Protein AF-0000000069440108 (afdb_homodimer)

Secondary structure (DSSP, 8-state):
----------PPPEEEEGGGGGGS-SS-EEEEEEE--S--TTTTS--EETTEE-HHHHHHHHHHHHHHHTPPPPEEEEE--GGG--EEEEE-PPPSSSPPTT-SS-HHHHHHTTGGGSHHHHHHHHHHHHT-TTTTS--SEEEEESSHHHHHHHHHHHHHHHHHHHHH-GGGHHHHHHH-SSHHHHHHHTT--GGGEEEEEEEPPPP-SS----THHHHHHHHHHHHHHHHHH--TT---/-----S----PPPEEEEGGGGGGS-SS-EEEEEEE--S--TTTTS--EETTEE-HHHHHHHHHHHHHHHTPPPPEEEEE--GGG--EEEEE-PPPSSSPPTT-SS-HHHHHHTTGGGSHHHHHHHHHHHHT-TTTTS--SEEEEESSHHHHHHHHHHHHHHHHHHHHH-GGGHHHHHHH-SSHHHHHHHTT--GGGEEEEEEEPP---S-----THHHHHHHHHHHHHHHHHH--TT---

pLDDT: mean 87.38, std 14.86, range [26.2, 97.69]

Structure (mmCIF, N/CA/C/O backbone):
data_AF-0000000069440108-model_v1
#
loop_
_entity.id
_entity.type
_entity.pdbx_description
1 polymer 'Uncharacterized protein'
#
loop_
_atom_site.group_PDB
_atom_site.id
_atom_site.type_symbol
_atom_site.label_atom_id
_atom_site.label_alt_id
_atom_site.label_comp_id
_atom_site.label_asym_id
_atom_site.label_entity_id
_atom_site.label_seq_id
_atom_site.pdbx_PDB_ins_code
_atom_site.Cartn_x
_atom_site.Cartn_y
_atom_site.Cartn_z
_atom_site.occupancy
_atom_site.B_iso_or_equiv
_atom_site.auth_seq_id
_atom_site.auth_comp_id
_atom_site.auth_asym_id
_atom_site.auth_atom_id
_atom_site.pdbx_PDB_model_num
ATOM 1 N N . MET A 1 1 ? -5.34 42.844 -20.047 1 26.2 1 MET A N 1
ATOM 2 C CA . MET A 1 1 ? -4.582 41.594 -20.219 1 26.2 1 MET A CA 1
ATOM 3 C C . MET A 1 1 ? -4.961 40.562 -19.156 1 26.2 1 MET A C 1
ATOM 5 O O . MET A 1 1 ? -4.992 40.906 -17.969 1 26.2 1 MET A O 1
ATOM 9 N N . PRO A 1 2 ? -5.707 39.406 -19.438 1 30.28 2 PRO A N 1
ATOM 10 C CA . PRO A 1 2 ? -6.246 38.562 -18.391 1 30.28 2 PRO A CA 1
ATOM 11 C C . PRO A 1 2 ? -5.156 37.875 -17.578 1 30.28 2 PRO A C 1
ATOM 13 O O . PRO A 1 2 ? -4.066 37.625 -18.094 1 30.28 2 PRO A O 1
ATOM 16 N N . PRO A 1 3 ? -5.031 38.156 -16.281 1 30.98 3 PRO A N 1
ATOM 17 C CA . PRO A 1 3 ? -3.949 37.594 -15.453 1 30.98 3 PRO A CA 1
ATOM 18 C C . PRO A 1 3 ? -3.781 36.094 -15.617 1 30.98 3 PRO A C 1
ATOM 20 O O . PRO A 1 3 ? -4.742 35.406 -15.945 1 30.98 3 PRO A O 1
ATOM 23 N N . PRO A 1 4 ? -2.5 35.625 -16.062 1 30.3 4 PRO A N 1
ATOM 24 C CA . PRO A 1 4 ? -2.24 34.219 -16.25 1 30.3 4 PRO A CA 1
ATOM 25 C C . PRO A 1 4 ? -2.643 33.375 -15.039 1 30.3 4 PRO A C 1
ATOM 27 O O . PRO A 1 4 ? -2.039 33.5 -13.969 1 30.3 4 PRO A O 1
ATOM 30 N N . THR A 1 5 ? -3.822 33.219 -14.688 1 32.94 5 THR A N 1
ATOM 31 C CA . THR A 1 5 ? -4.391 32.5 -13.547 1 32.94 5 THR A CA 1
ATOM 32 C C . THR A 1 5 ? -3.902 31.047 -13.523 1 32.94 5 THR A C 1
ATOM 34 O O . THR A 1 5 ? -4.41 30.234 -12.75 1 32.94 5 THR A O 1
ATOM 37 N N . GLY A 1 6 ? -3.053 30.547 -14.586 1 32.34 6 GLY A N 1
ATOM 38 C CA . GLY A 1 6 ? -3.225 29.125 -14.844 1 32.34 6 GLY A CA 1
ATOM 39 C C . GLY A 1 6 ? -2.727 28.266 -13.703 1 32.34 6 GLY A C 1
ATOM 40 O O . GLY A 1 6 ? -1.595 28.422 -13.242 1 32.34 6 GLY A O 1
ATOM 41 N N . ASN A 1 7 ? -3.498 27.812 -12.711 1 36.28 7 ASN A N 1
ATOM 42 C CA . ASN A 1 7 ? -3.24 26.734 -11.75 1 36.28 7 ASN A CA 1
ATOM 43 C C . ASN A 1 7 ? -2.539 25.547 -12.406 1 36.28 7 ASN A C 1
ATOM 45 O O . ASN A 1 7 ? -3.123 24.875 -13.258 1 36.28 7 ASN A O 1
ATOM 49 N N . ASP A 1 8 ? -1.334 25.609 -12.828 1 41.97 8 ASP A N 1
ATOM 50 C CA . ASP A 1 8 ? -0.627 24.469 -13.398 1 41.97 8 ASP A CA 1
ATOM 51 C C . ASP A 1 8 ? -0.893 23.188 -12.594 1 41.97 8 ASP A C 1
ATOM 53 O O . ASP A 1 8 ? -0.468 23.078 -11.438 1 41.97 8 ASP A O 1
ATOM 57 N N . PRO A 1 9 ? -1.988 22.531 -12.695 1 47.47 9 PRO A N 1
ATOM 58 C CA . PRO A 1 9 ? -2.107 21.234 -12.031 1 47.47 9 PRO A CA 1
ATOM 59 C C . PRO A 1 9 ? -0.814 20.422 -12.094 1 47.47 9 PRO A C 1
ATOM 61 O O . PRO A 1 9 ? -0.017 20.578 -13.016 1 47.47 9 PRO A O 1
ATOM 64 N N . GLY A 1 10 ? -0.117 20.188 -10.953 1 57.69 10 GLY A N 1
ATOM 65 C CA . GLY A 1 10 ? 1.029 19.297 -10.938 1 57.69 10 GLY A CA 1
ATOM 66 C C . GLY A 1 10 ? 0.979 18.25 -12.031 1 57.69 10 GLY A C 1
ATOM 67 O O . GLY A 1 10 ? -0.083 17.984 -12.602 1 57.69 10 GLY A O 1
ATOM 68 N N . SER A 1 11 ? 2.111 18.031 -12.664 1 75.12 11 SER A N 1
ATOM 69 C CA . SER A 1 11 ? 2.26 17.031 -13.719 1 75.12 11 SER A CA 1
ATOM 70 C C . SER A 1 11 ? 1.78 15.664 -13.258 1 75.12 11 SER A C 1
ATOM 72 O O . SER A 1 11 ? 1.894 15.328 -12.078 1 75.12 11 SER A O 1
ATOM 74 N N . PRO A 1 12 ? 1.032 15 -14.078 1 87.19 12 PRO A N 1
ATOM 75 C CA . PRO A 1 12 ? 0.634 13.633 -13.734 1 87.19 12 PRO A CA 1
ATOM 76 C C . PRO A 1 12 ? 1.827 12.734 -13.422 1 87.19 12 PRO A C 1
ATOM 78 O O . PRO A 1 12 ? 2.955 13.031 -13.82 1 87.19 12 PRO A O 1
ATOM 81 N N . PRO A 1 13 ? 1.604 11.781 -12.672 1 94.06 13 PRO A N 1
ATOM 82 C CA . PRO A 1 13 ? 2.695 10.852 -12.375 1 94.06 13 PRO A CA 1
ATOM 83 C C . PRO A 1 13 ? 3.303 10.227 -13.625 1 94.06 13 PRO A C 1
ATOM 85 O O . PRO A 1 13 ? 2.582 9.93 -14.586 1 94.06 13 PRO A O 1
ATOM 88 N N . THR A 1 14 ? 4.531 10.109 -13.57 1 95.5 14 THR A N 1
ATOM 89 C CA . THR A 1 14 ? 5.273 9.531 -14.688 1 95.5 14 THR A CA 1
ATOM 90 C C . THR A 1 14 ? 6.074 8.312 -14.234 1 95.5 14 THR A C 1
ATOM 92 O O . THR A 1 14 ? 6.691 8.328 -13.172 1 95.5 14 THR A O 1
ATOM 95 N N . ARG A 1 15 ? 6.082 7.363 -15.109 1 96.44 15 ARG A N 1
ATOM 96 C CA . ARG A 1 15 ? 6.816 6.137 -14.82 1 96.44 15 ARG A CA 1
ATOM 97 C C . ARG A 1 15 ? 8.227 6.203 -15.391 1 96.44 15 ARG A C 1
ATOM 99 O O . ARG A 1 15 ? 8.422 6.594 -16.547 1 96.44 15 ARG A O 1
ATOM 106 N N . LEU A 1 16 ? 9.156 5.812 -14.578 1 97.06 16 LEU A N 1
ATOM 107 C CA . LEU A 1 16 ? 10.539 5.66 -15.008 1 97.06 16 LEU A CA 1
ATOM 108 C C . LEU A 1 16 ? 11.031 4.234 -14.766 1 97.06 16 LEU A C 1
ATOM 110 O O . LEU A 1 16 ? 10.969 3.734 -13.641 1 97.06 16 LEU A O 1
ATOM 114 N N . GLY A 1 17 ? 11.461 3.617 -15.852 1 93.19 17 GLY A N 1
ATOM 115 C CA . GLY A 1 17 ? 12.125 2.334 -15.688 1 93.19 17 GLY A CA 1
ATOM 116 C C . GLY A 1 17 ? 13.531 2.455 -15.133 1 93.19 17 GLY A C 1
ATOM 117 O O . GLY A 1 17 ? 14.062 3.561 -15.016 1 93.19 17 GLY A O 1
ATOM 118 N N . ALA A 1 18 ? 14.164 1.344 -14.852 1 84 18 ALA A N 1
ATOM 119 C CA . ALA A 1 18 ? 15.469 1.292 -14.211 1 84 18 ALA A CA 1
ATOM 120 C C . ALA A 1 18 ? 16.516 2.033 -15.039 1 84 18 ALA A C 1
ATOM 122 O O . ALA A 1 18 ? 17.438 2.641 -14.484 1 84 18 ALA A O 1
ATOM 123 N N . LEU A 1 19 ? 16.344 1.955 -16.281 1 86.81 19 LEU A N 1
ATOM 124 C CA . LEU A 1 19 ? 17.344 2.545 -17.172 1 86.81 19 LEU A CA 1
ATOM 125 C C . LEU A 1 19 ? 16.984 3.984 -17.516 1 86.81 19 LEU A C 1
ATOM 127 O O . LEU A 1 19 ? 17.719 4.652 -18.25 1 86.81 19 LEU A O 1
ATOM 131 N N . GLU A 1 20 ? 15.914 4.441 -16.969 1 93.69 20 GLU A N 1
ATOM 132 C CA . GLU A 1 20 ? 15.414 5.758 -17.344 1 93.69 20 GLU A CA 1
ATOM 133 C C . GLU A 1 20 ? 15.469 6.727 -16.172 1 93.69 20 GLU A C 1
ATOM 135 O O . GLU A 1 20 ? 14.906 7.82 -16.234 1 93.69 20 GLU A O 1
ATOM 140 N N . LEU A 1 21 ? 16.078 6.352 -15.141 1 93.44 21 LEU A N 1
ATOM 141 C CA . LEU A 1 21 ? 16.062 7.152 -13.922 1 93.44 21 LEU A CA 1
ATOM 142 C C . LEU A 1 21 ? 16.734 8.5 -14.141 1 93.44 21 LEU A C 1
ATOM 144 O O . LEU A 1 21 ? 16.406 9.484 -13.477 1 93.44 21 LEU A O 1
ATOM 148 N N . ASP A 1 22 ? 17.672 8.523 -15.055 1 93.19 22 ASP A N 1
ATOM 149 C CA . ASP A 1 22 ? 18.406 9.758 -15.336 1 93.19 22 ASP A CA 1
ATOM 150 C C . ASP A 1 22 ? 17.531 10.766 -16.062 1 93.19 22 ASP A C 1
ATOM 152 O O . ASP A 1 22 ? 17.875 11.938 -16.188 1 93.19 22 ASP A O 1
ATOM 156 N N . LEU A 1 23 ? 16.406 10.32 -16.516 1 95.5 23 LEU A N 1
ATOM 157 C CA . LEU A 1 23 ? 15.469 11.203 -17.203 1 95.5 23 LEU A CA 1
ATOM 158 C C . LEU A 1 23 ? 14.617 11.977 -16.203 1 95.5 23 LEU A C 1
ATOM 160 O O . LEU A 1 23 ? 13.844 12.852 -16.594 1 95.5 23 LEU A O 1
ATOM 164 N N . ALA A 1 24 ? 14.711 11.641 -14.93 1 96.69 24 ALA A N 1
ATOM 165 C CA . ALA A 1 24 ? 13.953 12.383 -13.922 1 96.69 24 ALA A CA 1
ATOM 166 C C . ALA A 1 24 ? 14.297 13.867 -13.953 1 96.69 24 ALA A C 1
ATOM 168 O O . ALA A 1 24 ? 15.445 14.242 -14.195 1 96.69 24 ALA A O 1
ATOM 169 N N . PRO A 1 25 ? 13.359 14.742 -13.727 1 95.44 25 PRO A N 1
ATOM 170 C CA . PRO A 1 25 ? 13.625 16.172 -13.727 1 95.44 25 PRO A CA 1
ATOM 171 C C . PRO A 1 25 ? 14.43 16.641 -12.516 1 95.44 25 PRO A C 1
ATOM 173 O O . PRO A 1 25 ? 14.383 15.992 -11.461 1 95.44 25 PRO A O 1
ATOM 176 N N . ASP A 1 26 ? 15.094 17.781 -12.664 1 95.12 26 ASP A N 1
ATOM 177 C CA . ASP A 1 26 ? 15.789 18.438 -11.562 1 95.12 26 ASP A CA 1
ATOM 178 C C . ASP A 1 26 ? 14.844 19.328 -10.766 1 95.12 26 ASP A C 1
ATOM 180 O O . ASP A 1 26 ? 15.062 20.547 -10.656 1 95.12 26 ASP A O 1
ATOM 184 N N . LEU A 1 27 ? 13.812 18.766 -10.289 1 91.5 27 LEU A N 1
ATOM 185 C CA . LEU A 1 27 ? 12.758 19.453 -9.57 1 91.5 27 LEU A CA 1
ATOM 186 C C . LEU A 1 27 ? 12.336 18.672 -8.328 1 91.5 27 LEU A C 1
ATOM 188 O O . LEU A 1 27 ? 12.539 17.469 -8.258 1 91.5 27 LEU A O 1
ATOM 192 N N . PRO A 1 28 ? 11.828 19.359 -7.352 1 91.06 28 PRO A N 1
ATOM 193 C CA . PRO A 1 28 ? 11.273 18.672 -6.195 1 91.06 28 PRO A CA 1
ATOM 194 C C . PRO A 1 28 ? 10.047 17.828 -6.551 1 91.06 28 PRO A C 1
ATOM 196 O O . PRO A 1 28 ? 9.375 18.109 -7.547 1 91.06 28 PRO A O 1
ATOM 199 N N . GLY A 1 29 ? 9.828 16.828 -5.824 1 93 29 GLY A N 1
ATOM 200 C CA . GLY A 1 29 ? 8.656 16 -6.078 1 93 29 GLY A CA 1
ATOM 201 C C . GLY A 1 29 ? 8.562 14.797 -5.172 1 93 29 GLY A C 1
ATOM 202 O O . GLY A 1 29 ? 9.312 14.68 -4.199 1 93 29 GLY A O 1
ATOM 203 N N . ILE A 1 30 ? 7.602 14.016 -5.402 1 94.94 30 ILE A N 1
ATOM 204 C CA . ILE A 1 30 ? 7.344 12.766 -4.703 1 94.94 30 ILE A CA 1
ATOM 205 C C . ILE A 1 30 ? 7.586 11.586 -5.641 1 94.94 30 ILE A C 1
ATOM 207 O O . ILE A 1 30 ? 7.441 11.719 -6.859 1 94.94 30 ILE A O 1
ATOM 211 N N . TYR A 1 31 ? 8.062 10.484 -5.074 1 96.5 31 TYR A N 1
ATOM 212 C CA . TYR A 1 31 ? 8.32 9.305 -5.887 1 96.5 31 TYR A CA 1
ATOM 213 C C . TYR A 1 31 ? 7.965 8.031 -5.121 1 96.5 31 TYR A C 1
ATOM 215 O O . TYR A 1 31 ? 7.949 8.023 -3.889 1 96.5 31 TYR A O 1
ATOM 223 N N . ALA A 1 32 ? 7.66 6.98 -5.855 1 97.5 32 ALA A N 1
ATOM 224 C CA . ALA A 1 32 ? 7.348 5.664 -5.309 1 97.5 32 ALA A CA 1
ATOM 225 C C . ALA A 1 32 ? 7.988 4.559 -6.145 1 97.5 32 ALA A C 1
ATOM 227 O O . ALA A 1 32 ? 8.008 4.637 -7.375 1 97.5 32 ALA A O 1
ATOM 228 N N . TRP A 1 33 ? 8.516 3.582 -5.461 1 97.25 33 TRP A N 1
ATOM 229 C CA . TRP A 1 33 ? 9.117 2.43 -6.121 1 97.25 33 TRP A CA 1
ATOM 230 C C . TRP A 1 33 ? 8.156 1.245 -6.133 1 97.25 33 TRP A C 1
ATOM 232 O O . TRP A 1 33 ? 7.508 0.956 -5.129 1 97.25 33 TRP A O 1
ATOM 242 N N . TYR A 1 34 ? 8.062 0.584 -7.266 1 97.19 34 TYR A N 1
ATOM 243 C CA . TYR A 1 34 ? 7.301 -0.642 -7.457 1 97.19 34 TYR A CA 1
ATOM 244 C C . TYR A 1 34 ? 8.156 -1.724 -8.109 1 97.19 34 TYR A C 1
ATOM 246 O O . TYR A 1 34 ? 9.156 -1.422 -8.758 1 97.19 34 TYR A O 1
ATOM 254 N N . ALA A 1 35 ? 7.777 -2.92 -7.859 1 95.62 35 ALA A N 1
ATOM 255 C CA . ALA A 1 35 ? 8.359 -4.062 -8.562 1 95.62 35 ALA A CA 1
ATOM 256 C C . ALA A 1 35 ? 7.359 -4.656 -9.555 1 95.62 35 ALA A C 1
ATOM 258 O O . ALA A 1 35 ? 6.164 -4.742 -9.266 1 95.62 35 ALA A O 1
ATOM 259 N N . GLN A 1 36 ? 7.895 -5.082 -10.641 1 93.19 36 GLN A N 1
ATOM 260 C CA . GLN A 1 36 ? 7.078 -5.766 -11.641 1 93.19 36 GLN A CA 1
ATOM 261 C C . GLN A 1 36 ? 7.172 -7.281 -11.484 1 93.19 36 GLN A C 1
ATOM 263 O O . GLN A 1 36 ? 8.227 -7.809 -11.133 1 93.19 36 GLN A O 1
ATOM 268 N N . LEU A 1 37 ? 6.031 -7.855 -11.758 1 93.19 37 LEU A N 1
ATOM 269 C CA . LEU A 1 37 ? 6.027 -9.312 -11.859 1 93.19 37 LEU A CA 1
ATOM 270 C C . LEU A 1 37 ? 6.977 -9.781 -12.953 1 93.19 37 LEU A C 1
ATOM 272 O O . LEU A 1 37 ? 7.027 -9.188 -14.039 1 93.19 37 LEU A O 1
ATOM 276 N N . ALA A 1 38 ? 7.691 -10.859 -12.625 1 92.62 38 ALA A N 1
ATOM 277 C CA . ALA A 1 38 ? 8.68 -11.367 -13.57 1 92.62 38 ALA A CA 1
ATOM 278 C C . ALA A 1 38 ? 8.023 -12.234 -14.641 1 92.62 38 ALA A C 1
ATOM 280 O O . ALA A 1 38 ? 8.43 -13.383 -14.859 1 92.62 38 ALA A O 1
ATOM 281 N N . LEU A 1 39 ? 7.055 -11.727 -15.266 1 91.94 39 LEU A N 1
ATOM 282 C CA . LEU A 1 39 ? 6.367 -12.344 -16.391 1 91.94 39 LEU A CA 1
ATOM 283 C C . LEU A 1 39 ? 6.109 -11.328 -17.5 1 91.94 39 LEU A C 1
ATOM 285 O O . LEU A 1 39 ? 5.883 -10.148 -17.219 1 91.94 39 LEU A O 1
ATOM 289 N N . SER A 1 40 ? 6.184 -11.852 -18.656 1 90.94 40 SER A N 1
ATOM 290 C CA . SER A 1 40 ? 5.734 -11.047 -19.781 1 90.94 40 SER A CA 1
ATOM 291 C C . SER A 1 40 ? 4.27 -11.32 -20.109 1 90.94 40 SER A C 1
ATOM 293 O O . SER A 1 40 ? 3.682 -12.281 -19.594 1 90.94 40 SER A O 1
ATOM 295 N N . GLU A 1 41 ? 3.711 -10.578 -20.984 1 88.19 41 GLU A N 1
ATOM 296 C CA . GLU A 1 41 ? 2.311 -10.711 -21.359 1 88.19 41 GLU A CA 1
ATOM 297 C C . GLU A 1 41 ? 2.066 -12.031 -22.094 1 88.19 41 GLU A C 1
ATOM 299 O O . GLU A 1 41 ? 0.943 -12.539 -22.109 1 88.19 41 GLU A O 1
ATOM 304 N N . ASP A 1 42 ? 3.117 -12.648 -22.578 1 91 42 ASP A N 1
ATOM 305 C CA . ASP A 1 42 ? 2.967 -13.844 -23.406 1 91 42 ASP A CA 1
ATOM 306 C C . ASP A 1 42 ? 3.318 -15.102 -22.609 1 91 42 ASP A C 1
ATOM 308 O O . ASP A 1 42 ? 3.178 -16.219 -23.109 1 91 42 ASP A O 1
ATOM 312 N N . ASP A 1 43 ? 3.643 -14.93 -21.359 1 91.62 43 ASP A N 1
ATOM 313 C CA . ASP A 1 43 ? 4.164 -16.047 -20.578 1 91.62 43 ASP A CA 1
ATOM 314 C C . ASP A 1 43 ? 3.039 -17 -20.172 1 91.62 43 ASP A C 1
ATOM 316 O O . ASP A 1 43 ? 3.295 -18.078 -19.609 1 91.62 43 ASP A O 1
ATOM 320 N N . TRP A 1 44 ? 1.866 -16.609 -20.578 1 90.38 44 TRP A N 1
ATOM 321 C CA . TRP A 1 44 ? 0.76 -17.5 -20.25 1 90.38 44 TRP A CA 1
ATOM 322 C C . TRP A 1 44 ? 0.634 -18.625 -21.266 1 90.38 44 TRP A C 1
ATOM 324 O O . TRP A 1 44 ? -0.033 -19.625 -21.016 1 90.38 44 TRP A O 1
ATOM 334 N N . HIS A 1 45 ? 1.272 -18.578 -22.406 1 93.19 45 HIS A N 1
ATOM 335 C CA . HIS A 1 45 ? 1.222 -19.625 -23.422 1 93.19 45 HIS A CA 1
ATOM 336 C C . HIS A 1 45 ? 1.903 -20.891 -22.938 1 93.19 45 HIS A C 1
ATOM 338 O O . HIS A 1 45 ? 2.893 -20.828 -22.203 1 93.19 45 HIS A O 1
ATOM 344 N N . PRO A 1 46 ? 1.264 -21.969 -23.391 1 93.81 46 PRO A N 1
ATOM 345 C CA . PRO A 1 46 ? 1.918 -23.234 -23.031 1 93.81 46 PRO A CA 1
ATOM 346 C C . PRO A 1 46 ? 3.369 -23.297 -23.516 1 93.81 46 PRO A C 1
ATOM 348 O O . PRO A 1 46 ? 3.689 -22.812 -24.594 1 93.81 46 PRO A O 1
ATOM 351 N N . ARG A 1 47 ? 4.176 -23.781 -22.672 1 93.88 47 ARG A N 1
ATOM 352 C CA . ARG A 1 47 ? 5.582 -24.031 -22.969 1 93.88 47 ARG A CA 1
ATOM 353 C C . ARG A 1 47 ? 5.961 -25.469 -22.609 1 93.88 47 ARG A C 1
ATOM 355 O O . ARG A 1 47 ? 6.055 -25.812 -21.438 1 93.88 47 ARG A O 1
ATOM 362 N N . MET A 1 48 ? 6.16 -26.281 -23.656 1 93.12 48 MET A N 1
ATOM 363 C CA . MET A 1 48 ? 6.414 -27.703 -23.453 1 93.12 48 MET A CA 1
ATOM 364 C C . MET A 1 48 ? 7.891 -27.953 -23.156 1 93.12 48 MET A C 1
ATOM 366 O O . MET A 1 48 ? 8.766 -27.484 -23.891 1 93.12 48 MET A O 1
ATOM 370 N N . ARG A 1 49 ? 8.094 -28.562 -22.016 1 93.19 49 ARG A N 1
ATOM 371 C CA . ARG A 1 49 ? 9.406 -29.078 -21.625 1 93.19 49 ARG A CA 1
ATOM 372 C C . ARG A 1 49 ? 9.32 -30.531 -21.203 1 93.19 49 ARG A C 1
ATOM 374 O O . ARG A 1 49 ? 8.609 -30.875 -20.25 1 93.19 49 ARG A O 1
ATOM 381 N N . ASN A 1 50 ? 9.992 -31.422 -21.922 1 93.56 50 ASN A N 1
ATOM 382 C CA . ASN A 1 50 ? 9.977 -32.844 -21.656 1 93.56 50 ASN A CA 1
ATOM 383 C C . ASN A 1 50 ? 8.555 -33.406 -21.609 1 93.56 50 ASN A C 1
ATOM 385 O O . ASN A 1 50 ? 8.211 -34.188 -20.719 1 93.56 50 ASN A O 1
ATOM 389 N N . GLY A 1 51 ? 7.66 -32.875 -22.438 1 91.19 51 GLY A N 1
ATOM 390 C CA . GLY A 1 51 ? 6.301 -33.344 -22.578 1 91.19 51 GLY A CA 1
ATOM 391 C C . GLY A 1 51 ? 5.328 -32.719 -21.594 1 91.19 51 GLY A C 1
ATOM 392 O O . GLY A 1 51 ? 4.141 -33.062 -21.594 1 91.19 51 GLY A O 1
ATOM 393 N N . PHE A 1 52 ? 5.859 -31.844 -20.703 1 90.69 52 PHE A N 1
ATOM 394 C CA . PHE A 1 52 ? 4.988 -31.219 -19.719 1 90.69 52 PHE A CA 1
ATOM 395 C C . PHE A 1 52 ? 4.898 -29.719 -19.953 1 90.69 52 PHE A C 1
ATOM 397 O O . PHE A 1 52 ? 5.895 -29.078 -20.281 1 90.69 52 PHE A O 1
ATOM 404 N N . ASP A 1 53 ? 3.713 -29.172 -19.891 1 93.31 53 ASP A N 1
ATOM 405 C CA . ASP A 1 53 ? 3.533 -27.734 -19.906 1 93.31 53 ASP A CA 1
ATOM 406 C C . ASP A 1 53 ? 4.031 -27.094 -18.625 1 93.31 53 ASP A C 1
ATOM 408 O O . ASP A 1 53 ? 3.402 -27.234 -17.562 1 93.31 53 ASP A O 1
AT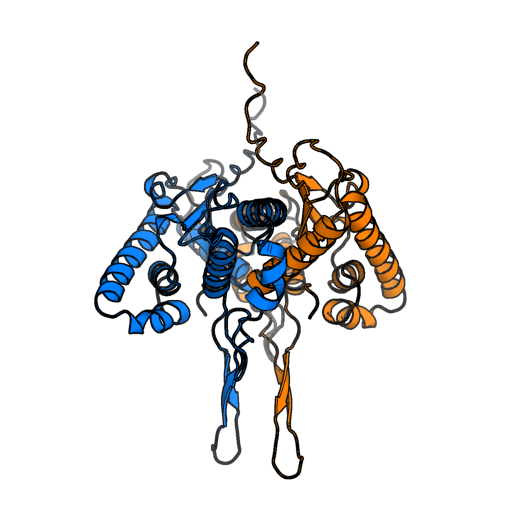OM 412 N N . VAL A 1 54 ? 5.102 -26.328 -18.703 1 94.19 54 VAL A N 1
ATOM 413 C CA . VAL A 1 54 ? 5.738 -25.812 -17.484 1 94.19 54 VAL A CA 1
ATOM 414 C C . VAL A 1 54 ? 5.262 -24.391 -17.219 1 94.19 54 VAL A C 1
ATOM 416 O O . VAL A 1 54 ? 5.68 -23.766 -16.234 1 94.19 54 VAL A O 1
ATOM 419 N N . ALA A 1 55 ? 4.383 -23.844 -18.094 1 95.12 55 ALA A N 1
ATOM 420 C CA . ALA A 1 55 ? 3.963 -22.453 -17.969 1 95.12 55 ALA A CA 1
ATOM 421 C C . ALA A 1 55 ? 3.26 -22.203 -16.641 1 95.12 55 ALA A C 1
ATOM 423 O O . ALA A 1 55 ? 3.414 -21.141 -16.031 1 95.12 55 ALA A O 1
ATOM 424 N N . GLY A 1 56 ? 2.496 -23.188 -16.219 1 94.44 56 GLY A N 1
ATOM 425 C CA . GLY A 1 56 ? 1.826 -23.047 -14.93 1 94.44 56 GLY A CA 1
ATOM 426 C C . GLY A 1 56 ? 2.789 -22.969 -13.758 1 94.44 56 GLY A C 1
ATOM 427 O O . GLY A 1 56 ? 2.611 -22.141 -12.867 1 94.44 56 GLY A O 1
ATOM 428 N N . PHE A 1 57 ? 3.744 -23.797 -13.828 1 93.25 57 PHE A N 1
ATOM 429 C CA . PHE A 1 57 ? 4.777 -23.781 -12.805 1 93.25 57 PHE A CA 1
ATOM 430 C C . PHE A 1 57 ? 5.531 -22.469 -12.797 1 93.25 57 PHE A C 1
ATOM 432 O O . PHE A 1 57 ? 5.797 -21.906 -11.734 1 93.25 57 PHE A O 1
ATOM 439 N N . ASP A 1 58 ? 5.824 -21.969 -13.922 1 94.25 58 ASP A N 1
ATOM 440 C CA . ASP A 1 58 ? 6.543 -20.703 -14.047 1 94.25 58 ASP A CA 1
ATOM 441 C C . ASP A 1 58 ? 5.723 -19.547 -13.477 1 94.25 58 ASP A C 1
ATOM 443 O O . ASP A 1 58 ? 6.266 -18.656 -12.82 1 94.25 58 ASP A O 1
ATOM 447 N N . LEU A 1 59 ? 4.484 -19.594 -13.758 1 95.31 59 LEU A N 1
ATOM 448 C CA . LEU A 1 59 ? 3.594 -18.578 -13.211 1 95.31 59 LEU A CA 1
ATOM 449 C C . LEU A 1 59 ? 3.604 -18.609 -11.688 1 95.31 59 LEU A C 1
ATOM 451 O O . LEU A 1 59 ? 3.773 -17.578 -11.047 1 95.31 59 LEU A O 1
ATOM 455 N N . VAL A 1 60 ? 3.457 -19.75 -11.109 1 94.94 60 VAL A N 1
ATOM 456 C CA . VAL A 1 60 ? 3.426 -19.906 -9.656 1 94.94 60 VAL A CA 1
ATOM 457 C C . VAL A 1 60 ? 4.742 -19.422 -9.062 1 94.94 60 VAL A C 1
ATOM 459 O O . VAL A 1 60 ? 4.75 -18.688 -8.078 1 94.94 60 VAL A O 1
ATOM 462 N N . ASN A 1 61 ? 5.82 -19.781 -9.695 1 94.06 61 ASN A N 1
ATOM 463 C CA . ASN A 1 61 ? 7.133 -19.359 -9.211 1 94.06 61 ASN A CA 1
ATOM 464 C C . ASN A 1 61 ? 7.289 -17.844 -9.258 1 94.06 61 ASN A C 1
ATOM 466 O O . ASN A 1 61 ? 7.836 -17.25 -8.336 1 94.06 61 ASN A O 1
ATOM 470 N N . ALA A 1 62 ? 6.852 -17.297 -10.336 1 95.12 62 ALA A N 1
ATOM 471 C CA . ALA A 1 62 ? 6.93 -15.844 -10.484 1 95.12 62 ALA A CA 1
ATOM 472 C C . ALA A 1 62 ? 6.125 -15.141 -9.398 1 95.12 62 ALA A C 1
ATOM 474 O O . ALA A 1 62 ? 6.57 -14.141 -8.828 1 95.12 62 ALA A O 1
ATOM 475 N N . ILE A 1 63 ? 4.98 -15.672 -9.102 1 95.56 63 ILE A N 1
ATOM 476 C CA . ILE A 1 63 ? 4.121 -15.086 -8.086 1 95.56 63 ILE A CA 1
ATOM 477 C C . ILE A 1 63 ? 4.758 -15.258 -6.707 1 95.56 63 ILE A C 1
ATOM 479 O O . ILE A 1 63 ? 4.707 -14.359 -5.871 1 95.56 63 ILE A O 1
ATOM 483 N N . GLU A 1 64 ? 5.363 -16.375 -6.488 1 94.62 64 GLU A N 1
ATOM 484 C CA . GLU A 1 64 ? 6.055 -16.609 -5.223 1 94.62 64 GLU A CA 1
ATOM 485 C C . GLU A 1 64 ? 7.199 -15.617 -5.031 1 94.62 64 GLU A C 1
ATOM 487 O O . GLU A 1 64 ? 7.355 -15.039 -3.949 1 94.62 64 GLU A O 1
ATOM 492 N N . ASP A 1 65 ? 7.941 -15.43 -6.055 1 93.44 65 ASP A N 1
ATOM 493 C CA . ASP A 1 65 ? 9.039 -14.469 -5.996 1 93.44 65 ASP A CA 1
ATOM 494 C C . ASP A 1 65 ? 8.523 -13.055 -5.73 1 93.44 65 ASP A C 1
ATOM 496 O O . ASP A 1 65 ? 9.094 -12.32 -4.926 1 93.44 65 ASP A O 1
ATOM 500 N N . TYR A 1 66 ? 7.52 -12.766 -6.398 1 95.31 66 TYR A N 1
ATOM 501 C CA . TYR A 1 66 ? 6.906 -11.453 -6.242 1 95.31 66 TYR A CA 1
ATOM 502 C C . TYR A 1 66 ? 6.395 -11.258 -4.816 1 95.31 66 TYR A C 1
ATOM 504 O O . TYR A 1 66 ? 6.578 -10.195 -4.227 1 95.31 66 TYR A O 1
ATOM 512 N N . ALA A 1 67 ? 5.781 -12.281 -4.258 1 95 67 ALA A N 1
ATOM 513 C CA . ALA A 1 67 ? 5.285 -12.242 -2.885 1 95 67 ALA A CA 1
ATOM 514 C C . ALA A 1 67 ? 6.43 -12.086 -1.89 1 95 67 ALA A C 1
ATOM 516 O O . ALA A 1 67 ? 6.305 -11.352 -0.904 1 95 67 ALA A O 1
ATOM 517 N N . ARG A 1 68 ? 7.488 -12.664 -2.141 1 92.44 68 ARG A N 1
ATOM 518 C CA . ARG A 1 68 ? 8.641 -12.586 -1.252 1 92.44 68 ARG A CA 1
ATOM 519 C C . ARG A 1 68 ? 9.172 -11.156 -1.162 1 92.44 68 ARG A C 1
ATOM 521 O O . ARG A 1 68 ? 9.539 -10.695 -0.081 1 92.44 68 ARG A O 1
ATOM 528 N N . ILE A 1 69 ? 9.164 -10.539 -2.24 1 93 69 ILE A N 1
ATOM 529 C CA . ILE A 1 69 ? 9.625 -9.156 -2.311 1 93 69 ILE A CA 1
ATOM 530 C C . ILE A 1 69 ? 8.805 -8.281 -1.365 1 93 69 ILE A C 1
ATOM 532 O O . ILE A 1 69 ? 9.328 -7.344 -0.766 1 93 69 ILE A O 1
ATOM 536 N N . HIS A 1 70 ? 7.566 -8.586 -1.196 1 93.75 70 HIS A N 1
ATOM 537 C CA . HIS A 1 70 ? 6.625 -7.734 -0.472 1 93.75 70 HIS A CA 1
ATOM 538 C C . HIS A 1 70 ? 6.453 -8.211 0.968 1 93.75 70 HIS A C 1
ATOM 540 O O . HIS A 1 70 ? 5.574 -7.723 1.684 1 93.75 70 HIS A O 1
ATOM 546 N N . GLU A 1 71 ? 7.238 -9.094 1.377 1 90.81 71 GLU A N 1
ATOM 547 C CA . GLU A 1 71 ? 7.137 -9.57 2.752 1 90.81 71 GLU A CA 1
ATOM 548 C C . GLU A 1 71 ? 7.691 -8.547 3.736 1 90.81 71 GLU A C 1
ATOM 550 O O . GLU A 1 71 ? 8.789 -8.016 3.535 1 90.81 71 GLU A O 1
ATOM 555 N N . PRO A 1 72 ? 6.98 -8.305 4.781 1 89.31 72 PRO A N 1
ATOM 556 C CA . PRO A 1 72 ? 7.473 -7.367 5.793 1 89.31 72 PRO A CA 1
ATOM 557 C C . PRO A 1 72 ? 8.523 -7.988 6.707 1 89.31 72 PRO A C 1
ATOM 559 O O . PRO A 1 72 ? 8.617 -9.211 6.812 1 89.31 72 PRO A O 1
ATOM 562 N N . ALA A 1 73 ? 9.242 -7.086 7.359 1 89.06 73 ALA A N 1
ATOM 563 C CA . ALA A 1 73 ? 10.227 -7.512 8.344 1 89.06 73 ALA A CA 1
ATOM 564 C C . ALA A 1 73 ? 9.547 -8.07 9.594 1 89.06 73 ALA A C 1
ATOM 566 O O . ALA A 1 73 ? 8.383 -7.762 9.867 1 89.06 73 ALA A O 1
ATOM 567 N N . ALA A 1 74 ? 10.289 -8.906 10.305 1 90.88 74 ALA A N 1
ATOM 568 C CA . ALA A 1 74 ? 9.828 -9.359 11.609 1 90.88 74 ALA A CA 1
ATOM 569 C C . ALA A 1 74 ? 9.742 -8.203 12.602 1 90.88 74 ALA A C 1
ATOM 571 O O . ALA A 1 74 ? 10.422 -7.188 12.43 1 90.88 74 ALA A O 1
ATOM 572 N N . VAL A 1 75 ? 8.875 -8.414 13.516 1 91.06 75 VAL A N 1
ATOM 573 C CA . VAL A 1 75 ? 8.789 -7.465 14.625 1 91.06 75 VAL A CA 1
ATOM 574 C C . VAL A 1 75 ? 9.57 -8 15.82 1 91.06 75 VAL A C 1
ATOM 576 O O . VAL A 1 75 ? 9.273 -9.086 16.328 1 91.06 75 VAL A O 1
ATOM 579 N N . GLU A 1 76 ? 10.5 -7.188 16.219 1 92.31 76 GLU A N 1
ATOM 580 C CA . GLU A 1 76 ? 11.258 -7.559 17.422 1 92.31 76 GLU A CA 1
ATOM 581 C C . GLU A 1 76 ? 10.531 -7.113 18.688 1 92.31 76 GLU A C 1
ATOM 583 O O . GLU A 1 76 ? 10.078 -5.973 18.781 1 92.31 76 GLU A O 1
ATOM 588 N N . LEU A 1 77 ? 10.422 -8.062 19.578 1 93 77 LEU A N 1
ATOM 589 C CA . LEU A 1 77 ? 9.672 -7.816 20.812 1 93 77 LEU A CA 1
ATOM 590 C C . LEU A 1 77 ? 10.594 -7.844 22.031 1 93 77 LEU A C 1
ATOM 592 O O . LEU A 1 77 ? 11.5 -8.672 22.094 1 93 77 LEU A O 1
ATOM 596 N N . LYS A 1 78 ? 10.336 -6.91 22.875 1 92.88 78 LYS A N 1
ATOM 597 C CA . LYS A 1 78 ? 10.961 -6.871 24.203 1 92.88 78 LYS A CA 1
ATOM 598 C C . LYS A 1 78 ? 9.922 -6.684 25.297 1 92.88 78 LYS A C 1
ATOM 600 O O . LYS A 1 78 ? 9.078 -5.785 25.219 1 92.88 78 LYS A O 1
ATOM 605 N N . GLY A 1 79 ? 9.953 -7.598 26.203 1 89.62 79 GLY A N 1
ATOM 606 C CA . GLY A 1 79 ? 9.07 -7.512 27.344 1 89.62 79 GLY A CA 1
ATOM 607 C C . GLY A 1 79 ? 9.812 -7.352 28.656 1 89.62 79 GLY A C 1
ATOM 608 O O . GLY A 1 79 ? 10.75 -8.102 28.953 1 89.62 79 GLY A O 1
ATOM 609 N N . ALA A 1 80 ? 9.352 -6.395 29.328 1 91.06 80 ALA A N 1
ATOM 610 C CA . ALA A 1 80 ? 9.953 -6.18 30.641 1 91.06 80 ALA A CA 1
ATOM 611 C C . ALA A 1 80 ? 9.477 -7.23 31.641 1 91.06 80 ALA A C 1
ATOM 613 O O . ALA A 1 80 ? 8.312 -7.637 31.625 1 91.06 80 ALA A O 1
ATOM 614 N N . ALA A 1 81 ? 10.43 -7.699 32.375 1 89.25 81 ALA A N 1
ATOM 615 C CA . ALA A 1 81 ? 10.125 -8.641 33.438 1 89.25 81 ALA A CA 1
ATOM 616 C C . ALA A 1 81 ? 10.805 -8.234 34.75 1 89.25 81 ALA A C 1
ATOM 618 O O . ALA A 1 81 ? 11.594 -7.285 34.75 1 89.25 81 ALA A O 1
ATOM 619 N N . THR A 1 82 ? 10.359 -8.961 35.781 1 89.56 82 THR A N 1
ATOM 620 C CA . THR A 1 82 ? 10.945 -8.695 37.094 1 89.56 82 THR A CA 1
ATOM 621 C C . THR A 1 82 ? 12.43 -9.062 37.094 1 89.56 82 THR A C 1
ATOM 623 O O . THR A 1 82 ? 12.859 -9.969 36.406 1 89.56 82 THR A O 1
ATOM 626 N N . TYR A 1 83 ? 13.172 -8.25 38 1 93.06 83 TYR A N 1
ATOM 627 C CA . TYR A 1 83 ? 14.586 -8.484 38.25 1 93.06 83 TYR A CA 1
ATOM 628 C C . TYR A 1 83 ? 15.422 -8.273 37 1 93.06 83 TYR A C 1
ATOM 630 O O . TYR A 1 83 ? 16.531 -8.805 36.906 1 93.06 83 TYR A O 1
ATOM 638 N N . GLY A 1 84 ? 14.789 -7.656 36 1 91.38 84 GLY A N 1
ATOM 639 C CA . GLY A 1 84 ? 15.516 -7.402 34.75 1 91.38 84 GLY A CA 1
ATOM 640 C C . GLY A 1 84 ? 15.57 -8.609 33.844 1 91.38 84 GLY A C 1
ATOM 641 O O . GLY A 1 84 ? 16.328 -8.617 32.875 1 91.38 84 GLY A O 1
ATOM 642 N N . LEU A 1 85 ? 14.859 -9.695 34.156 1 92.12 85 LEU A N 1
ATOM 643 C CA . LEU A 1 85 ? 14.797 -10.891 33.312 1 92.12 85 LEU A CA 1
ATOM 644 C C . LEU A 1 85 ? 13.844 -10.68 32.156 1 92.12 85 LEU A C 1
ATOM 646 O O . LEU A 1 85 ? 12.82 -11.359 32.062 1 92.12 85 LEU A O 1
ATOM 650 N N . ASN A 1 86 ? 14.312 -9.852 31.266 1 93.5 86 ASN A N 1
ATOM 651 C CA . ASN A 1 86 ? 13.469 -9.398 30.156 1 93.5 86 ASN A CA 1
ATOM 652 C C . ASN A 1 86 ? 13.211 -10.523 29.156 1 93.5 86 ASN A C 1
ATOM 654 O O . ASN A 1 86 ? 14.031 -11.43 29 1 93.5 86 ASN A O 1
ATOM 658 N N . TRP A 1 87 ? 12.07 -10.383 28.609 1 89.25 87 TRP A N 1
ATOM 659 C CA . TRP A 1 87 ? 11.695 -11.297 27.531 1 89.25 87 TRP A CA 1
ATOM 660 C C . TRP A 1 87 ? 12.102 -10.727 26.172 1 89.25 87 TRP A C 1
ATOM 662 O O . TRP A 1 87 ? 11.977 -9.523 25.938 1 89.25 87 TRP A O 1
ATOM 672 N N . PHE A 1 88 ? 12.648 -11.648 25.359 1 92.44 88 PHE A N 1
ATOM 673 C CA . PHE A 1 88 ? 12.969 -11.297 23.984 1 92.44 88 PHE A CA 1
ATOM 674 C C . PHE A 1 88 ? 12.352 -12.297 23.016 1 92.44 88 PHE A C 1
ATOM 676 O O . PHE A 1 88 ? 12.25 -13.484 23.328 1 92.44 88 PHE A O 1
ATOM 683 N N . GLY A 1 89 ? 11.867 -11.766 21.906 1 91.31 89 GLY A N 1
ATOM 684 C CA . GLY A 1 89 ? 11.344 -12.617 20.844 1 91.31 89 GLY A CA 1
ATOM 685 C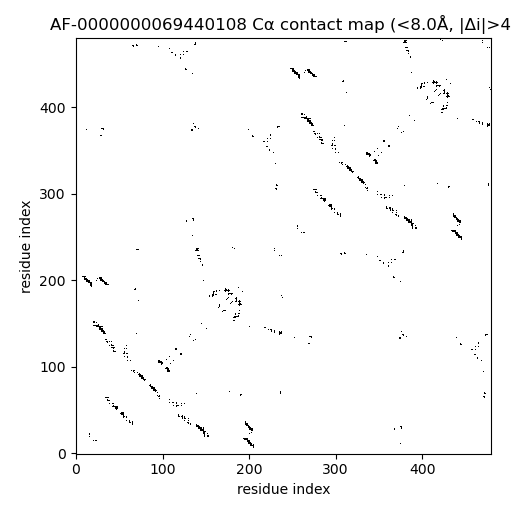 C . GLY A 1 89 ? 11.078 -11.867 19.547 1 91.31 89 GLY A C 1
ATOM 686 O O . GLY A 1 89 ? 11.453 -10.703 19.422 1 91.31 89 GLY A O 1
ATOM 687 N N . SER A 1 90 ? 10.672 -12.57 18.562 1 92.38 90 SER A N 1
ATOM 688 C CA . SER A 1 90 ? 10.258 -12 17.297 1 92.38 90 SER A CA 1
ATOM 689 C C . SER A 1 90 ? 8.977 -12.648 16.781 1 92.38 90 SER A C 1
ATOM 691 O O . SER A 1 90 ? 8.703 -13.812 17.078 1 92.38 90 SER A O 1
ATOM 693 N N . ILE A 1 91 ? 8.219 -11.781 16.188 1 91.31 91 ILE A N 1
ATOM 694 C CA . ILE A 1 91 ? 7.043 -12.312 15.5 1 91.31 91 ILE A CA 1
ATOM 695 C C . ILE A 1 91 ? 7.125 -11.992 14.016 1 91.31 91 ILE A C 1
ATOM 697 O O . ILE A 1 91 ? 7.617 -10.922 13.633 1 91.31 91 ILE A O 1
ATOM 701 N N . ARG A 1 92 ? 6.738 -12.961 13.258 1 89.31 92 ARG A N 1
ATOM 702 C CA . ARG A 1 92 ? 6.742 -12.797 11.812 1 89.31 92 ARG A CA 1
ATOM 703 C C . ARG A 1 92 ? 5.391 -13.172 11.219 1 89.31 92 ARG A C 1
ATOM 705 O O . ARG A 1 92 ? 4.754 -14.125 11.664 1 89.31 92 ARG A O 1
ATOM 712 N N . ARG A 1 93 ? 5.027 -12.414 10.258 1 88.62 93 ARG A N 1
ATOM 713 C CA . ARG A 1 93 ? 3.82 -12.773 9.523 1 88.62 93 ARG A CA 1
ATOM 714 C C . ARG A 1 93 ? 4.031 -14.047 8.711 1 88.62 93 ARG A C 1
ATOM 716 O O . ARG A 1 93 ? 5.098 -14.242 8.117 1 88.62 93 ARG A O 1
ATOM 723 N N . GLN A 1 94 ? 2.957 -14.82 8.68 1 87 94 GLN A N 1
ATOM 724 C CA . GLN A 1 94 ? 3.037 -16.031 7.883 1 87 94 GLN A CA 1
ATOM 725 C C . GLN A 1 94 ? 3.258 -15.719 6.406 1 87 94 GLN A C 1
ATOM 727 O O . GLN A 1 94 ? 2.57 -14.859 5.844 1 87 94 GLN A O 1
ATOM 732 N N . SER A 1 95 ? 4.199 -16.391 5.914 1 85.5 95 SER A N 1
ATOM 733 C CA . SER A 1 95 ? 4.52 -16.188 4.504 1 85.5 95 SER A CA 1
ATOM 734 C C . SER A 1 95 ? 3.688 -17.109 3.615 1 85.5 95 SER A C 1
ATOM 736 O O . SER A 1 95 ? 3.547 -18.297 3.9 1 85.5 95 SER A O 1
ATOM 738 N N . ILE A 1 96 ? 3.131 -16.578 2.551 1 88.81 96 ILE A N 1
ATOM 739 C CA . ILE A 1 96 ? 2.375 -17.391 1.603 1 88.81 96 ILE A CA 1
ATOM 740 C C . ILE A 1 96 ? 3.334 -18.078 0.634 1 88.81 96 ILE A C 1
ATOM 742 O O . ILE A 1 96 ? 2.906 -18.844 -0.245 1 88.81 96 ILE A O 1
ATOM 746 N N . THR A 1 97 ? 4.633 -17.797 0.839 1 89.06 97 THR A N 1
ATOM 747 C CA . THR A 1 97 ? 5.633 -18.391 -0.037 1 89.06 97 THR A CA 1
ATOM 748 C C . THR A 1 97 ? 6.305 -19.578 0.641 1 89.06 97 THR A C 1
ATOM 750 O O . THR A 1 97 ? 6.996 -20.359 -0.012 1 89.06 97 THR A O 1
ATOM 753 N N . ARG A 1 98 ? 6.117 -19.641 1.881 1 83.56 98 ARG A N 1
ATOM 754 C CA . ARG A 1 98 ? 6.824 -20.688 2.625 1 83.56 98 ARG A CA 1
ATOM 755 C C . ARG A 1 98 ? 5.965 -21.938 2.764 1 83.56 98 ARG A C 1
ATOM 757 O O . ARG A 1 98 ? 4.762 -21.844 3.02 1 83.56 98 ARG A O 1
ATOM 764 N N . ARG A 1 99 ? 6.688 -22.953 2.643 1 81.38 99 ARG A N 1
ATOM 765 C CA . ARG A 1 99 ? 6.051 -24.25 2.826 1 81.38 99 ARG A CA 1
ATOM 766 C C . ARG A 1 99 ? 5.949 -24.609 4.305 1 81.38 99 ARG A C 1
ATOM 768 O O . ARG A 1 99 ? 6.875 -24.344 5.078 1 81.38 99 ARG A O 1
ATOM 775 N N . SER A 1 100 ? 4.734 -24.922 4.625 1 73.19 100 SER A N 1
ATOM 776 C CA . SER A 1 100 ? 4.594 -25.438 5.988 1 73.19 100 SER A CA 1
ATOM 777 C C . SER A 1 100 ? 5.312 -26.766 6.156 1 73.19 100 SER A C 1
ATOM 779 O O . SER A 1 100 ? 5.566 -27.469 5.18 1 73.19 100 SER A O 1
ATOM 781 N N . ALA A 1 101 ? 5.637 -27.031 7.426 1 72.75 101 ALA A N 1
ATOM 782 C CA . ALA A 1 101 ? 6.246 -28.312 7.73 1 72.75 101 ALA A CA 1
ATOM 783 C C . ALA A 1 101 ? 5.336 -29.469 7.301 1 72.75 101 ALA A C 1
ATOM 785 O O . ALA A 1 101 ? 4.156 -29.5 7.656 1 72.75 101 ALA A O 1
ATOM 786 N N . GLY A 1 102 ? 5.844 -30.219 6.504 1 73.19 102 GLY A N 1
ATOM 787 C CA . GLY A 1 102 ? 5.094 -31.391 6.082 1 73.19 102 GLY A CA 1
ATOM 788 C C . GLY A 1 102 ? 4.422 -31.203 4.73 1 73.19 102 GLY A C 1
ATOM 789 O O . GLY A 1 102 ? 3.902 -32.156 4.16 1 73.19 102 GLY A O 1
ATOM 790 N N . SER A 1 103 ? 4.359 -29.906 4.371 1 75.56 103 SER A N 1
ATOM 791 C CA . SER A 1 103 ? 3.732 -29.688 3.072 1 75.56 103 SER A CA 1
ATOM 792 C C . SER A 1 103 ? 4.77 -29.672 1.953 1 75.56 103 SER A C 1
ATOM 794 O O . SER A 1 103 ? 5.863 -29.125 2.121 1 75.56 103 SER A O 1
ATOM 796 N N . ALA A 1 104 ? 4.371 -30.297 0.943 1 77.44 104 ALA A N 1
ATOM 797 C CA . ALA A 1 104 ? 5.25 -30.312 -0.223 1 77.44 104 ALA A CA 1
ATOM 798 C C . ALA A 1 104 ? 5.09 -29.031 -1.042 1 77.44 104 ALA A C 1
ATOM 800 O O . ALA A 1 104 ? 5.992 -28.656 -1.792 1 77.44 104 ALA A O 1
ATOM 801 N N . GLU A 1 105 ? 3.955 -28.359 -0.779 1 84.44 105 GLU A N 1
ATOM 802 C CA . GLU A 1 105 ? 3.668 -27.203 -1.627 1 84.44 105 GLU A CA 1
ATOM 803 C C . GLU A 1 105 ? 3.428 -25.953 -0.791 1 84.44 105 GLU A C 1
ATOM 805 O O . GLU A 1 105 ? 3.008 -26.031 0.365 1 84.44 105 GLU A O 1
ATOM 810 N N . SER A 1 106 ? 3.762 -24.812 -1.423 1 88.38 106 SER A N 1
ATOM 811 C CA . SER A 1 106 ? 3.459 -23.531 -0.792 1 88.38 106 SER A CA 1
ATOM 812 C C . SER A 1 106 ? 1.967 -23.234 -0.864 1 88.38 106 SER A C 1
ATOM 814 O O . SER A 1 106 ? 1.252 -23.781 -1.701 1 88.38 106 SER A O 1
ATOM 816 N N . PRO A 1 107 ? 1.519 -22.375 0.032 1 90.44 107 PRO A N 1
ATOM 817 C CA . PRO A 1 107 ? 0.12 -21.953 -0.035 1 90.44 107 PRO A CA 1
ATOM 818 C C . PRO A 1 107 ? -0.262 -21.406 -1.406 1 90.44 107 PRO A C 1
ATOM 820 O O . PRO A 1 107 ? -1.383 -21.609 -1.873 1 90.44 107 PRO A O 1
ATOM 823 N N . ILE A 1 108 ? 0.626 -20.734 -2.049 1 92.44 108 ILE A N 1
ATOM 824 C CA . ILE A 1 108 ? 0.358 -20.188 -3.377 1 92.44 108 ILE A CA 1
ATOM 825 C C . ILE A 1 108 ? 0.144 -21.328 -4.367 1 92.44 108 ILE A C 1
ATOM 827 O O . ILE A 1 108 ? -0.795 -21.297 -5.164 1 92.44 108 ILE A O 1
ATOM 831 N N . ASN A 1 109 ? 0.962 -22.281 -4.277 1 90.56 109 ASN A N 1
ATOM 832 C CA . ASN A 1 109 ? 0.8 -23.438 -5.16 1 90.56 109 ASN A CA 1
ATOM 833 C C . ASN A 1 109 ? -0.508 -24.172 -4.887 1 90.56 109 ASN A C 1
ATOM 835 O O . ASN A 1 109 ? -1.184 -24.609 -5.82 1 90.56 109 ASN A O 1
ATOM 839 N N . ASP A 1 110 ? -0.826 -24.281 -3.691 1 89.5 110 ASP A N 1
ATOM 840 C CA . ASP A 1 110 ? -2.082 -24.922 -3.318 1 89.5 110 ASP A CA 1
ATOM 841 C C . ASP A 1 110 ? -3.277 -24.172 -3.9 1 89.5 110 ASP A C 1
ATOM 843 O O . ASP A 1 110 ? -4.254 -24.781 -4.336 1 89.5 110 ASP A O 1
ATOM 847 N N . ARG A 1 111 ? -3.125 -22.891 -3.883 1 89.38 111 ARG A N 1
ATOM 848 C CA . ARG A 1 111 ? -4.223 -22.047 -4.328 1 89.38 111 ARG A CA 1
ATOM 849 C C . ARG A 1 111 ? -4.297 -22 -5.852 1 89.38 111 ARG A C 1
ATOM 851 O O . ARG A 1 111 ? -5.387 -21.969 -6.422 1 89.38 111 ARG A O 1
ATOM 858 N N . LEU A 1 112 ? -3.141 -22.062 -6.531 1 91.69 112 LEU A N 1
ATOM 859 C CA . LEU A 1 112 ? -3.104 -21.719 -7.949 1 91.69 112 LEU A CA 1
ATOM 860 C C . LEU A 1 112 ? -2.822 -22.953 -8.797 1 91.69 112 LEU A C 1
ATOM 862 O O . LEU A 1 112 ? -3.053 -22.953 -10.008 1 91.69 112 LEU A O 1
ATOM 866 N N . GLY A 1 113 ? -2.293 -23.969 -8.227 1 86.25 113 GLY A N 1
ATOM 867 C CA . GLY A 1 113 ? -1.74 -25.078 -9 1 86.25 113 GLY A CA 1
ATOM 868 C C . GLY A 1 113 ? -2.68 -25.578 -10.078 1 86.25 113 GLY A C 1
ATOM 869 O O . GLY A 1 113 ? -2.326 -25.594 -11.258 1 86.25 113 GLY A O 1
ATOM 870 N N . GLU A 1 114 ? -3.883 -25.875 -9.695 1 87.12 114 GLU A N 1
ATOM 871 C CA . GLU A 1 114 ? -4.855 -26.391 -10.648 1 87.12 114 GLU A CA 1
ATOM 872 C C . GLU A 1 114 ? -5.332 -25.297 -11.602 1 87.12 114 GLU A C 1
ATOM 874 O O . GLU A 1 114 ? -5.508 -25.547 -12.797 1 87.12 114 GLU A O 1
ATOM 879 N N . LEU A 1 115 ? -5.43 -24.172 -11.133 1 89.88 115 LEU A N 1
ATOM 880 C CA . LEU A 1 115 ? -5.906 -23.062 -11.938 1 89.88 115 LEU A CA 1
ATOM 881 C C . LEU A 1 115 ? -4.875 -22.672 -13 1 89.88 115 LEU A C 1
ATOM 883 O O . LEU A 1 115 ? -5.234 -22.328 -14.125 1 89.88 115 LEU A O 1
ATOM 887 N N . ALA A 1 116 ? -3.666 -22.75 -12.641 1 90.88 116 ALA A N 1
ATOM 888 C CA . ALA A 1 116 ? -2.58 -22.344 -13.523 1 90.88 116 ALA A CA 1
ATOM 889 C C . ALA A 1 116 ? -2.312 -23.391 -14.594 1 90.88 116 ALA A C 1
ATOM 891 O O . ALA A 1 116 ? -1.52 -23.172 -15.508 1 90.88 116 ALA A O 1
ATOM 892 N N . ALA A 1 117 ? -2.979 -24.5 -14.492 1 88.19 117 ALA A N 1
ATOM 893 C CA . ALA A 1 117 ? -2.77 -25.578 -15.461 1 88.19 117 ALA A CA 1
ATOM 894 C C . ALA A 1 117 ? -3.404 -25.219 -16.812 1 88.19 117 ALA A C 1
ATOM 896 O O . ALA A 1 117 ? -2.988 -25.734 -17.844 1 88.19 117 ALA A O 1
ATOM 897 N N . THR A 1 118 ? -4.367 -24.375 -16.781 1 89.12 118 THR A N 1
ATOM 898 C CA . THR A 1 118 ? -5.055 -23.984 -18.016 1 89.12 118 THR A CA 1
ATOM 899 C C . THR A 1 118 ? -4.523 -22.656 -18.547 1 89.12 118 THR A C 1
ATOM 901 O O . THR A 1 118 ? -4.426 -21.688 -17.797 1 89.12 118 THR A O 1
ATOM 904 N N . ALA A 1 119 ? -4.301 -22.688 -19.828 1 90.62 119 ALA A N 1
ATOM 905 C CA . ALA A 1 119 ? -3.707 -21.516 -20.453 1 90.62 119 ALA A CA 1
ATOM 906 C C . ALA A 1 119 ? -4.602 -20.297 -20.281 1 90.62 119 ALA A C 1
ATOM 908 O O . ALA A 1 119 ? -4.113 -19.188 -20.047 1 90.62 119 ALA A O 1
ATOM 909 N N . ASP A 1 120 ? -5.82 -20.453 -20.344 1 86.75 120 ASP A N 1
ATOM 910 C CA . ASP A 1 120 ? -6.754 -19.328 -20.234 1 86.75 120 ASP A CA 1
ATOM 911 C C . ASP A 1 120 ? -6.723 -18.719 -18.844 1 86.75 120 ASP A C 1
ATOM 913 O O . ASP A 1 120 ? -6.77 -17.5 -18.688 1 86.75 120 ASP A O 1
ATOM 917 N N . ASN A 1 121 ? -6.688 -19.531 -17.875 1 90 121 ASN A N 1
ATOM 918 C CA . ASN A 1 121 ? -6.582 -19.062 -16.5 1 90 121 ASN A CA 1
ATOM 919 C C . ASN A 1 121 ? -5.27 -18.312 -16.266 1 90 121 ASN A C 1
ATOM 921 O O . ASN A 1 121 ? -5.254 -17.266 -15.633 1 90 121 ASN A O 1
ATOM 925 N N . ARG A 1 122 ? -4.25 -18.875 -16.859 1 92 122 ARG A N 1
ATOM 926 C CA . ARG A 1 122 ? -2.951 -18.219 -16.734 1 92 122 ARG A CA 1
ATOM 927 C C . ARG A 1 122 ? -2.98 -16.828 -17.375 1 92 122 ARG A C 1
ATOM 929 O O . ARG A 1 122 ? -2.424 -15.875 -16.828 1 92 122 ARG A O 1
ATOM 936 N N . ARG A 1 123 ? -3.523 -16.828 -18.469 1 89.88 123 ARG A N 1
ATOM 937 C CA . ARG A 1 123 ? -3.623 -15.562 -19.188 1 89.88 123 ARG A CA 1
ATOM 938 C C . ARG A 1 123 ? -4.309 -14.508 -18.328 1 89.88 123 ARG A C 1
ATOM 940 O O . ARG A 1 123 ? -3.795 -13.398 -18.172 1 89.88 123 ARG A O 1
ATOM 947 N N . LEU A 1 124 ? -5.391 -14.891 -17.797 1 86.12 124 LEU A N 1
ATOM 948 C CA . LEU A 1 124 ? -6.168 -13.961 -16.984 1 86.12 124 LEU A CA 1
ATOM 949 C C . LEU A 1 124 ? -5.383 -13.531 -15.742 1 86.12 124 LEU A C 1
ATOM 951 O O . LEU A 1 124 ? -5.305 -12.344 -15.43 1 86.12 124 LEU A O 1
ATOM 955 N N . LEU A 1 125 ? -4.785 -14.461 -15.07 1 89.31 125 LEU A N 1
ATOM 956 C CA . LEU A 1 125 ? -4.004 -14.18 -13.867 1 89.31 125 LEU A CA 1
ATOM 957 C C . LEU A 1 125 ? -2.811 -13.281 -14.195 1 89.31 125 LEU A C 1
ATOM 959 O O . LEU A 1 125 ? -2.551 -12.305 -13.5 1 89.31 125 LEU A O 1
ATOM 963 N N . THR A 1 126 ? -2.162 -13.625 -15.25 1 90.44 126 THR A N 1
ATOM 964 C CA . THR A 1 126 ? -0.997 -12.859 -15.68 1 90.44 126 THR A CA 1
ATOM 965 C C . THR A 1 126 ? -1.385 -11.414 -16 1 90.44 126 THR A C 1
ATOM 967 O O . THR A 1 126 ? -0.734 -10.477 -15.539 1 90.44 126 THR A O 1
ATOM 970 N N . GLN A 1 127 ? -2.385 -11.273 -16.688 1 87.56 127 GLN A N 1
ATOM 971 C CA . GLN A 1 127 ? -2.84 -9.938 -17.062 1 87.56 127 GLN A CA 1
ATOM 972 C C . GLN A 1 127 ? -3.209 -9.109 -15.844 1 87.56 127 GLN A C 1
ATOM 974 O O . GLN A 1 127 ? -2.832 -7.941 -15.742 1 87.56 127 GLN A O 1
ATOM 979 N N . LEU A 1 128 ? -3.9 -9.727 -14.969 1 86.19 128 LEU A N 1
ATOM 980 C CA . LEU A 1 128 ? -4.32 -9.039 -13.75 1 86.19 128 LEU A CA 1
ATOM 981 C C . LEU A 1 128 ? -3.111 -8.617 -12.922 1 86.19 128 LEU A C 1
ATOM 983 O O . LEU A 1 128 ? -3.023 -7.465 -12.492 1 86.19 128 LEU A O 1
ATOM 987 N N . LEU A 1 129 ? -2.242 -9.469 -12.781 1 89.75 129 LEU A N 1
ATOM 988 C CA . LEU A 1 129 ? -1.106 -9.211 -11.906 1 89.75 129 LEU A CA 1
ATOM 989 C C . LEU A 1 129 ? -0.142 -8.219 -12.547 1 89.75 129 LEU A C 1
ATOM 991 O O . LEU A 1 129 ? 0.441 -7.379 -11.852 1 89.75 129 LEU A O 1
ATOM 995 N N . LEU A 1 130 ? -0.035 -8.297 -13.836 1 90.31 130 LEU A N 1
ATOM 996 C CA . LEU A 1 130 ? 0.838 -7.359 -14.539 1 90.31 130 LEU A CA 1
ATOM 997 C C . LEU A 1 130 ? 0.264 -5.949 -14.508 1 90.31 130 LEU A C 1
ATOM 999 O O . LEU A 1 130 ? 1.012 -4.969 -14.555 1 90.31 130 LEU A O 1
ATOM 1003 N N . SER A 1 131 ? -0.994 -5.855 -14.328 1 87.69 131 SER A N 1
ATOM 1004 C CA . SER A 1 131 ? -1.657 -4.559 -14.375 1 87.69 131 SER A CA 1
ATOM 1005 C C . SER A 1 131 ? -1.768 -3.945 -12.984 1 87.69 131 SER A C 1
ATOM 1007 O O . SER A 1 131 ? -2.221 -2.809 -12.836 1 87.69 131 SER A O 1
ATOM 1009 N N . ALA A 1 132 ? -1.331 -4.609 -11.992 1 89.88 132 ALA A N 1
ATOM 1010 C CA . ALA A 1 132 ? -1.601 -4.184 -10.625 1 89.88 132 ALA A CA 1
ATOM 1011 C C . ALA A 1 132 ? -0.867 -2.887 -10.297 1 89.88 132 ALA A C 1
ATOM 1013 O O . ALA A 1 132 ? -1.479 -1.916 -9.844 1 89.88 132 ALA A O 1
ATOM 1014 N N . PRO A 1 133 ? 0.465 -2.811 -10.547 1 92.5 133 PRO A N 1
ATOM 1015 C CA . PRO A 1 133 ? 1.147 -1.556 -10.227 1 92.5 133 PRO A CA 1
ATOM 1016 C C . PRO A 1 133 ? 0.882 -0.457 -11.25 1 92.5 133 PRO A C 1
ATOM 1018 O O . PRO A 1 133 ? 0.792 -0.736 -12.453 1 92.5 133 PRO A O 1
ATOM 1021 N N . PRO A 1 134 ? 0.723 0.715 -10.898 1 95.94 134 PRO A N 1
ATOM 1022 C CA . PRO A 1 134 ? 0.86 1.145 -9.508 1 95.94 134 PRO A CA 1
ATOM 1023 C C . PRO A 1 134 ? -0.48 1.226 -8.781 1 95.94 134 PRO A C 1
ATOM 1025 O O . PRO A 1 134 ? -0.52 1.203 -7.547 1 95.94 134 PRO A O 1
ATOM 1028 N N . VAL A 1 135 ? -1.571 1.187 -9.469 1 96.44 135 VAL A N 1
ATOM 1029 C CA . VAL A 1 135 ? -2.867 1.591 -8.938 1 96.44 135 VAL A CA 1
ATOM 1030 C C . VAL A 1 135 ? -3.406 0.504 -8.008 1 96.44 135 VAL A C 1
ATOM 1032 O O . VAL A 1 135 ? -4.035 0.804 -6.992 1 96.44 135 VAL A O 1
ATOM 1035 N N . PHE A 1 136 ? -3.078 -0.728 -8.25 1 96.25 136 PHE A N 1
ATOM 1036 C CA . PHE A 1 136 ? -3.656 -1.843 -7.508 1 96.25 136 PHE A CA 1
ATOM 1037 C C . PHE A 1 136 ? -2.582 -2.582 -6.719 1 96.25 136 PHE A C 1
ATOM 1039 O O . PHE A 1 136 ? -2.66 -3.801 -6.547 1 96.25 136 PHE A O 1
ATOM 1046 N N . ALA A 1 137 ? -1.578 -1.865 -6.387 1 96.19 137 ALA A N 1
ATOM 1047 C CA . ALA A 1 137 ? -0.473 -2.402 -5.598 1 96.19 137 ALA A CA 1
ATOM 1048 C C . ALA A 1 137 ? -0.053 -1.424 -4.508 1 96.19 137 ALA A C 1
ATOM 1050 O O . ALA A 1 137 ? -0.361 -0.232 -4.578 1 96.19 137 ALA A O 1
ATOM 1051 N N . SER A 1 138 ? 0.558 -1.964 -3.506 1 95.81 138 SER A N 1
ATOM 1052 C CA . SER A 1 138 ? 1.238 -1.102 -2.545 1 95.81 138 SER A CA 1
ATOM 1053 C C . SER A 1 138 ? 2.672 -0.812 -2.979 1 95.81 138 SER A C 1
ATOM 1055 O O . SER A 1 138 ? 3.377 -1.709 -3.445 1 95.81 138 SER A O 1
ATOM 1057 N N . PRO A 1 139 ? 3.057 0.456 -2.885 1 96.62 139 PRO A N 1
ATOM 1058 C CA . PRO A 1 139 ? 4.453 0.747 -3.209 1 96.62 139 PRO A CA 1
ATOM 1059 C C . PRO A 1 139 ? 5.434 0.067 -2.256 1 96.62 139 PRO A C 1
ATOM 1061 O O . PRO A 1 139 ? 5.113 -0.146 -1.084 1 96.62 139 PRO A O 1
ATOM 1064 N N . LEU A 1 140 ? 6.586 -0.231 -2.82 1 96.69 140 LEU A N 1
ATOM 1065 C CA . LEU A 1 140 ? 7.664 -0.747 -1.983 1 96.69 140 LEU A CA 1
ATOM 1066 C C . LEU A 1 140 ? 8.258 0.36 -1.121 1 96.69 140 LEU A C 1
ATOM 1068 O O . LEU A 1 140 ? 8.758 0.097 -0.024 1 96.69 140 LEU A O 1
ATOM 1072 N N . TYR A 1 141 ? 8.219 1.532 -1.673 1 96.44 141 TYR A N 1
ATOM 1073 C CA . TYR A 1 141 ? 8.781 2.699 -0.999 1 96.44 141 TYR A CA 1
ATOM 1074 C C . TYR A 1 141 ? 8.172 3.986 -1.549 1 96.44 141 TYR A C 1
ATOM 1076 O O . TYR A 1 141 ? 7.914 4.094 -2.75 1 96.44 141 TYR A O 1
ATOM 1084 N N . ILE A 1 142 ? 7.98 4.941 -0.637 1 96.12 142 ILE A N 1
ATOM 1085 C CA . ILE A 1 142 ? 7.562 6.289 -1.004 1 96.12 142 ILE A CA 1
ATOM 1086 C C . ILE A 1 142 ? 8.555 7.305 -0.448 1 96.12 142 ILE A C 1
ATOM 1088 O O . ILE A 1 142 ? 8.914 7.254 0.73 1 96.12 142 ILE A O 1
ATOM 1092 N N . GLY A 1 143 ? 8.984 8.211 -1.319 1 95.06 143 GLY A N 1
ATOM 1093 C CA . GLY A 1 143 ? 9.914 9.25 -0.892 1 95.06 143 GLY A CA 1
ATOM 1094 C C . GLY A 1 143 ? 9.555 10.625 -1.427 1 95.06 143 GLY A C 1
ATOM 1095 O O . GLY A 1 143 ? 8.68 10.758 -2.277 1 95.06 143 GLY A O 1
ATOM 1096 N N . VAL A 1 144 ? 10.086 11.625 -0.812 1 93.19 144 VAL A N 1
ATOM 1097 C CA . VAL A 1 144 ? 10 13.016 -1.238 1 93.19 144 VAL A CA 1
ATOM 1098 C C . VAL A 1 144 ? 11.406 13.586 -1.428 1 93.19 144 VAL A C 1
ATOM 1100 O O . VAL A 1 144 ? 12.297 13.344 -0.609 1 93.19 144 VAL A O 1
ATOM 1103 N N . ALA A 1 145 ? 11.602 14.258 -2.535 1 93.31 145 ALA A N 1
ATOM 1104 C CA . ALA A 1 145 ? 12.93 14.781 -2.832 1 93.31 145 ALA A CA 1
ATOM 1105 C C . ALA A 1 145 ? 12.867 16.266 -3.199 1 93.31 145 ALA A C 1
ATOM 1107 O O . ALA A 1 145 ? 11.906 16.719 -3.822 1 93.31 145 ALA A O 1
ATOM 1108 N N . THR A 1 146 ? 13.898 17.016 -2.807 1 92.62 146 THR A N 1
ATOM 1109 C CA . THR A 1 146 ? 14.062 18.391 -3.27 1 92.62 146 THR A CA 1
ATOM 1110 C C . THR A 1 146 ? 14.586 18.422 -4.699 1 92.62 146 THR A C 1
ATOM 1112 O O . THR A 1 146 ? 14.492 19.438 -5.387 1 92.62 146 THR A O 1
ATOM 1115 N N . ASN A 1 147 ? 15.164 17.344 -5.047 1 94.75 147 ASN A N 1
ATOM 1116 C CA . ASN A 1 147 ? 15.648 17.109 -6.402 1 94.75 147 ASN A CA 1
ATOM 1117 C C . ASN A 1 147 ? 15.5 15.641 -6.801 1 94.75 147 ASN A C 1
ATOM 1119 O O . ASN A 1 147 ? 16.281 14.797 -6.371 1 94.75 147 ASN A O 1
ATOM 1123 N N . LEU A 1 148 ? 14.578 15.359 -7.695 1 96.25 148 LEU A N 1
ATOM 1124 C CA . LEU A 1 148 ? 14.234 13.984 -8.047 1 96.25 148 LEU A CA 1
ATOM 1125 C C . LEU A 1 148 ? 15.391 13.297 -8.758 1 96.25 148 LEU A C 1
ATOM 1127 O O . LEU A 1 148 ? 15.719 12.148 -8.461 1 96.25 148 LEU A O 1
ATOM 1131 N N . ARG A 1 149 ? 15.984 13.977 -9.68 1 97.31 149 ARG A N 1
ATOM 1132 C CA . ARG A 1 149 ? 17.062 13.383 -10.453 1 97.31 149 ARG A CA 1
ATOM 1133 C C . ARG A 1 149 ? 18.219 12.945 -9.547 1 97.31 149 ARG A C 1
ATOM 1135 O O . ARG A 1 149 ? 18.688 11.812 -9.625 1 97.31 149 ARG A O 1
ATOM 1142 N N . GLU A 1 150 ? 18.609 13.82 -8.68 1 97.06 150 GLU A N 1
ATOM 1143 C CA . GLU A 1 150 ? 19.719 13.523 -7.762 1 97.06 150 GLU A CA 1
ATOM 1144 C C . GLU A 1 150 ? 19.359 12.383 -6.816 1 97.06 150 GLU A C 1
ATOM 1146 O O . GLU A 1 150 ? 20.156 11.469 -6.605 1 97.06 150 GLU A O 1
ATOM 1151 N N . ARG A 1 151 ? 18.203 12.422 -6.297 1 95.81 151 ARG A N 1
ATOM 1152 C CA . ARG A 1 151 ? 17.781 11.422 -5.324 1 95.81 151 ARG A CA 1
ATOM 1153 C C . ARG A 1 151 ? 17.703 10.039 -5.957 1 95.81 151 ARG A C 1
ATOM 1155 O O . ARG A 1 151 ? 18.141 9.055 -5.367 1 95.81 151 ARG A O 1
ATOM 1162 N N . LEU A 1 152 ? 17.141 9.961 -7.148 1 97 152 LEU A N 1
ATOM 1163 C CA . LEU A 1 152 ? 17.016 8.672 -7.82 1 97 152 LEU A CA 1
ATOM 1164 C C . LEU A 1 152 ? 18.391 8.133 -8.227 1 97 152 LEU A C 1
ATOM 1166 O O . LEU A 1 152 ? 18.609 6.918 -8.203 1 97 152 LEU A O 1
ATOM 1170 N N . ALA A 1 153 ? 19.234 9.039 -8.547 1 96.69 153 ALA A N 1
ATOM 1171 C CA . ALA A 1 153 ? 20.609 8.625 -8.836 1 96.69 153 ALA A CA 1
ATOM 1172 C C . ALA A 1 153 ? 21.266 8.008 -7.602 1 96.69 153 ALA A C 1
ATOM 1174 O O . ALA A 1 153 ? 22 7.031 -7.707 1 96.69 153 ALA A O 1
ATOM 1175 N N . GLU A 1 154 ? 21 8.562 -6.453 1 96 154 GLU A N 1
ATOM 1176 C CA . GLU A 1 154 ? 21.516 8.016 -5.203 1 96 154 GLU A CA 1
ATOM 1177 C C . GLU A 1 154 ? 20.984 6.613 -4.953 1 96 154 GLU A C 1
ATOM 1179 O O . GLU A 1 154 ? 21.734 5.719 -4.551 1 96 154 GLU A O 1
ATOM 1184 N N . HIS A 1 155 ? 19.688 6.41 -5.164 1 95.56 155 HIS A N 1
ATOM 1185 C CA . HIS A 1 155 ? 19.094 5.09 -5.008 1 95.56 155 HIS A CA 1
ATOM 1186 C C . HIS A 1 155 ? 19.75 4.074 -5.934 1 95.56 155 HIS A C 1
ATOM 1188 O O . HIS A 1 155 ? 20.062 2.953 -5.52 1 95.56 155 HIS A O 1
ATOM 1194 N N . ARG A 1 156 ? 19.984 4.531 -7.168 1 95.75 156 ARG A N 1
ATOM 1195 C CA . ARG A 1 156 ? 20.609 3.639 -8.148 1 95.75 156 ARG A CA 1
ATOM 1196 C C . ARG A 1 156 ? 22.031 3.268 -7.738 1 95.75 156 ARG A C 1
ATOM 1198 O O . ARG A 1 156 ? 22.406 2.098 -7.797 1 95.75 156 ARG A O 1
ATOM 1205 N N . ALA A 1 157 ? 22.719 4.238 -7.336 1 96.06 157 ALA A N 1
ATOM 1206 C CA . ALA A 1 157 ? 24.109 4.008 -6.938 1 96.06 157 ALA A CA 1
ATOM 1207 C C . ALA A 1 157 ? 24.188 3.035 -5.762 1 96.06 157 ALA A C 1
ATOM 1209 O O . ALA A 1 157 ? 25 2.109 -5.77 1 96.06 157 ALA A O 1
ATOM 1210 N N . SER A 1 158 ? 23.375 3.24 -4.793 1 96.12 158 SER A N 1
ATOM 1211 C CA . SER A 1 158 ? 23.375 2.359 -3.629 1 96.12 158 SER A CA 1
ATOM 1212 C C . SER A 1 158 ? 22.891 0.959 -3.994 1 96.12 158 SER A C 1
ATOM 1214 O O . SER A 1 158 ? 23.359 -0.031 -3.43 1 96.12 158 SER A O 1
ATOM 1216 N N . PHE A 1 159 ? 22.031 0.819 -4.934 1 96.44 159 PHE A N 1
ATOM 1217 C CA . PHE A 1 159 ? 21.562 -0.475 -5.422 1 96.44 159 PHE A CA 1
ATOM 1218 C C . PHE A 1 159 ? 22.703 -1.249 -6.07 1 96.44 159 PHE A C 1
ATOM 1220 O O . PHE A 1 159 ? 22.922 -2.42 -5.754 1 96.44 159 PHE A O 1
ATOM 1227 N N . GLU A 1 160 ? 23.344 -0.54 -6.914 1 95.38 160 GLU A N 1
ATOM 1228 C CA . GLU A 1 160 ? 24.438 -1.176 -7.652 1 95.38 160 GLU A CA 1
ATOM 1229 C C . GLU A 1 160 ? 25.547 -1.623 -6.715 1 95.38 160 GLU A C 1
ATOM 1231 O O . GLU A 1 160 ? 26.109 -2.713 -6.875 1 95.38 160 GLU A O 1
ATOM 1236 N N . LYS A 1 161 ? 25.828 -0.747 -5.801 1 96.5 161 LYS A N 1
ATOM 1237 C CA . LYS A 1 161 ? 26.828 -1.105 -4.801 1 96.5 161 LYS A CA 1
ATOM 1238 C C . LYS A 1 161 ? 26.406 -2.35 -4.023 1 96.5 161 LYS A C 1
ATOM 1240 O O . LYS A 1 161 ? 27.203 -3.266 -3.83 1 96.5 161 LYS A O 1
ATOM 1245 N N . ALA A 1 162 ? 25.188 -2.418 -3.604 1 96.81 162 ALA A N 1
ATOM 1246 C CA . ALA A 1 162 ? 24.672 -3.559 -2.859 1 96.81 162 ALA A CA 1
ATOM 1247 C C . ALA A 1 162 ? 24.656 -4.816 -3.721 1 96.81 162 ALA A C 1
ATOM 1249 O O . ALA A 1 162 ? 24.969 -5.91 -3.244 1 96.81 162 ALA A O 1
ATOM 1250 N N . ASN A 1 163 ? 24.281 -4.605 -4.934 1 94.81 163 ASN A N 1
ATOM 1251 C CA . ASN A 1 163 ? 24.25 -5.746 -5.844 1 94.81 163 ASN A CA 1
ATOM 1252 C C . ASN A 1 163 ? 25.641 -6.348 -6.035 1 94.81 163 ASN A C 1
ATOM 1254 O O . ASN A 1 163 ? 25.797 -7.566 -6.129 1 94.81 163 ASN A O 1
ATOM 1258 N N . THR A 1 164 ? 26.547 -5.488 -6.137 1 96.06 164 THR A N 1
ATOM 1259 C CA . THR A 1 164 ? 27.922 -5.953 -6.25 1 96.06 164 THR A CA 1
ATOM 1260 C C . THR A 1 164 ? 28.328 -6.746 -5.012 1 96.06 164 THR A C 1
ATOM 1262 O O . THR A 1 164 ? 28.922 -7.82 -5.121 1 96.06 164 THR A O 1
ATOM 1265 N N . LEU A 1 165 ? 28 -6.27 -3.893 1 95.94 165 LEU A N 1
ATOM 1266 C CA . LEU A 1 165 ? 28.266 -6.961 -2.641 1 95.94 165 LEU A CA 1
ATOM 1267 C C . LEU A 1 165 ? 27.609 -8.328 -2.615 1 95.94 165 LEU A C 1
ATOM 1269 O O . LEU A 1 165 ? 28.219 -9.32 -2.223 1 95.94 165 LEU A O 1
ATOM 1273 N N . LEU A 1 166 ? 26.391 -8.445 -3.08 1 96 166 LEU A N 1
ATOM 1274 C CA . LEU A 1 166 ? 25.594 -9.664 -2.998 1 96 166 LEU A CA 1
ATOM 1275 C C . LEU A 1 166 ? 26.125 -10.719 -3.961 1 96 166 LEU A C 1
ATOM 1277 O O . LEU A 1 166 ? 25.859 -11.914 -3.781 1 96 166 LEU A O 1
ATOM 1281 N N . ARG A 1 167 ? 26.844 -10.32 -4.957 1 94.81 167 ARG A N 1
ATOM 1282 C CA . ARG A 1 167 ? 27.469 -11.281 -5.855 1 94.81 167 ARG A CA 1
ATOM 1283 C C . ARG A 1 167 ? 28.516 -12.117 -5.129 1 94.81 167 ARG A C 1
ATOM 1285 O O . ARG A 1 167 ? 28.656 -13.312 -5.383 1 94.81 167 ARG A O 1
ATOM 1292 N N . SER A 1 168 ? 29.125 -11.539 -4.18 1 96 168 SER A N 1
ATOM 1293 C CA . SER A 1 168 ? 30.172 -12.227 -3.434 1 96 168 SER A CA 1
ATOM 1294 C C . SER A 1 168 ? 29.641 -12.758 -2.105 1 96 168 SER A C 1
ATOM 1296 O O . SER A 1 168 ? 30.141 -13.75 -1.581 1 96 168 SER A O 1
ATOM 1298 N N . LYS A 1 169 ? 28.672 -12.086 -1.562 1 97.12 169 LYS A N 1
ATOM 1299 C CA . LYS A 1 169 ? 28.125 -12.453 -0.255 1 97.12 169 LYS A CA 1
ATOM 1300 C C . LYS A 1 169 ? 26.609 -12.539 -0.294 1 97.12 169 LYS A C 1
ATOM 1302 O O . LYS A 1 169 ? 25.922 -11.766 0.37 1 97.12 169 LYS A O 1
ATOM 1307 N N . PRO A 1 170 ? 26.031 -13.547 -0.949 1 94.38 170 PRO A N 1
ATOM 1308 C CA . PRO A 1 170 ? 24.578 -13.664 -1.117 1 94.38 170 PRO A CA 1
ATOM 1309 C C . PRO A 1 170 ? 23.844 -13.844 0.21 1 94.38 170 PRO A C 1
ATOM 1311 O O . PRO A 1 170 ? 22.672 -13.492 0.316 1 94.38 170 PRO A O 1
ATOM 1314 N N . GLU A 1 171 ? 24.484 -14.289 1.208 1 94.5 171 GLU A N 1
ATOM 1315 C CA . GLU A 1 171 ? 23.859 -14.531 2.506 1 94.5 171 GLU A CA 1
ATOM 1316 C C . GLU A 1 171 ? 23.5 -13.219 3.193 1 94.5 171 GLU A C 1
ATOM 1318 O O . GLU A 1 171 ? 22.734 -13.211 4.164 1 94.5 171 GLU A O 1
ATOM 1323 N N . GLN A 1 172 ? 23.953 -12.094 2.654 1 95.38 172 GLN A N 1
ATOM 1324 C CA . GLN A 1 172 ? 23.688 -10.789 3.252 1 95.38 172 GLN A CA 1
ATOM 1325 C C . GLN A 1 172 ? 22.375 -10.203 2.74 1 95.38 172 GLN A C 1
ATOM 1327 O O . GLN A 1 172 ? 21.969 -9.133 3.172 1 95.38 172 GLN A O 1
ATOM 1332 N N . ALA A 1 173 ? 21.703 -10.906 1.909 1 94.19 173 ALA A N 1
ATOM 1333 C CA . ALA A 1 173 ? 20.516 -10.375 1.246 1 94.19 173 ALA A CA 1
ATOM 1334 C C . ALA A 1 173 ? 19.453 -9.977 2.264 1 94.19 173 ALA A C 1
ATOM 1336 O O . ALA A 1 173 ? 18.969 -8.844 2.252 1 94.19 173 ALA A O 1
ATOM 1337 N N . ALA A 1 174 ? 19.172 -10.82 3.156 1 90.06 174 ALA A N 1
ATOM 1338 C CA . ALA A 1 174 ? 18.125 -10.539 4.145 1 90.06 174 ALA A CA 1
ATOM 1339 C C . ALA A 1 174 ? 18.516 -9.359 5.031 1 90.06 174 ALA A C 1
ATOM 1341 O O . ALA A 1 174 ? 17.688 -8.5 5.34 1 90.06 174 ALA A O 1
ATOM 1342 N N . ASN A 1 175 ? 19.719 -9.367 5.383 1 92.56 175 ASN A N 1
ATOM 1343 C CA . ASN A 1 175 ? 20.219 -8.258 6.195 1 92.56 175 ASN A CA 1
ATOM 1344 C C . ASN A 1 175 ? 20.078 -6.93 5.465 1 92.56 175 ASN A C 1
ATOM 1346 O O . ASN A 1 175 ? 19.672 -5.926 6.055 1 92.56 175 ASN A O 1
ATOM 1350 N N . LEU A 1 176 ? 20.422 -6.953 4.242 1 93.94 176 LEU A N 1
ATOM 1351 C CA . LEU A 1 176 ? 20.312 -5.73 3.453 1 93.94 176 LEU A CA 1
ATOM 1352 C C . LEU A 1 176 ? 18.859 -5.324 3.273 1 93.94 176 LEU A C 1
ATOM 1354 O O . LEU A 1 176 ? 18.516 -4.148 3.408 1 93.94 176 LEU A O 1
ATOM 1358 N N . GLN A 1 177 ? 18.016 -6.227 2.998 1 92.38 177 GLN A N 1
ATOM 1359 C CA . GLN A 1 177 ? 16.609 -5.941 2.744 1 92.38 177 GLN A CA 1
ATOM 1360 C C . GLN A 1 177 ? 15.945 -5.289 3.957 1 92.38 177 GLN A C 1
ATOM 1362 O O . GLN A 1 177 ? 15.195 -4.324 3.814 1 92.38 177 GLN A O 1
ATOM 1367 N N . PHE A 1 178 ? 16.281 -5.734 5.141 1 89.62 178 PHE A N 1
ATOM 1368 C CA . PHE A 1 178 ? 15.477 -5.34 6.297 1 89.62 178 PHE A CA 1
ATOM 1369 C C . PHE A 1 178 ? 16.25 -4.348 7.168 1 89.62 178 PHE A C 1
ATOM 1371 O O . PHE A 1 178 ? 15.641 -3.58 7.918 1 89.62 178 PHE A O 1
ATOM 1378 N N . LEU A 1 179 ? 17.547 -4.32 6.973 1 88.62 179 LEU A N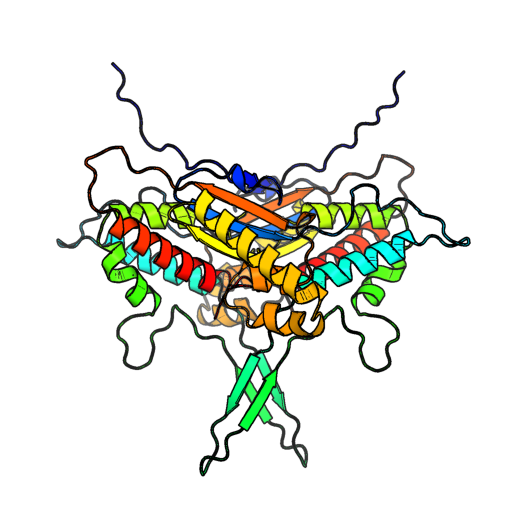 1
ATOM 1379 C CA . LEU A 1 179 ? 18.328 -3.48 7.871 1 88.62 179 LEU A CA 1
ATOM 1380 C C . LEU A 1 179 ? 19.219 -2.518 7.078 1 88.62 179 LEU A C 1
ATOM 1382 O O . LEU A 1 179 ? 19.953 -1.724 7.664 1 88.62 179 LEU A O 1
ATOM 1386 N N . GLY A 1 180 ? 19.141 -2.604 5.824 1 91.12 180 GLY A N 1
ATOM 1387 C CA . GLY A 1 180 ? 19.938 -1.699 5.023 1 91.12 180 GLY A CA 1
ATOM 1388 C C . GLY A 1 180 ? 19.672 -0.236 5.316 1 91.12 180 GLY A C 1
ATOM 1389 O O . GLY A 1 180 ? 18.516 0.159 5.512 1 91.12 180 GLY A O 1
ATOM 1390 N N . ARG A 1 181 ? 20.703 0.528 5.297 1 90.31 181 ARG A N 1
ATOM 1391 C CA . ARG A 1 181 ? 20.578 1.945 5.621 1 90.31 181 ARG A CA 1
ATOM 1392 C C . ARG A 1 181 ? 19.984 2.727 4.457 1 90.31 181 ARG A C 1
ATOM 1394 O O . ARG A 1 181 ? 19.234 3.68 4.664 1 90.31 181 ARG A O 1
ATOM 1401 N N . ASP A 1 182 ? 20.359 2.279 3.312 1 93.5 182 ASP A N 1
ATOM 1402 C CA . ASP A 1 182 ? 19.906 2.963 2.105 1 93.5 182 ASP A CA 1
ATOM 1403 C C . ASP A 1 182 ? 18.828 2.15 1.382 1 93.5 182 ASP A C 1
ATOM 1405 O O . ASP A 1 182 ? 18.875 0.917 1.386 1 93.5 182 ASP A O 1
ATOM 1409 N N . LEU A 1 183 ? 17.953 2.891 0.682 1 93.56 183 LEU A N 1
ATOM 1410 C CA . LEU A 1 183 ? 16.875 2.203 -0.028 1 93.56 183 LEU A CA 1
ATOM 1411 C C . LEU A 1 183 ? 17.438 1.28 -1.103 1 93.56 183 LEU A C 1
ATOM 1413 O O . LEU A 1 183 ? 16.953 0.164 -1.289 1 93.56 183 LEU A O 1
ATOM 1417 N N . GLY A 1 184 ? 18.422 1.827 -1.825 1 94.75 184 GLY A N 1
ATOM 1418 C CA . GLY A 1 184 ? 19 0.986 -2.857 1 94.75 184 GLY A CA 1
ATOM 1419 C C . GLY A 1 184 ? 19.469 -0.361 -2.338 1 94.75 184 GLY A C 1
ATOM 1420 O O . GLY A 1 184 ? 19.266 -1.387 -2.994 1 94.75 184 GLY A O 1
ATOM 1421 N N . ALA A 1 185 ? 20.031 -0.336 -1.189 1 95.38 185 ALA A N 1
ATOM 1422 C CA . ALA A 1 185 ? 20.484 -1.577 -0.572 1 95.38 185 ALA A CA 1
ATOM 1423 C C . ALA A 1 185 ? 19.312 -2.482 -0.22 1 95.38 185 ALA A C 1
ATOM 1425 O O . ALA A 1 185 ? 19.375 -3.697 -0.424 1 95.38 185 ALA A O 1
ATOM 1426 N N . ARG A 1 186 ? 18.297 -1.956 0.288 1 95.19 186 ARG A N 1
ATOM 1427 C CA . ARG A 1 186 ? 17.125 -2.74 0.659 1 95.19 186 ARG A CA 1
ATOM 1428 C C . ARG A 1 186 ? 16.438 -3.33 -0.573 1 95.19 186 ARG A C 1
ATOM 1430 O O . ARG A 1 186 ? 16 -4.48 -0.556 1 95.19 186 ARG A O 1
ATOM 1437 N N . LEU A 1 187 ? 16.422 -2.518 -1.635 1 94.62 187 LEU A N 1
ATOM 1438 C CA . LEU A 1 187 ? 15.867 -3.014 -2.889 1 94.62 187 LEU A CA 1
ATOM 1439 C C . LEU A 1 187 ? 16.688 -4.18 -3.426 1 94.62 187 LEU A C 1
ATOM 1441 O O . LEU A 1 187 ? 16.125 -5.195 -3.854 1 94.62 187 LEU A O 1
ATOM 1445 N N . ALA A 1 188 ? 17.953 -4.027 -3.359 1 95.38 188 ALA A N 1
ATOM 1446 C CA . ALA A 1 188 ? 18.828 -5.098 -3.812 1 95.38 188 ALA A CA 1
ATOM 1447 C C . ALA A 1 188 ? 18.672 -6.34 -2.939 1 95.38 188 ALA A C 1
ATOM 1449 O O . ALA A 1 188 ? 18.609 -7.461 -3.451 1 95.38 188 ALA A O 1
ATOM 1450 N N . GLY A 1 189 ? 18.594 -6.09 -1.684 1 94.94 189 GLY A N 1
ATOM 1451 C CA . GLY A 1 189 ? 18.422 -7.188 -0.745 1 94.94 189 GLY A CA 1
ATOM 1452 C C . GLY A 1 189 ? 17.141 -7.977 -0.964 1 94.94 189 GLY A C 1
ATOM 1453 O O . GLY A 1 189 ? 17.094 -9.172 -0.687 1 94.94 189 GLY A O 1
ATOM 1454 N N . ALA A 1 190 ? 16.156 -7.336 -1.465 1 93.19 190 ALA A N 1
ATOM 1455 C CA . ALA A 1 190 ? 14.875 -7.977 -1.733 1 93.19 190 ALA A CA 1
ATOM 1456 C C . ALA A 1 190 ? 14.961 -8.875 -2.965 1 93.19 190 ALA A C 1
ATOM 1458 O O . ALA A 1 190 ? 14.008 -9.602 -3.273 1 93.19 190 ALA A O 1
ATOM 1459 N N . GLY A 1 191 ? 16.078 -8.797 -3.652 1 91 191 GLY A N 1
ATOM 1460 C CA . GLY A 1 191 ? 16.312 -9.688 -4.773 1 91 191 GLY A CA 1
ATOM 1461 C C . GLY A 1 191 ? 15.602 -9.25 -6.043 1 91 191 GLY A C 1
ATOM 1462 O O . GLY A 1 191 ? 15.32 -10.07 -6.914 1 91 191 GLY A O 1
ATOM 1463 N N . ILE A 1 192 ? 15.305 -8.047 -6.156 1 90.62 192 ILE A N 1
ATOM 1464 C CA . ILE A 1 192 ? 14.617 -7.52 -7.328 1 90.62 192 ILE A CA 1
ATOM 1465 C C . ILE A 1 192 ? 15.633 -7.141 -8.406 1 90.62 192 ILE A C 1
ATOM 1467 O O . ILE A 1 192 ? 16.531 -6.328 -8.156 1 90.62 192 ILE A O 1
ATOM 1471 N N . PRO A 1 193 ? 15.516 -7.707 -9.555 1 90.12 193 PRO A N 1
ATOM 1472 C CA . PRO A 1 193 ? 16.375 -7.191 -10.625 1 90.12 193 PRO A CA 1
ATOM 1473 C C . PRO A 1 193 ? 16.062 -5.734 -10.977 1 90.12 193 PRO A C 1
ATOM 1475 O O . PRO A 1 193 ? 14.906 -5.324 -10.953 1 90.12 193 PRO A O 1
ATOM 1478 N N . LEU A 1 194 ? 17.109 -5.066 -11.258 1 89.88 194 LEU A N 1
ATOM 1479 C CA . LEU A 1 194 ? 16.969 -3.643 -11.547 1 89.88 194 LEU A CA 1
ATOM 1480 C C . LEU A 1 194 ? 15.953 -3.406 -12.648 1 89.88 194 LEU A C 1
ATOM 1482 O O . LEU A 1 194 ? 15.18 -2.447 -12.594 1 89.88 194 LEU A O 1
ATOM 1486 N N . GLU A 1 195 ? 15.906 -4.301 -13.586 1 91.12 195 GLU A N 1
ATOM 1487 C CA . GLU A 1 195 ? 15.047 -4.148 -14.758 1 91.12 195 GLU A CA 1
ATOM 1488 C C . GLU A 1 195 ? 13.578 -4.312 -14.383 1 91.12 195 GLU A C 1
ATOM 1490 O O . GLU A 1 195 ? 12.688 -3.961 -15.164 1 91.12 195 GLU A O 1
ATOM 1495 N N . ARG A 1 196 ? 13.305 -4.785 -13.195 1 92.62 196 ARG A N 1
ATOM 1496 C CA . ARG A 1 196 ? 11.922 -5.012 -12.766 1 92.62 196 ARG A CA 1
ATOM 1497 C C . ARG A 1 196 ? 11.469 -3.928 -11.797 1 92.62 196 ARG A C 1
ATOM 1499 O O . ARG A 1 196 ? 10.344 -3.971 -11.289 1 92.62 196 ARG A O 1
ATOM 1506 N N . LEU A 1 197 ? 12.391 -3.039 -11.586 1 94.81 197 LEU A N 1
ATOM 1507 C CA . LEU A 1 197 ? 12.047 -1.902 -10.734 1 94.81 197 LEU A CA 1
ATOM 1508 C C . LEU A 1 197 ? 11.492 -0.75 -11.57 1 94.81 197 LEU A C 1
ATOM 1510 O O . LEU A 1 197 ? 12.008 -0.466 -12.656 1 94.81 197 LEU A O 1
ATOM 1514 N N . GLU A 1 198 ? 10.453 -0.22 -11.078 1 95.69 198 GLU A N 1
ATOM 1515 C CA . GLU A 1 198 ? 9.922 1.005 -11.664 1 95.69 198 GLU A CA 1
ATOM 1516 C C . GLU A 1 198 ? 9.758 2.096 -10.609 1 95.69 198 GLU A C 1
ATOM 1518 O O . GLU A 1 198 ? 9.391 1.813 -9.469 1 95.69 198 GLU A O 1
ATOM 1523 N N . CYS A 1 199 ? 10.062 3.244 -11.008 1 97.62 199 CYS A N 1
ATOM 1524 C CA . CYS A 1 199 ? 9.875 4.418 -10.164 1 97.62 199 CYS A CA 1
ATOM 1525 C C . CYS A 1 199 ? 8.836 5.359 -10.758 1 97.62 199 CYS A C 1
ATOM 1527 O O . CYS A 1 199 ? 8.93 5.742 -11.93 1 97.62 199 CYS A O 1
ATOM 1529 N N . TRP A 1 200 ? 7.848 5.641 -10.039 1 97.69 200 TRP A N 1
ATOM 1530 C CA . TRP A 1 200 ? 6.867 6.652 -10.414 1 97.69 200 TRP A CA 1
ATOM 1531 C C . TRP A 1 200 ? 7.172 7.984 -9.742 1 97.69 200 TRP A C 1
ATOM 1533 O O . TRP A 1 200 ? 7.453 8.031 -8.539 1 97.69 200 TRP A O 1
ATOM 1543 N N . ILE A 1 201 ? 7.152 9.047 -10.523 1 97.06 201 ILE A N 1
ATOM 1544 C CA . ILE A 1 201 ? 7.504 10.352 -9.977 1 97.06 201 ILE A CA 1
ATOM 1545 C C . ILE A 1 201 ? 6.406 11.359 -10.305 1 97.06 201 ILE A C 1
ATOM 1547 O O . ILE A 1 201 ? 5.676 11.195 -11.281 1 97.06 201 ILE A O 1
ATOM 1551 N N . MET A 1 202 ? 6.312 12.336 -9.5 1 95.19 202 MET A N 1
ATOM 1552 C CA . MET A 1 202 ? 5.484 13.516 -9.734 1 95.19 202 MET A CA 1
ATOM 1553 C C . MET A 1 202 ? 6.164 14.773 -9.195 1 95.19 202 MET A C 1
ATOM 1555 O O . MET A 1 202 ? 6.543 14.82 -8.023 1 95.19 202 MET A O 1
ATOM 1559 N N . THR A 1 203 ? 6.293 15.727 -10.031 1 92.19 203 THR A N 1
ATOM 1560 C CA . THR A 1 203 ? 6.961 16.953 -9.625 1 92.19 203 THR A CA 1
ATOM 1561 C C . THR A 1 203 ? 6.027 17.828 -8.789 1 92.19 203 THR A C 1
ATOM 1563 O O . THR A 1 203 ? 4.812 17.844 -9.016 1 92.19 203 THR A O 1
ATOM 1566 N N . ALA A 1 204 ? 6.617 18.484 -7.773 1 84.38 204 ALA A N 1
ATOM 1567 C CA . ALA A 1 204 ? 5.859 19.469 -7 1 84.38 204 ALA A CA 1
ATOM 1568 C C . ALA A 1 204 ? 5.57 20.719 -7.832 1 84.38 204 ALA A C 1
ATOM 1570 O O . ALA A 1 204 ? 6.355 21.078 -8.711 1 84.38 204 ALA A O 1
ATOM 1571 N N . PRO A 1 205 ? 4.344 21.266 -7.562 1 72.81 205 PRO A N 1
ATOM 1572 C CA . PRO A 1 205 ? 4.086 22.516 -8.289 1 72.81 205 PRO A CA 1
ATOM 1573 C C . PRO A 1 205 ? 5.117 23.594 -7.984 1 72.81 205 PRO A C 1
ATOM 1575 O O . PRO A 1 205 ? 5.59 23.703 -6.848 1 72.81 205 PRO A O 1
ATOM 1578 N N . GLN A 1 206 ? 5.773 24.172 -8.906 1 66.19 206 GLN A N 1
ATOM 1579 C CA . GLN A 1 206 ? 6.746 25.25 -8.742 1 66.19 206 GLN A CA 1
ATOM 1580 C C . GLN A 1 206 ? 6.098 26.484 -8.133 1 66.19 206 GLN A C 1
ATOM 1582 O O . GLN A 1 206 ? 4.988 26.859 -8.516 1 66.19 206 GLN A O 1
ATOM 1587 N N . PRO A 1 207 ? 6.582 26.875 -6.938 1 58.12 207 PRO A N 1
ATOM 1588 C CA . PRO A 1 207 ? 6.055 28.141 -6.426 1 58.12 207 PRO A CA 1
ATOM 1589 C C . PRO A 1 207 ? 6.062 29.25 -7.477 1 58.12 207 PRO A C 1
ATOM 1591 O O . PRO A 1 207 ? 6.871 29.219 -8.414 1 58.12 207 PRO A O 1
ATOM 1594 N N . PRO A 1 208 ? 4.922 30.062 -7.602 1 52.66 208 PRO A N 1
ATOM 1595 C CA . PRO A 1 208 ? 5.039 31.234 -8.461 1 52.66 208 PRO A CA 1
ATOM 1596 C C . PRO A 1 208 ? 6.367 31.969 -8.289 1 52.66 208 PRO A C 1
ATOM 1598 O O . PRO A 1 208 ? 6.973 31.906 -7.215 1 52.66 208 PRO A O 1
ATOM 1601 N N . PRO A 1 209 ? 7.016 32.281 -9.422 1 46.12 209 PRO A N 1
ATOM 1602 C CA . PRO A 1 209 ? 8.305 32.969 -9.406 1 46.12 209 PRO A CA 1
ATOM 1603 C C . PRO A 1 209 ? 8.398 34.031 -8.305 1 46.12 209 PRO A C 1
ATOM 1605 O O . PRO A 1 209 ? 9.273 34.906 -8.344 1 46.12 209 PRO A O 1
ATOM 1608 N N . ALA A 1 210 ? 7.406 34.312 -7.543 1 47 210 ALA A N 1
ATOM 1609 C CA . ALA A 1 210 ? 7.746 35.5 -6.738 1 47 210 ALA A CA 1
ATOM 1610 C C . ALA A 1 210 ? 9.109 35.312 -6.07 1 47 210 ALA A C 1
ATOM 1612 O O . ALA A 1 210 ? 9.648 34.219 -6.02 1 47 210 ALA A O 1
ATOM 1613 N N . ASP A 1 211 ? 9.648 36.5 -5.383 1 43.75 211 ASP A N 1
ATOM 1614 C CA . ASP A 1 211 ? 10.914 36.625 -4.664 1 43.75 211 ASP A CA 1
ATOM 1615 C C . ASP A 1 211 ? 11.234 35.375 -3.861 1 43.75 211 ASP A C 1
ATOM 1617 O O . ASP A 1 211 ? 10.367 34.812 -3.18 1 43.75 211 ASP A O 1
ATOM 1621 N N . SER A 1 212 ? 12.328 34.594 -4.246 1 43.88 212 SER A N 1
ATOM 1622 C CA . SER A 1 212 ? 13.086 33.375 -3.914 1 43.88 212 SER A CA 1
ATOM 1623 C C . SER A 1 212 ? 13.07 33.125 -2.414 1 43.88 212 SER A C 1
ATOM 1625 O O . SER A 1 212 ? 14.07 33.312 -1.729 1 43.88 212 SER A O 1
ATOM 1627 N N . GLY A 1 213 ? 12.266 33.469 -1.661 1 41.03 213 GLY A N 1
ATOM 1628 C CA . GLY A 1 213 ? 12.766 33.25 -0.314 1 41.03 213 GLY A CA 1
ATOM 1629 C C . GLY A 1 213 ? 13.242 31.828 -0.087 1 41.03 213 GLY A C 1
ATOM 1630 O O . GLY A 1 213 ? 13.047 30.969 -0.941 1 41.03 213 GLY A O 1
ATOM 1631 N N . PRO A 1 214 ? 13.891 31.391 1.153 1 48.62 214 PRO A N 1
ATOM 1632 C CA . PRO A 1 214 ? 14.945 30.453 1.499 1 48.62 214 PRO A CA 1
ATOM 1633 C C . PRO A 1 214 ? 14.523 29 1.281 1 48.62 214 PRO A C 1
ATOM 1635 O O . PRO A 1 214 ? 13.391 28.625 1.584 1 48.62 214 PRO A O 1
ATOM 1638 N N . THR A 1 215 ? 15.188 28.156 0.227 1 55.5 215 THR A N 1
ATOM 1639 C CA . THR A 1 215 ? 15.445 26.75 -0.087 1 55.5 215 THR A CA 1
ATOM 1640 C C . THR A 1 215 ? 15.305 25.891 1.161 1 55.5 215 THR A C 1
ATOM 1642 O O . THR A 1 215 ? 14.844 24.75 1.083 1 55.5 215 THR A O 1
ATOM 1645 N N . THR A 1 216 ? 15.695 26.438 2.283 1 54.75 216 THR A N 1
ATOM 1646 C CA . THR A 1 216 ? 15.695 25.688 3.531 1 54.75 216 THR A CA 1
ATOM 1647 C C . THR A 1 216 ? 14.281 25.234 3.895 1 54.75 216 THR A C 1
ATOM 1649 O O . THR A 1 216 ? 14.078 24.094 4.32 1 54.75 216 THR A O 1
ATOM 1652 N N . ASN A 1 217 ? 13.305 25.969 3.465 1 71.81 217 ASN A N 1
ATOM 1653 C CA . ASN A 1 217 ? 11.922 25.672 3.816 1 71.81 217 ASN A CA 1
ATOM 1654 C C . ASN A 1 217 ? 11.359 24.516 2.973 1 71.81 217 ASN A C 1
ATOM 1656 O O . ASN A 1 217 ? 10.664 23.656 3.49 1 71.81 217 ASN A O 1
ATOM 1660 N N . GLN A 1 218 ? 11.977 24.422 1.785 1 78.62 218 GLN A N 1
ATOM 1661 C CA . GLN A 1 218 ? 11.508 23.359 0.902 1 78.62 218 GLN A CA 1
ATOM 1662 C C . GLN A 1 218 ? 11.992 22 1.38 1 78.62 218 GLN A C 1
ATOM 1664 O O . GLN A 1 218 ? 11.25 21.016 1.315 1 78.62 218 GLN A O 1
ATOM 1669 N N . ARG A 1 219 ? 13.203 22.047 1.93 1 86.25 219 ARG A N 1
ATOM 1670 C CA . ARG A 1 219 ? 13.758 20.797 2.426 1 86.25 219 ARG A CA 1
ATOM 1671 C C . ARG A 1 219 ? 13 20.297 3.652 1 86.25 219 ARG A C 1
ATOM 1673 O O . ARG A 1 219 ? 12.695 19.109 3.764 1 86.25 219 ARG A O 1
ATOM 1680 N N . SER A 1 220 ? 12.734 21.172 4.523 1 88.88 220 SER A N 1
ATOM 1681 C CA . SER A 1 220 ? 12 20.812 5.734 1 88.88 220 SER A CA 1
ATOM 1682 C C . SER A 1 220 ? 10.602 20.328 5.402 1 88.88 220 SER A C 1
ATOM 1684 O O . SER A 1 220 ? 10.125 19.359 6.004 1 88.88 220 SER A O 1
ATOM 1686 N N . VAL A 1 221 ? 10.023 20.922 4.445 1 87.88 221 VAL A N 1
ATOM 1687 C CA . VAL A 1 221 ? 8.68 20.516 4.039 1 87.88 221 VAL A CA 1
ATOM 1688 C C . VAL A 1 221 ? 8.727 19.141 3.395 1 87.88 221 VAL A C 1
ATOM 1690 O O . VAL A 1 221 ? 7.887 18.281 3.682 1 87.88 221 VAL A O 1
ATOM 1693 N N . ALA A 1 222 ? 9.711 18.922 2.586 1 87.81 222 ALA A N 1
ATOM 1694 C CA . ALA A 1 222 ? 9.875 17.625 1.929 1 87.81 222 ALA A CA 1
ATOM 1695 C C . ALA A 1 222 ? 10.086 16.516 2.951 1 87.81 222 ALA A C 1
ATOM 1697 O O . ALA A 1 222 ? 9.484 15.453 2.852 1 87.81 222 ALA A O 1
ATOM 1698 N N . GLN A 1 223 ? 10.891 16.797 3.895 1 90.56 223 GLN A N 1
ATOM 1699 C CA . GLN A 1 223 ? 11.172 15.82 4.934 1 90.56 223 GLN A CA 1
ATOM 1700 C C . GLN A 1 223 ? 9.93 15.523 5.762 1 90.56 223 GLN A C 1
ATOM 1702 O O . GLN A 1 223 ? 9.664 14.367 6.102 1 90.56 223 GLN A O 1
ATOM 1707 N N . ALA A 1 224 ? 9.25 16.516 6.047 1 91.38 224 ALA A N 1
ATOM 1708 C CA . ALA A 1 224 ? 8.023 16.328 6.82 1 91.38 224 ALA A CA 1
ATOM 1709 C C . ALA A 1 224 ? 6.98 15.547 6.02 1 91.38 224 ALA A C 1
ATOM 1711 O O . ALA A 1 224 ? 6.32 14.656 6.555 1 91.38 224 ALA A O 1
ATOM 1712 N N . ALA A 1 225 ? 6.895 15.938 4.805 1 90.75 225 ALA A N 1
ATOM 1713 C CA . ALA A 1 225 ? 5.957 15.234 3.936 1 90.75 225 ALA A CA 1
ATOM 1714 C C . ALA A 1 225 ? 6.316 13.75 3.822 1 90.75 225 ALA A C 1
ATOM 1716 O O . ALA A 1 225 ? 5.441 12.891 3.893 1 90.75 225 ALA A O 1
ATOM 1717 N N . GLU A 1 226 ? 7.535 13.484 3.633 1 92 226 GLU A N 1
ATOM 1718 C CA . GLU A 1 226 ? 8 12.102 3.555 1 92 226 GLU A CA 1
ATOM 1719 C C . GLU A 1 226 ? 7.688 11.344 4.84 1 92 226 GLU A C 1
ATOM 1721 O O . GLU A 1 226 ? 7.203 10.211 4.789 1 92 226 GLU A O 1
ATOM 1726 N N . TRP A 1 227 ? 7.973 11.977 5.945 1 93.25 227 TRP A N 1
ATOM 1727 C CA . TRP A 1 227 ? 7.68 11.391 7.246 1 93.25 227 TRP A CA 1
ATOM 1728 C C . TRP A 1 227 ? 6.203 11.023 7.359 1 93.25 227 TRP A C 1
ATOM 1730 O O . TRP A 1 227 ? 5.859 9.922 7.805 1 93.25 227 TRP A O 1
ATOM 1740 N N . ILE A 1 228 ? 5.398 11.836 6.895 1 92.75 228 ILE A N 1
ATOM 1741 C CA . ILE A 1 228 ? 3.953 11.656 6.984 1 92.75 228 ILE A CA 1
ATOM 1742 C C . ILE A 1 228 ? 3.518 10.516 6.074 1 92.75 228 ILE A C 1
ATOM 1744 O O . ILE A 1 228 ? 2.852 9.578 6.52 1 92.75 228 ILE A O 1
ATOM 1748 N N . VAL A 1 229 ? 3.914 10.539 4.836 1 93 229 VAL A N 1
ATOM 1749 C CA . VAL A 1 229 ? 3.414 9.562 3.871 1 93 229 VAL A CA 1
ATOM 1750 C C . VAL A 1 229 ? 3.957 8.172 4.211 1 93 229 VAL A C 1
ATOM 1752 O O . VAL A 1 229 ? 3.258 7.172 4.043 1 93 229 VAL A O 1
ATOM 1755 N N . GLN A 1 230 ? 5.121 8.117 4.719 1 93.06 230 GLN A N 1
ATOM 1756 C CA . GLN A 1 230 ? 5.695 6.824 5.07 1 93.06 230 GLN A CA 1
ATOM 1757 C C . GLN A 1 230 ? 4.965 6.203 6.258 1 93.06 230 GLN A C 1
ATOM 1759 O O . GLN A 1 230 ? 4.789 4.984 6.316 1 93.06 230 GLN A O 1
ATOM 1764 N N . ARG A 1 231 ? 4.586 7.027 7.133 1 93.25 231 ARG A N 1
ATOM 1765 C CA . ARG A 1 231 ? 3.936 6.504 8.328 1 93.25 231 ARG A CA 1
ATOM 1766 C C . ARG A 1 231 ? 2.459 6.219 8.07 1 93.25 231 ARG A C 1
ATOM 1768 O O . ARG A 1 231 ? 1.869 5.34 8.703 1 93.25 231 ARG A O 1
ATOM 1775 N N . ILE A 1 232 ? 1.903 6.922 7.176 1 93.94 232 ILE A N 1
ATOM 1776 C CA . ILE A 1 232 ? 0.51 6.672 6.824 1 93.94 232 ILE A CA 1
ATOM 1777 C C . ILE A 1 232 ? 0.413 5.414 5.961 1 93.94 232 ILE A C 1
ATOM 1779 O O . ILE A 1 232 ? -0.377 4.516 6.254 1 93.94 232 ILE A O 1
ATOM 1783 N N . PHE A 1 233 ? 1.26 5.293 4.945 1 94.06 233 PHE A N 1
ATOM 1784 C CA . PHE A 1 233 ? 1.083 4.25 3.945 1 94.06 233 PHE A CA 1
ATOM 1785 C C . PHE A 1 233 ? 1.984 3.057 4.242 1 94.06 233 PHE A C 1
ATOM 1787 O O . PHE A 1 233 ? 1.773 1.965 3.711 1 94.06 233 PHE A O 1
ATOM 1794 N N . GLN A 1 234 ? 2.971 3.176 4.934 1 91.56 234 GLN A N 1
ATOM 1795 C CA . GLN A 1 234 ? 3.834 2.139 5.492 1 91.56 234 GLN A CA 1
ATOM 1796 C C . GLN A 1 234 ? 4.336 1.196 4.406 1 91.56 234 GLN A C 1
ATOM 1798 O O . GLN A 1 234 ? 4.156 -0.02 4.496 1 91.56 234 GLN A O 1
ATOM 1803 N N . PRO A 1 235 ? 5.066 1.755 3.457 1 93.81 235 PRO A N 1
ATOM 1804 C CA . PRO A 1 235 ? 5.676 0.849 2.482 1 93.81 235 PRO A CA 1
ATOM 1805 C C . PRO A 1 235 ? 6.68 -0.112 3.117 1 93.81 235 PRO A C 1
ATOM 1807 O O . PRO A 1 235 ? 7.371 0.251 4.074 1 93.81 235 PRO A O 1
ATOM 1810 N N . ILE A 1 236 ? 6.844 -1.299 2.6 1 91.88 236 ILE A N 1
ATOM 1811 C CA . ILE A 1 236 ? 7.492 -2.406 3.293 1 91.88 236 ILE A CA 1
ATOM 1812 C C . ILE A 1 236 ? 9 -2.164 3.354 1 91.88 236 ILE A C 1
ATOM 1814 O O . ILE A 1 236 ? 9.695 -2.736 4.199 1 91.88 236 ILE A O 1
ATOM 1818 N N . LEU A 1 237 ? 9.5 -1.29 2.518 1 93 237 LEU A N 1
ATOM 1819 C CA . LEU A 1 237 ? 10.938 -1.059 2.521 1 93 237 LEU A CA 1
ATOM 1820 C C . LEU A 1 237 ? 11.266 0.306 3.119 1 93 237 LEU A C 1
ATOM 1822 O O . LEU A 1 237 ? 12.367 0.826 2.92 1 93 237 LEU A O 1
ATOM 1826 N N . GLY A 1 238 ? 10.227 0.885 3.703 1 86.31 238 GLY A N 1
ATOM 1827 C CA . GLY A 1 238 ? 10.484 2.098 4.461 1 86.31 238 GLY A CA 1
ATOM 1828 C C . GLY A 1 238 ? 11.375 1.867 5.672 1 86.31 238 GLY A C 1
ATOM 1829 O O . GLY A 1 238 ? 11.492 0.739 6.152 1 86.31 238 GLY A O 1
ATOM 1830 N N . ARG A 1 239 ? 12.195 2.939 6.004 1 71.19 239 ARG A N 1
ATOM 1831 C CA . ARG A 1 239 ? 13.102 2.791 7.141 1 71.19 239 ARG A CA 1
ATOM 1832 C C . ARG A 1 239 ? 12.367 3.053 8.453 1 71.19 239 ARG A C 1
ATOM 1834 O O . ARG A 1 239 ? 11.438 3.854 8.508 1 71.19 239 ARG A O 1
ATOM 1841 N N . GLN A 1 240 ? 12.586 2.254 9.414 1 57.41 240 GLN A N 1
ATOM 1842 C CA . GLN A 1 240 ? 12.156 2.451 10.797 1 57.41 240 GLN A CA 1
ATOM 1843 C C . GLN A 1 240 ? 12.758 3.725 11.383 1 57.41 240 GLN A C 1
ATOM 1845 O O . GLN A 1 240 ? 13.828 4.16 10.961 1 57.41 240 GLN A O 1
ATOM 1850 N N . MET B 1 1 ? -7.492 -9.031 -47 1 26.58 1 MET B N 1
ATOM 1851 C CA . MET B 1 1 ? -8.031 -8.336 -45.844 1 26.58 1 MET B CA 1
ATOM 1852 C C . MET B 1 1 ? -7.105 -8.484 -44.625 1 26.58 1 MET B C 1
ATOM 1854 O O . MET B 1 1 ? -6.625 -9.578 -44.344 1 26.58 1 MET B O 1
ATOM 1858 N N . PRO B 1 2 ? -6.395 -7.406 -44.094 1 30.47 2 PRO B N 1
ATOM 1859 C CA . PRO B 1 2 ? -5.371 -7.605 -43.062 1 30.47 2 PRO B CA 1
ATOM 1860 C C . PRO B 1 2 ? -5.934 -8.203 -41.781 1 30.47 2 PRO B C 1
ATOM 1862 O O . PRO B 1 2 ? -7.102 -7.988 -41.438 1 30.47 2 PRO B O 1
ATOM 1865 N N . PRO B 1 3 ? -5.457 -9.406 -41.344 1 30.17 3 PRO B N 1
ATOM 1866 C CA . PRO B 1 3 ? -6.016 -10.078 -40.156 1 30.17 3 PRO B CA 1
ATOM 1867 C C . PRO B 1 3 ? -6.109 -9.164 -38.938 1 30.17 3 PRO B C 1
ATOM 1869 O O . PRO B 1 3 ? -5.336 -8.203 -38.844 1 30.17 3 PRO B O 1
ATOM 1872 N N . PRO B 1 4 ? -7.406 -8.945 -38.344 1 31.67 4 PRO B N 1
ATOM 1873 C CA . PRO B 1 4 ? -7.547 -8.117 -37.156 1 31.67 4 PRO B CA 1
ATOM 1874 C C . PRO B 1 4 ? -6.473 -8.414 -36.094 1 31.67 4 PRO B C 1
ATOM 1876 O O . PRO B 1 4 ? -6.281 -9.57 -35.719 1 31.67 4 PRO B O 1
ATOM 1879 N N . THR B 1 5 ? -5.406 -7.805 -36.094 1 31.05 5 THR B N 1
ATOM 1880 C CA . THR B 1 5 ? -4.293 -7.91 -35.156 1 31.05 5 THR B CA 1
ATOM 1881 C C . THR B 1 5 ? -4.805 -7.988 -33.719 1 31.05 5 THR B C 1
ATOM 1883 O O . THR B 1 5 ? -5.906 -7.527 -33.406 1 31.05 5 THR B O 1
ATOM 1886 N N . GLY B 1 6 ? -4.074 -8.508 -32.688 1 29.88 6 GLY B N 1
ATOM 1887 C CA . GLY B 1 6 ? -3.93 -9.148 -31.406 1 29.88 6 GLY B CA 1
ATOM 1888 C C . GLY B 1 6 ? -4.461 -8.305 -30.25 1 29.88 6 GLY B C 1
ATOM 1889 O O . GLY B 1 6 ? -5.621 -8.445 -29.859 1 29.88 6 GLY B O 1
ATOM 1890 N N . ASN B 1 7 ? -3.447 -7.781 -29.172 1 34.72 7 ASN B N 1
ATOM 1891 C CA . ASN B 1 7 ? -3.4 -7.617 -27.719 1 34.72 7 ASN B CA 1
ATOM 1892 C C . ASN B 1 7 ? -4.191 -6.395 -27.266 1 34.72 7 ASN B C 1
ATOM 1894 O O . ASN B 1 7 ? -3.785 -5.258 -27.516 1 34.72 7 ASN B O 1
ATOM 1898 N N . ASP B 1 8 ? -5.391 -6.316 -27.312 1 41.47 8 ASP B N 1
ATOM 1899 C CA . ASP B 1 8 ? -6.094 -5.199 -26.688 1 41.47 8 ASP B CA 1
ATOM 1900 C C . ASP B 1 8 ? -5.512 -4.879 -25.312 1 41.4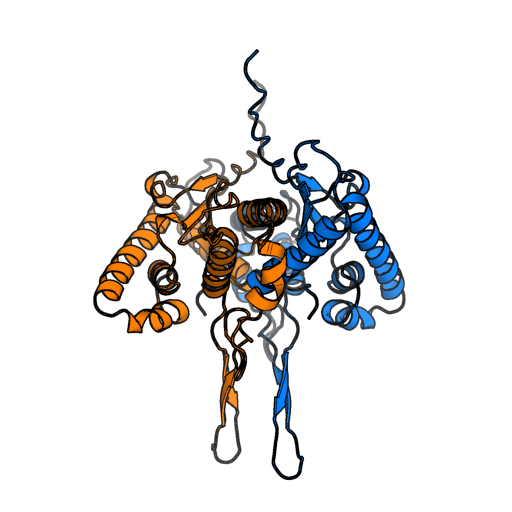7 8 ASP B C 1
ATOM 1902 O O . ASP B 1 8 ? -5.613 -5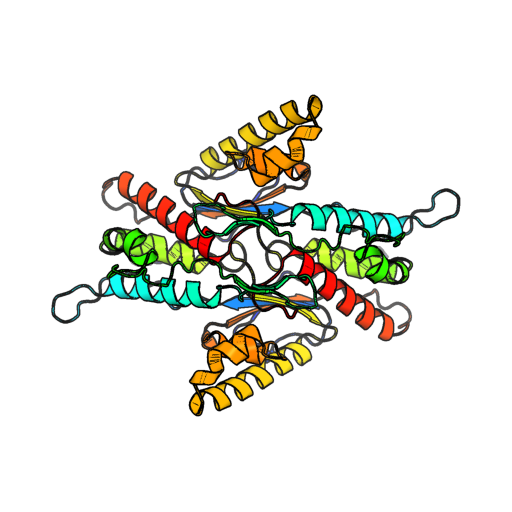.688 -24.391 1 41.47 8 ASP B O 1
ATOM 1906 N N . PRO B 1 9 ? -4.449 -4.191 -25.125 1 46.75 9 PRO B N 1
ATOM 1907 C CA . PRO B 1 9 ? -4.02 -3.801 -23.781 1 46.75 9 PRO B CA 1
ATOM 1908 C C . PRO B 1 9 ? -5.188 -3.422 -22.875 1 46.75 9 PRO B C 1
ATOM 1910 O O . PRO B 1 9 ? -6.223 -2.955 -23.359 1 46.75 9 PRO B O 1
ATOM 1913 N N . GLY B 1 10 ? -5.543 -4.246 -21.828 1 57.31 10 GLY B N 1
ATOM 1914 C CA . GLY B 1 10 ? -6.531 -3.855 -20.844 1 57.31 10 GLY B CA 1
ATOM 1915 C C . GLY B 1 10 ? -6.676 -2.352 -20.703 1 57.31 10 GLY B C 1
ATOM 1916 O O . GLY B 1 10 ? -5.812 -1.596 -21.141 1 57.31 10 GLY B O 1
ATOM 1917 N N . SER B 1 11 ? -7.906 -1.895 -20.578 1 74.75 11 SER B N 1
ATOM 1918 C CA . SER B 1 11 ? -8.234 -0.487 -20.375 1 74.75 11 SER B CA 1
ATOM 1919 C C . SER B 1 11 ? -7.465 0.091 -19.188 1 74.75 11 SER B C 1
ATOM 1921 O O . SER B 1 11 ? -7.184 -0.617 -18.219 1 74.75 11 SER B O 1
ATOM 1923 N N . PRO B 1 12 ? -6.922 1.251 -19.359 1 87.12 12 PRO B N 1
ATOM 1924 C CA . PRO B 1 12 ? -6.258 1.902 -18.234 1 87.12 12 PRO B CA 1
ATOM 1925 C C . PRO B 1 12 ? -7.168 2.031 -17.016 1 87.12 12 PRO B C 1
ATOM 1927 O O . PRO B 1 12 ? -8.391 1.979 -17.141 1 87.12 12 PRO B O 1
ATOM 1930 N N . PRO B 1 13 ? -6.609 2.072 -15.922 1 94 13 PRO B N 1
ATOM 1931 C CA . PRO B 1 13 ? -7.422 2.248 -14.719 1 94 13 PRO B CA 1
ATOM 1932 C C . PRO B 1 13 ? -8.281 3.51 -14.766 1 94 13 PRO B C 1
ATOM 1934 O O . PRO B 1 13 ? -7.848 4.539 -15.281 1 94 13 PRO B O 1
ATOM 1937 N N . THR B 1 14 ? -9.398 3.357 -14.258 1 95.5 14 THR B N 1
ATOM 1938 C CA . THR B 1 14 ? -10.344 4.465 -14.219 1 95.5 14 THR B CA 1
ATOM 1939 C C . THR B 1 14 ? -10.789 4.75 -12.789 1 95.5 14 THR B C 1
ATOM 1941 O O . THR B 1 14 ? -11.047 3.824 -12.016 1 95.5 14 THR B O 1
ATOM 1944 N N . ARG B 1 15 ? -10.922 6.004 -12.547 1 96.5 15 ARG B N 1
ATOM 1945 C CA . ARG B 1 15 ? -11.352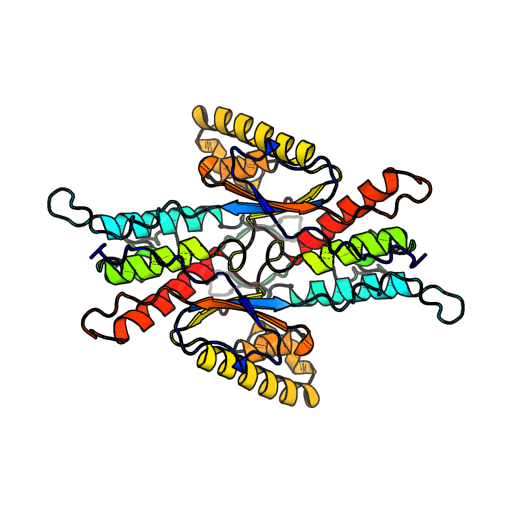 6.434 -11.219 1 96.5 15 ARG B CA 1
ATOM 1946 C C . ARG B 1 15 ? -12.859 6.621 -11.164 1 96.5 15 ARG B C 1
ATOM 1948 O O . ARG B 1 15 ? -13.453 7.238 -12.055 1 96.5 15 ARG B O 1
ATOM 1955 N N . LEU B 1 16 ? -13.43 6.105 -10.133 1 97.12 16 LEU B N 1
ATOM 1956 C CA . LEU B 1 16 ? -14.844 6.324 -9.836 1 97.12 16 LEU B CA 1
ATOM 1957 C C . LEU B 1 16 ? -15.016 6.953 -8.461 1 97.12 16 LEU B C 1
ATOM 1959 O O . LEU B 1 16 ? -14.547 6.406 -7.461 1 97.12 16 LEU B O 1
ATOM 1963 N N . GLY B 1 17 ? -15.672 8.102 -8.461 1 93.44 17 GLY B N 1
ATOM 1964 C CA . GLY B 1 17 ? -16.062 8.672 -7.18 1 93.44 17 GLY B CA 1
ATOM 1965 C C . GLY B 1 17 ? -17.234 7.961 -6.539 1 93.44 17 GLY B C 1
ATOM 1966 O O . GLY B 1 17 ? -17.859 7.109 -7.164 1 93.44 17 GLY B O 1
ATOM 1967 N N . ALA B 1 18 ? -17.578 8.344 -5.34 1 84.25 18 ALA B N 1
ATOM 1968 C CA . ALA B 1 18 ? -18.609 7.688 -4.547 1 84.25 18 ALA B CA 1
ATOM 1969 C C . ALA B 1 18 ? -19.953 7.707 -5.27 1 84.25 18 ALA B C 1
ATOM 1971 O O . ALA B 1 18 ? -20.75 6.766 -5.156 1 84.25 18 ALA B O 1
ATOM 1972 N N . LEU B 1 19 ? -20.156 8.742 -5.969 1 86.81 19 LEU B N 1
ATOM 1973 C CA . LEU B 1 19 ? -21.453 8.898 -6.617 1 86.81 19 LEU B CA 1
ATOM 1974 C C . LEU B 1 19 ? -21.422 8.344 -8.031 1 86.81 19 LEU B C 1
ATOM 1976 O O . LEU B 1 19 ? -22.438 8.398 -8.75 1 86.81 19 LEU B O 1
ATOM 1980 N N . GLU B 1 20 ? -20.328 7.793 -8.391 1 93.75 20 GLU B N 1
ATOM 1981 C CA . GLU B 1 20 ? -20.156 7.344 -9.773 1 93.75 20 GLU B CA 1
ATOM 1982 C C . GLU B 1 20 ? -20.016 5.824 -9.836 1 93.75 20 GLU B C 1
ATOM 1984 O O . GLU B 1 20 ? -19.656 5.277 -10.891 1 93.75 20 GLU B O 1
ATOM 1989 N N . LEU B 1 21 ? -20.219 5.152 -8.797 1 93.62 21 LEU B N 1
ATOM 1990 C CA . LEU B 1 21 ? -19.953 3.723 -8.734 1 93.62 21 LEU B CA 1
ATOM 1991 C C . LEU B 1 21 ? -20.859 2.957 -9.695 1 93.62 21 LEU B C 1
ATOM 1993 O O . LEU B 1 21 ? -20.484 1.888 -10.188 1 93.62 21 LEU B O 1
ATOM 1997 N N . ASP B 1 22 ? -22.016 3.508 -9.945 1 93.31 22 ASP B N 1
ATOM 1998 C CA . ASP B 1 22 ? -22.953 2.852 -10.836 1 93.31 22 ASP B CA 1
ATOM 1999 C C . ASP B 1 22 ? -22.484 2.924 -12.289 1 93.31 22 ASP B C 1
ATOM 2001 O O . ASP B 1 22 ? -23.016 2.23 -13.156 1 93.31 22 ASP B O 1
ATOM 2005 N N . LEU B 1 23 ? -21.516 3.727 -12.531 1 95.56 23 LEU B N 1
ATOM 2006 C CA . LEU B 1 23 ? -20.953 3.855 -13.875 1 95.56 23 LEU B CA 1
ATOM 2007 C C . LEU B 1 23 ? -19.969 2.734 -14.164 1 95.56 23 LEU B C 1
ATOM 2009 O O . LEU B 1 23 ? -19.484 2.607 -15.289 1 95.56 23 LEU B O 1
ATOM 2013 N N . ALA B 1 24 ? -19.625 1.92 -13.172 1 96.69 24 ALA B N 1
ATOM 2014 C CA . ALA B 1 24 ? -18.719 0.8 -13.398 1 96.69 24 ALA B CA 1
ATOM 2015 C C . ALA B 1 24 ? -19.266 -0.144 -14.461 1 96.69 24 ALA B C 1
ATOM 2017 O O . ALA B 1 24 ? -20.469 -0.362 -14.547 1 96.69 24 ALA B O 1
ATOM 2018 N N . PRO B 1 25 ? -18.438 -0.717 -15.281 1 95.44 25 PRO B N 1
ATOM 2019 C CA . PRO B 1 25 ? -18.906 -1.647 -16.312 1 95.44 25 PRO B CA 1
ATOM 2020 C C . PRO B 1 25 ? -19.359 -2.986 -15.742 1 95.44 25 PRO B C 1
ATOM 2022 O O . PRO B 1 25 ? -18.906 -3.387 -14.664 1 95.44 25 PRO B O 1
ATOM 2025 N N . ASP B 1 26 ? -20.203 -3.684 -16.531 1 95.19 26 ASP B N 1
ATOM 2026 C CA . ASP B 1 26 ? -20.609 -5.043 -16.203 1 95.19 26 ASP B CA 1
ATOM 2027 C C . ASP B 1 26 ? -19.609 -6.066 -16.719 1 95.19 26 ASP B C 1
ATOM 2029 O O . ASP B 1 26 ? -19.969 -6.938 -17.516 1 95.19 26 ASP B O 1
ATOM 2033 N N . LEU B 1 27 ? -18.406 -5.91 -16.312 1 91.56 27 LEU B N 1
ATOM 2034 C CA . LEU B 1 27 ? -17.297 -6.738 -16.766 1 91.56 27 LEU B CA 1
ATOM 2035 C C . LEU B 1 27 ? -16.406 -7.152 -15.586 1 91.56 27 LEU B C 1
ATOM 2037 O O . LEU B 1 27 ? -16.406 -6.488 -14.547 1 91.56 27 LEU B O 1
ATOM 2041 N N . PRO B 1 28 ? -15.75 -8.258 -15.727 1 91.06 28 PRO B N 1
ATOM 2042 C CA . PRO B 1 28 ? -14.766 -8.641 -14.703 1 91.06 28 PRO B CA 1
ATOM 2043 C C . PRO B 1 28 ? -13.594 -7.664 -14.625 1 91.06 28 PRO B C 1
ATOM 2045 O O . PRO B 1 28 ? -13.289 -6.973 -15.594 1 91.06 28 PRO B O 1
ATOM 2048 N N . GLY B 1 29 ? -13.023 -7.574 -13.508 1 92.94 29 GLY B N 1
ATOM 2049 C CA . GLY B 1 29 ? -11.867 -6.699 -13.367 1 92.94 29 GLY B CA 1
ATOM 2050 C C . GLY B 1 29 ? -11.344 -6.629 -11.945 1 92.94 29 GLY B C 1
ATOM 2051 O O . GLY B 1 29 ? -11.734 -7.43 -11.094 1 92.94 29 GLY B O 1
ATOM 2052 N N . ILE B 1 30 ? -10.398 -5.832 -11.758 1 94.88 30 ILE B N 1
ATOM 2053 C CA . ILE B 1 30 ? -9.758 -5.559 -10.469 1 94.88 30 ILE B CA 1
ATOM 2054 C C . ILE B 1 30 ? -10.102 -4.137 -10.023 1 94.88 30 ILE B C 1
ATOM 2056 O O . ILE B 1 30 ? -10.344 -3.258 -10.852 1 94.88 30 ILE B O 1
ATOM 2060 N N . TYR B 1 31 ? -10.227 -3.963 -8.719 1 96.5 31 TYR B N 1
ATOM 2061 C CA . TYR B 1 31 ? -10.539 -2.643 -8.188 1 96.5 31 TYR B CA 1
ATOM 2062 C C . TYR B 1 31 ? -9.797 -2.387 -6.883 1 96.5 31 TYR B C 1
ATOM 2064 O O . TYR B 1 31 ? -9.398 -3.328 -6.191 1 96.5 31 TYR B O 1
ATOM 2072 N N . ALA B 1 32 ? -9.57 -1.132 -6.574 1 97.56 32 ALA B N 1
ATOM 2073 C CA . ALA B 1 32 ? -8.922 -0.691 -5.344 1 97.56 32 ALA B CA 1
ATOM 2074 C C . ALA B 1 32 ? -9.617 0.54 -4.766 1 97.56 32 ALA B C 1
ATOM 2076 O O . ALA B 1 32 ? -10.016 1.439 -5.512 1 97.56 32 ALA B O 1
ATOM 2077 N N . TRP B 1 33 ? -9.781 0.535 -3.482 1 97.38 33 TRP B N 1
ATOM 2078 C CA . TRP B 1 33 ? -10.375 1.664 -2.779 1 97.38 33 TRP B CA 1
ATOM 2079 C C . TRP B 1 33 ? -9.305 2.549 -2.156 1 97.38 33 TRP B C 1
ATOM 2081 O O . TRP B 1 33 ? -8.344 2.047 -1.563 1 97.38 33 TRP B O 1
ATOM 2091 N N . TYR B 1 34 ? -9.461 3.848 -2.303 1 97.25 34 TYR B N 1
ATOM 2092 C CA . TYR B 1 34 ? -8.617 4.867 -1.691 1 97.25 34 TYR B CA 1
ATOM 2093 C C . TYR B 1 34 ? -9.461 5.91 -0.965 1 97.25 34 TYR B C 1
ATOM 2095 O O . TYR B 1 34 ? -10.648 6.07 -1.258 1 97.25 34 TYR B O 1
ATOM 2103 N N . ALA B 1 35 ? -8.852 6.52 -0.011 1 95.75 35 ALA B N 1
ATOM 2104 C CA . ALA B 1 35 ? -9.438 7.688 0.641 1 95.75 35 ALA B CA 1
ATOM 2105 C C . ALA B 1 35 ? -8.703 8.969 0.241 1 95.75 35 ALA B C 1
ATOM 2107 O O . ALA B 1 35 ? -7.473 8.969 0.123 1 95.75 35 ALA B O 1
ATOM 2108 N N . GLN B 1 36 ? -9.461 9.977 0.096 1 93.44 36 GLN B N 1
ATOM 2109 C CA . GLN B 1 36 ? -8.883 11.289 -0.185 1 93.44 36 GLN B CA 1
ATOM 2110 C C . GLN B 1 36 ? -8.711 12.102 1.097 1 93.44 36 GLN B C 1
ATOM 2112 O O . GLN B 1 36 ? -9.523 12 2.016 1 93.44 36 GLN B O 1
ATOM 2117 N N . LEU B 1 37 ? -7.629 12.836 1.061 1 93.5 37 L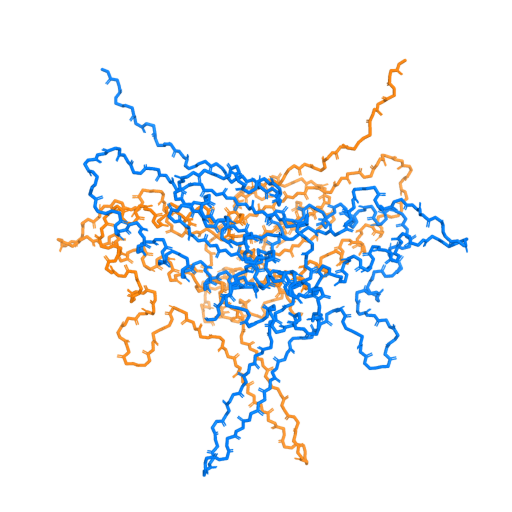EU B N 1
ATOM 2118 C CA . LEU B 1 37 ? -7.445 13.82 2.121 1 93.5 37 LEU B CA 1
ATOM 2119 C C . LEU B 1 37 ? -8.602 14.812 2.146 1 93.5 37 LEU B C 1
ATOM 2121 O O . LEU B 1 37 ? -9.062 15.266 1.095 1 93.5 37 LEU B O 1
ATOM 2125 N N . ALA B 1 38 ? -9.016 15.133 3.373 1 93 38 ALA B N 1
ATOM 2126 C CA . ALA B 1 38 ? -10.156 16.031 3.527 1 93 38 ALA B CA 1
ATOM 2127 C C . ALA B 1 38 ? -9.727 17.5 3.389 1 93 38 ALA B C 1
ATOM 2129 O O . ALA B 1 38 ? -10.008 18.312 4.266 1 93 38 ALA B O 1
ATOM 2130 N N . LEU B 1 39 ? -9.07 17.797 2.355 1 92.25 39 LEU B N 1
ATOM 2131 C CA . LEU B 1 39 ? -8.672 19.141 1.984 1 92.25 39 LEU B CA 1
ATOM 2132 C C . LEU B 1 39 ? -8.914 19.391 0.5 1 92.25 39 LEU B C 1
ATOM 2134 O O . LEU B 1 39 ? -8.797 18.484 -0.315 1 92.25 39 LEU B O 1
ATOM 2138 N N . SER B 1 40 ? -9.234 20.609 0.268 1 91.25 40 SER B N 1
ATOM 2139 C CA . SER B 1 40 ? -9.273 21.047 -1.124 1 91.25 40 SER B CA 1
ATOM 2140 C C . SER B 1 40 ? -7.953 21.672 -1.543 1 91.25 40 SER B C 1
ATOM 2142 O O . SER B 1 40 ? -7.105 21.969 -0.699 1 91.25 40 SER B O 1
ATOM 2144 N N . GLU B 1 41 ? -7.805 21.938 -2.787 1 88.25 41 GLU B N 1
ATOM 2145 C CA . GLU B 1 41 ? -6.582 22.516 -3.328 1 88.25 41 GLU B CA 1
ATOM 2146 C C . GLU B 1 41 ? -6.375 23.938 -2.811 1 88.25 41 GLU B C 1
ATOM 2148 O O . GLU B 1 41 ? -5.246 24.422 -2.762 1 88.25 41 GLU B O 1
ATOM 2153 N N . ASP B 1 42 ? -7.418 24.547 -2.291 1 91.06 42 ASP B N 1
ATOM 2154 C CA . ASP B 1 42 ? -7.348 25.953 -1.878 1 91.06 42 ASP B CA 1
ATOM 2155 C C . ASP B 1 42 ? -7.25 26.078 -0.359 1 91.06 42 ASP B C 1
ATOM 2157 O O . ASP B 1 42 ? -7.102 27.172 0.173 1 91.06 42 ASP B O 1
ATOM 2161 N N . ASP B 1 43 ? -7.203 24.953 0.32 1 91.69 43 ASP B N 1
ATOM 2162 C CA . ASP B 1 43 ? -7.293 24.984 1.777 1 91.69 43 ASP B CA 1
ATOM 2163 C C . ASP B 1 43 ? -5.969 25.438 2.396 1 91.69 43 ASP B C 1
ATOM 2165 O O . ASP B 1 43 ? -5.879 25.625 3.611 1 91.69 43 ASP B O 1
ATOM 2169 N N . TRP B 1 44 ? -5.047 25.688 1.511 1 90.44 44 TRP B N 1
ATOM 2170 C CA . TRP B 1 44 ? -3.773 26.156 2.053 1 90.44 44 TRP B CA 1
ATOM 2171 C C . TRP B 1 44 ? -3.801 27.656 2.289 1 90.44 44 TRP B C 1
ATOM 2173 O O . TRP B 1 44 ? -2.949 28.203 3.002 1 90.44 44 TRP B O 1
ATOM 2183 N N . HIS B 1 45 ? -4.754 28.406 1.796 1 93.25 45 HIS B N 1
ATOM 2184 C CA . HIS B 1 45 ? -4.863 29.844 2.01 1 93.25 45 HIS B CA 1
ATOM 2185 C C . HIS B 1 45 ? -5.172 30.156 3.469 1 93.25 45 HIS B C 1
ATOM 2187 O O . HIS B 1 45 ? -5.883 29.406 4.137 1 93.25 45 HIS B O 1
ATOM 2193 N N . PRO B 1 46 ? -4.547 31.281 3.859 1 93.88 46 PRO B N 1
ATOM 2194 C CA . PRO B 1 46 ? -4.871 31.688 5.223 1 93.88 46 PRO B CA 1
ATOM 2195 C C . PRO B 1 46 ? -6.371 31.875 5.445 1 93.88 46 PRO B C 1
ATOM 2197 O O . PRO B 1 46 ? -7.078 32.344 4.555 1 93.88 46 PRO B O 1
ATOM 2200 N N . ARG B 1 47 ? -6.809 31.406 6.52 1 94 47 ARG B N 1
ATOM 2201 C CA . ARG B 1 47 ? -8.18 31.562 6.977 1 94 47 ARG B CA 1
ATOM 2202 C C . ARG B 1 47 ? -8.227 32.156 8.391 1 94 47 ARG B C 1
ATOM 2204 O O . ARG B 1 47 ? -7.898 31.453 9.352 1 94 47 ARG B O 1
ATOM 2211 N N . MET B 1 48 ? -8.617 33.406 8.484 1 93.19 48 MET B N 1
ATOM 2212 C CA . MET B 1 48 ? -8.594 34.125 9.766 1 93.19 48 MET B CA 1
ATOM 2213 C C . MET B 1 48 ? -9.852 33.812 10.57 1 93.19 48 MET B C 1
ATOM 2215 O O . MET B 1 48 ? -10.969 33.938 10.055 1 93.19 48 MET B O 1
ATOM 2219 N N . ARG B 1 49 ? -9.617 33.281 11.75 1 93.06 49 ARG B N 1
ATOM 2220 C CA . ARG B 1 49 ? -10.656 33.125 12.758 1 93.06 49 ARG B CA 1
ATOM 2221 C C . ARG B 1 49 ? -10.234 33.719 14.094 1 93.06 49 ARG B C 1
ATOM 2223 O O . ARG B 1 49 ? -9.227 33.312 14.672 1 93.06 49 ARG B O 1
ATOM 2230 N N . ASN B 1 50 ? -10.961 34.719 14.57 1 93.56 50 ASN B N 1
ATOM 2231 C CA . ASN B 1 50 ? -10.656 35.406 15.82 1 93.56 50 ASN B CA 1
ATOM 2232 C C . ASN B 1 50 ? -9.227 35.938 15.836 1 93.56 50 ASN B C 1
ATOM 2234 O O . ASN B 1 50 ? -8.516 35.812 16.828 1 93.56 50 ASN B O 1
ATOM 2238 N N . GLY B 1 51 ? -8.719 36.375 14.688 1 91.19 51 GLY B N 1
ATOM 2239 C CA . GLY B 1 51 ? -7.418 37 14.578 1 91.19 51 GLY B CA 1
ATOM 2240 C C . GLY B 1 51 ? -6.289 36 14.359 1 91.19 51 GLY B C 1
ATOM 2241 O O . GLY B 1 51 ? -5.121 36.375 14.266 1 91.19 51 GLY B O 1
ATOM 2242 N N . PHE B 1 52 ? -6.637 34.688 14.336 1 90.62 52 PHE B N 1
ATOM 2243 C CA . PHE B 1 52 ? -5.602 33.688 14.156 1 90.62 52 PHE B CA 1
ATOM 2244 C C . PHE B 1 52 ? -5.801 32.938 12.844 1 90.62 52 PHE B C 1
ATOM 2246 O O . PHE B 1 52 ? -6.934 32.625 12.461 1 90.62 52 PHE B O 1
ATOM 2253 N N . ASP B 1 53 ? -4.75 32.719 12.109 1 93.38 53 ASP B N 1
ATOM 2254 C CA . ASP B 1 53 ? -4.793 31.859 10.93 1 93.38 53 ASP B CA 1
ATOM 2255 C C . ASP B 1 53 ? -4.957 30.391 11.32 1 93.38 53 ASP B C 1
ATOM 2257 O O . ASP B 1 53 ? -4.02 29.781 11.836 1 93.38 53 ASP B O 1
ATOM 2261 N N . VAL B 1 54 ? -6.102 29.828 11.023 1 94.25 54 VAL B N 1
ATOM 2262 C CA . VAL B 1 54 ? -6.402 28.484 11.508 1 94.25 54 VAL B CA 1
ATOM 2263 C C . VAL B 1 54 ? -6.082 27.453 10.43 1 94.25 54 VAL B C 1
ATOM 2265 O O . VAL B 1 54 ? -6.266 26.25 10.633 1 94.25 54 VAL B O 1
ATOM 2268 N N . ALA B 1 55 ? -5.594 27.906 9.25 1 95.25 55 ALA B N 1
ATOM 2269 C CA . ALA B 1 55 ? -5.367 27 8.125 1 95.25 55 ALA B CA 1
ATOM 2270 C C . ALA B 1 55 ? -4.344 25.922 8.477 1 95.25 55 ALA B C 1
ATOM 2272 O O . ALA B 1 55 ? -4.473 24.781 8.047 1 95.25 55 ALA B O 1
ATOM 2273 N N . GLY B 1 56 ? -3.348 26.328 9.227 1 94.56 56 GLY B N 1
ATOM 2274 C CA . GLY B 1 56 ? -2.352 25.359 9.656 1 94.56 56 GLY B CA 1
ATOM 2275 C C . GLY B 1 56 ? -2.924 24.266 10.539 1 94.56 56 GLY B C 1
ATOM 2276 O O . GLY B 1 56 ? -2.604 23.094 10.367 1 94.56 56 GLY B O 1
ATOM 2277 N N . PHE B 1 57 ? -3.727 24.688 11.422 1 93.38 57 PHE B N 1
ATOM 2278 C CA . PHE B 1 57 ? -4.395 23.75 12.312 1 93.38 57 PHE B CA 1
ATOM 2279 C C . PHE B 1 57 ? -5.297 22.812 11.531 1 93.38 57 PHE B C 1
ATOM 2281 O O . PHE B 1 57 ? -5.316 21.609 11.781 1 93.38 57 PHE B O 1
ATOM 2288 N N . ASP B 1 58 ? -5.98 23.328 10.594 1 94.5 58 ASP B N 1
ATOM 2289 C CA . ASP B 1 58 ? -6.883 22.531 9.773 1 94.5 58 ASP B CA 1
ATOM 2290 C C . ASP B 1 58 ? -6.109 21.484 8.969 1 94.5 58 ASP B C 1
ATOM 2292 O O . ASP B 1 58 ? -6.562 20.344 8.812 1 94.5 58 ASP B O 1
ATOM 2296 N N . LEU B 1 59 ? -5.02 21.906 8.469 1 95.5 59 LEU B N 1
ATOM 2297 C CA . LEU B 1 59 ? -4.164 20.984 7.73 1 95.5 59 LEU B CA 1
ATOM 2298 C C . LEU B 1 59 ? -3.715 19.828 8.617 1 95.5 59 LEU B C 1
ATOM 2300 O O . LEU B 1 59 ? -3.838 18.656 8.242 1 95.5 59 LEU B O 1
ATOM 2304 N N . VAL B 1 60 ? -3.236 20.109 9.781 1 95.12 60 VAL B N 1
ATOM 2305 C CA . VAL B 1 60 ? -2.758 19.109 10.719 1 95.12 60 VAL B CA 1
ATOM 2306 C C . VAL B 1 60 ? -3.896 18.156 11.078 1 95.12 60 VAL B C 1
ATOM 2308 O O . VAL B 1 60 ? -3.723 16.938 11.062 1 95.12 60 VAL B O 1
ATOM 2311 N N . ASN B 1 61 ? -5.047 18.719 11.312 1 94.31 61 ASN B N 1
ATOM 2312 C CA . ASN B 1 61 ? -6.203 17.891 11.656 1 94.31 61 ASN B CA 1
ATOM 2313 C C . ASN B 1 61 ? -6.59 16.969 10.516 1 94.31 61 ASN B C 1
ATOM 2315 O O . ASN B 1 61 ? -6.926 15.797 10.742 1 94.31 61 ASN B O 1
ATOM 2319 N N . ALA B 1 62 ? -6.582 17.516 9.359 1 95.38 62 ALA B N 1
ATOM 2320 C CA . ALA B 1 62 ? -6.91 16.703 8.188 1 95.38 62 ALA B CA 1
ATOM 2321 C C . ALA B 1 62 ? -5.934 15.547 8.023 1 95.38 62 ALA B C 1
ATOM 2323 O O . ALA B 1 62 ? -6.336 14.422 7.707 1 95.38 62 ALA B O 1
ATOM 2324 N N . ILE B 1 63 ? -4.688 15.812 8.258 1 95.81 63 ILE B N 1
ATOM 2325 C CA . ILE B 1 63 ? -3.66 14.781 8.133 1 95.81 63 ILE B CA 1
ATOM 2326 C C . ILE B 1 63 ? -3.83 13.742 9.242 1 95.81 63 ILE B C 1
ATOM 2328 O O . ILE B 1 63 ? -3.668 12.547 9 1 95.81 63 ILE B O 1
ATOM 2332 N N . GLU B 1 64 ? -4.18 14.18 10.398 1 94.88 64 GLU B N 1
ATOM 2333 C CA . GLU B 1 64 ? -4.426 13.25 11.5 1 94.88 64 GLU B CA 1
ATOM 2334 C C . GLU B 1 64 ? -5.594 12.32 11.188 1 94.88 64 GLU B C 1
ATOM 2336 O O . GLU B 1 64 ? -5.504 11.109 11.398 1 94.88 64 GLU B O 1
ATOM 2341 N N . ASP B 1 65 ? -6.613 12.883 10.688 1 93.62 65 ASP B N 1
ATOM 2342 C CA . ASP B 1 65 ? -7.773 12.086 10.305 1 93.62 65 ASP B CA 1
ATOM 2343 C C . ASP B 1 65 ? -7.414 11.078 9.211 1 93.62 65 ASP B C 1
ATOM 2345 O O . ASP B 1 65 ? -7.824 9.914 9.273 1 93.62 65 ASP B O 1
ATOM 2349 N N . TYR B 1 66 ? -6.723 11.555 8.32 1 95.5 66 TYR B N 1
ATOM 2350 C CA . TYR B 1 66 ? -6.289 10.703 7.215 1 95.5 66 TYR B CA 1
ATOM 2351 C C . TYR B 1 66 ? -5.414 9.562 7.719 1 95.5 66 TYR B C 1
ATOM 2353 O O . TYR B 1 66 ? -5.57 8.414 7.289 1 95.5 66 TYR B O 1
ATOM 2361 N N . ALA B 1 67 ? -4.52 9.852 8.625 1 95.12 67 ALA B N 1
ATOM 2362 C CA . ALA B 1 67 ? -3.646 8.852 9.227 1 95.12 67 ALA B CA 1
ATOM 2363 C C . ALA B 1 67 ? -4.453 7.816 10.008 1 95.12 67 ALA B C 1
ATOM 2365 O O . ALA B 1 67 ? -4.152 6.621 9.961 1 95.12 67 ALA B O 1
ATOM 2366 N N . ARG B 1 68 ? -5.438 8.203 10.625 1 92.56 68 ARG B N 1
ATOM 2367 C CA . ARG B 1 68 ? -6.273 7.301 11.406 1 92.56 68 ARG B CA 1
ATOM 2368 C C . ARG B 1 68 ? -6.949 6.27 10.508 1 92.56 68 ARG B C 1
ATOM 2370 O O . ARG B 1 68 ? -7.043 5.094 10.867 1 92.56 68 ARG B O 1
ATOM 2377 N N . ILE B 1 69 ? -7.355 6.719 9.422 1 93.19 69 ILE B N 1
ATOM 2378 C CA . ILE B 1 69 ? -8.016 5.848 8.461 1 93.19 69 ILE B CA 1
ATOM 2379 C C . ILE B 1 69 ? -7.082 4.703 8.07 1 93.19 69 ILE B C 1
ATOM 2381 O O . ILE B 1 69 ? -7.535 3.582 7.828 1 93.19 69 ILE B O 1
ATOM 2385 N N . HIS B 1 70 ? -5.82 4.941 8.031 1 93.75 70 HIS B N 1
ATOM 2386 C CA . HIS B 1 70 ? -4.84 3.998 7.504 1 93.75 70 HIS B CA 1
ATOM 2387 C C . HIS B 1 70 ? -4.18 3.205 8.625 1 93.75 70 HIS B C 1
ATOM 2389 O O . HIS B 1 70 ? -3.199 2.494 8.398 1 93.75 70 HIS B O 1
ATOM 2395 N N . GLU B 1 71 ? -4.68 3.295 9.766 1 90.75 71 GLU B N 1
ATOM 2396 C CA . GLU B 1 71 ? -4.109 2.541 10.875 1 90.75 71 GLU B CA 1
ATOM 2397 C C . GLU B 1 71 ? -4.504 1.068 10.805 1 90.75 71 GLU B C 1
ATOM 2399 O O . GLU B 1 71 ? -5.676 0.743 10.609 1 90.75 71 GLU B O 1
ATOM 2404 N N . PRO B 1 72 ? -3.562 0.21 10.992 1 89.06 72 PRO B N 1
ATOM 2405 C CA . PRO B 1 72 ? -3.877 -1.221 10.992 1 89.06 72 PRO B CA 1
ATOM 2406 C C . PRO B 1 72 ? -4.504 -1.685 12.305 1 89.06 72 PRO B C 1
ATOM 2408 O O . PRO B 1 72 ? -4.367 -1.013 13.336 1 89.06 72 PRO B O 1
ATOM 2411 N N . ALA B 1 73 ? -5.117 -2.846 12.203 1 89 73 ALA B N 1
ATOM 2412 C CA . ALA B 1 73 ? -5.691 -3.477 13.391 1 89 73 ALA B CA 1
ATOM 2413 C C . ALA B 1 73 ? -4.594 -3.984 14.328 1 89 73 ALA B C 1
ATOM 2415 O O . ALA B 1 73 ? -3.467 -4.23 13.891 1 89 73 ALA B O 1
ATOM 2416 N N . ALA B 1 74 ? -4.957 -4.117 15.586 1 90.88 74 ALA B N 1
ATOM 2417 C CA . ALA B 1 74 ? -4.066 -4.766 16.531 1 90.88 74 ALA B CA 1
ATOM 2418 C C . ALA B 1 74 ? -3.865 -6.238 16.188 1 90.88 74 ALA B C 1
ATOM 2420 O O . ALA B 1 74 ? -4.715 -6.848 15.531 1 90.88 74 ALA B O 1
ATOM 2421 N N . VAL B 1 75 ? -2.738 -6.684 16.594 1 90.81 75 VAL B N 1
ATOM 2422 C CA . VAL B 1 75 ? -2.467 -8.109 16.469 1 90.81 75 VAL B CA 1
ATOM 2423 C C . VAL B 1 75 ? -2.752 -8.812 17.797 1 90.81 75 VAL B C 1
ATOM 2425 O O . VAL B 1 75 ? -2.16 -8.477 18.828 1 90.81 75 VAL B O 1
ATOM 2428 N N . GLU B 1 76 ? -3.627 -9.766 17.688 1 92.31 76 GLU B N 1
ATOM 2429 C CA . GLU B 1 76 ? -3.91 -10.578 18.875 1 92.31 76 GLU B CA 1
ATOM 2430 C C . GLU B 1 76 ? -2.906 -11.711 19.016 1 92.31 76 GLU B C 1
ATOM 2432 O O . GLU B 1 76 ? -2.629 -12.43 18.047 1 92.31 76 GLU B O 1
ATOM 2437 N N . LEU B 1 77 ? -2.389 -11.805 20.203 1 93 77 LEU B N 1
ATOM 2438 C CA . LEU B 1 77 ? -1.341 -12.789 20.453 1 93 77 LEU B CA 1
ATOM 2439 C C . LEU B 1 77 ? -1.815 -13.844 21.453 1 93 77 LEU B C 1
ATOM 2441 O O . LEU B 1 77 ? -2.521 -13.523 22.406 1 93 77 LEU B O 1
ATOM 2445 N N . LYS B 1 78 ? -1.45 -15.039 21.156 1 92.81 78 LYS B N 1
ATOM 2446 C CA . LYS B 1 78 ? -1.616 -16.172 22.062 1 92.81 78 LYS B CA 1
ATOM 2447 C C . LYS B 1 78 ? -0.312 -16.938 22.219 1 92.81 78 LYS B C 1
ATOM 2449 O O . LYS B 1 78 ? 0.312 -17.328 21.234 1 92.81 78 LYS B O 1
ATOM 2454 N N . GLY B 1 79 ? 0.074 -17.047 23.438 1 89.25 79 GLY B N 1
ATOM 2455 C CA . GLY B 1 79 ? 1.26 -17.828 23.75 1 89.25 79 GLY B CA 1
ATOM 2456 C C . GLY B 1 79 ? 0.956 -19.062 24.562 1 89.25 79 GLY B C 1
ATOM 2457 O O . GLY B 1 79 ? 0.238 -19 25.562 1 89.25 79 GLY B O 1
ATOM 2458 N N . ALA B 1 80 ? 1.488 -20.094 24.062 1 90.56 80 ALA B N 1
ATOM 2459 C CA . ALA B 1 80 ? 1.31 -21.344 24.797 1 90.56 80 ALA B CA 1
ATOM 2460 C C . ALA B 1 80 ? 2.232 -21.406 26.016 1 90.56 80 ALA B C 1
ATOM 2462 O O . ALA B 1 80 ? 3.383 -20.969 25.953 1 90.56 80 ALA B O 1
ATOM 2463 N N . ALA B 1 81 ? 1.631 -21.828 27.062 1 88.81 81 ALA B N 1
ATOM 2464 C CA . ALA B 1 81 ? 2.395 -22.031 28.281 1 88.81 81 ALA B CA 1
ATOM 2465 C C . ALA B 1 81 ? 2.137 -23.422 28.859 1 88.81 81 ALA B C 1
ATOM 2467 O O . ALA B 1 81 ? 1.265 -24.141 28.375 1 88.81 81 ALA B O 1
ATOM 2468 N N . THR B 1 82 ? 3.02 -23.719 29.828 1 89.31 82 THR B N 1
ATOM 2469 C CA . THR B 1 82 ? 2.863 -25 30.5 1 89.31 82 THR B CA 1
ATOM 2470 C C . THR B 1 82 ? 1.529 -25.062 31.25 1 89.31 82 THR B C 1
ATOM 2472 O O . THR B 1 82 ? 1.021 -24.047 31.719 1 89.31 82 THR B O 1
ATOM 2475 N N . TYR B 1 83 ? 0.995 -26.375 31.281 1 92.88 83 TYR B N 1
ATOM 2476 C CA . TYR B 1 83 ? -0.212 -26.688 32.031 1 92.88 83 TYR B CA 1
ATOM 2477 C C . TYR B 1 83 ? -1.429 -26 31.438 1 92.88 83 TYR B C 1
ATOM 2479 O O . TYR B 1 83 ? -2.43 -25.781 32.125 1 92.88 83 TYR B O 1
ATOM 2487 N N . GLY B 1 84 ? -1.256 -25.469 30.234 1 91.31 84 GLY B N 1
ATOM 2488 C CA . GLY B 1 84 ? -2.367 -24.797 29.594 1 91.31 84 GLY B CA 1
ATOM 2489 C C . GLY B 1 84 ? -2.555 -23.359 30.062 1 91.31 84 GLY B C 1
ATOM 2490 O O . GLY B 1 84 ? -3.574 -22.734 29.766 1 91.31 84 GLY B O 1
ATOM 2491 N N . LEU B 1 85 ? -1.624 -22.812 30.859 1 92.06 85 LEU B N 1
ATOM 2492 C CA . LEU B 1 85 ? -1.669 -21.438 31.328 1 92.06 85 LEU B CA 1
ATOM 2493 C C . LEU B 1 85 ? -1.209 -20.469 30.234 1 92.06 85 LEU B C 1
ATOM 2495 O O . LEU B 1 85 ? -0.194 -19.797 30.391 1 92.06 85 LEU B O 1
ATOM 2499 N N . ASN B 1 86 ? -2.053 -20.359 29.25 1 93.25 86 ASN B N 1
ATOM 2500 C CA . ASN B 1 86 ? -1.71 -19.625 28.031 1 93.25 86 ASN B CA 1
ATOM 2501 C C . ASN B 1 86 ? -1.643 -18.125 28.297 1 93.25 86 ASN B C 1
ATOM 2503 O O . ASN B 1 86 ? -2.316 -17.609 29.188 1 93.25 86 ASN B O 1
ATOM 2507 N N . TRP B 1 87 ? -0.775 -17.547 27.547 1 89.25 87 TRP B N 1
ATOM 2508 C CA . TRP B 1 87 ? -0.649 -16.094 27.562 1 89.25 87 TRP B CA 1
ATOM 2509 C C . TRP B 1 87 ? -1.506 -15.461 26.469 1 89.25 87 TRP B C 1
ATOM 2511 O O . TRP B 1 87 ? -1.599 -15.984 25.359 1 89.25 87 TRP B O 1
ATOM 2521 N N . PHE B 1 88 ? -2.16 -14.391 26.891 1 92.44 88 PHE B N 1
ATOM 2522 C CA . PHE B 1 88 ? -2.932 -13.602 25.953 1 92.44 88 PHE B CA 1
ATOM 2523 C C . PHE B 1 88 ? -2.506 -12.133 26 1 92.44 88 PHE B C 1
ATOM 2525 O O . PHE B 1 88 ? -2.156 -11.617 27.062 1 92.44 88 PHE B O 1
ATOM 2532 N N . GLY B 1 89 ? -2.465 -11.523 24.812 1 91.25 89 GLY B N 1
ATOM 2533 C CA . GLY B 1 89 ? -2.168 -10.102 24.719 1 91.25 89 GLY B CA 1
ATOM 2534 C C . GLY B 1 89 ? -2.416 -9.539 23.328 1 91.25 89 GLY B C 1
ATOM 2535 O O . GLY B 1 89 ? -2.967 -10.219 22.469 1 91.25 89 GLY B O 1
ATOM 2536 N N . SER B 1 90 ? -2.248 -8.273 23.203 1 92.44 90 SER B N 1
ATOM 2537 C CA . SER B 1 90 ? -2.336 -7.59 21.906 1 92.44 90 SER B CA 1
ATOM 2538 C C . SER B 1 90 ? -1.193 -6.594 21.734 1 92.44 90 SER B C 1
ATOM 2540 O O . SER B 1 90 ? -0.669 -6.062 22.719 1 92.44 90 SER B O 1
ATOM 2542 N N . ILE B 1 91 ? -0.807 -6.551 20.5 1 91.31 91 ILE B N 1
ATOM 2543 C CA . ILE B 1 91 ? 0.162 -5.508 20.172 1 91.31 91 ILE B CA 1
ATOM 2544 C C . ILE B 1 91 ? -0.413 -4.586 19.109 1 91.31 91 ILE B C 1
ATOM 2546 O O . ILE B 1 91 ? -1.154 -5.031 18.219 1 91.31 91 ILE B O 1
ATOM 2550 N N . ARG B 1 92 ? -0.116 -3.346 19.297 1 89.31 92 ARG B N 1
ATOM 2551 C CA . ARG B 1 92 ? -0.576 -2.34 18.344 1 89.31 92 ARG B CA 1
ATOM 2552 C C . ARG B 1 92 ? 0.574 -1.444 17.891 1 89.31 92 ARG B C 1
ATOM 2554 O O . ARG B 1 92 ? 1.436 -1.082 18.688 1 89.31 92 ARG B O 1
ATOM 2561 N N . ARG B 1 93 ? 0.513 -1.138 16.656 1 88.5 93 ARG B N 1
ATOM 2562 C CA . ARG B 1 93 ? 1.485 -0.173 16.141 1 88.5 93 ARG B CA 1
ATOM 2563 C C . ARG B 1 93 ? 1.229 1.215 16.719 1 88.5 93 ARG B C 1
ATOM 2565 O O . ARG B 1 93 ? 0.077 1.639 16.844 1 88.5 93 ARG B O 1
ATOM 2572 N N . GLN B 1 94 ? 2.373 1.868 17 1 86.75 94 GLN B N 1
ATOM 2573 C CA . GLN B 1 94 ? 2.236 3.23 17.5 1 86.75 94 GLN B CA 1
ATOM 2574 C C . GLN B 1 94 ? 1.548 4.129 16.484 1 86.75 94 GLN B C 1
ATOM 2576 O O . GLN B 1 94 ? 1.913 4.129 15.297 1 86.75 94 GLN B O 1
ATOM 2581 N N . SER B 1 95 ? 0.587 4.797 16.984 1 85.62 95 SER B N 1
ATOM 2582 C CA . SER B 1 95 ? -0.152 5.715 16.125 1 85.62 95 SER B CA 1
ATOM 2583 C C . SER B 1 95 ? 0.501 7.094 16.094 1 85.62 95 SER B C 1
ATOM 2585 O O . SER B 1 95 ? 0.886 7.625 17.141 1 85.62 95 SER B O 1
ATOM 2587 N N . ILE B 1 96 ? 0.632 7.691 14.922 1 89.38 96 ILE B N 1
ATOM 2588 C CA . ILE B 1 96 ? 1.179 9.039 14.805 1 89.38 96 ILE B CA 1
ATOM 2589 C C . ILE B 1 96 ? 0.084 10.07 15.086 1 89.38 96 ILE B C 1
ATOM 2591 O O . ILE B 1 96 ? 0.333 11.273 15.055 1 89.38 96 ILE B O 1
ATOM 2595 N N . THR B 1 97 ? -1.111 9.516 15.359 1 90.06 97 THR B N 1
ATOM 2596 C CA . THR B 1 97 ? -2.23 10.414 15.648 1 90.06 97 THR B CA 1
ATOM 2597 C C . THR B 1 97 ? -2.459 10.531 17.156 1 90.06 97 THR B C 1
ATOM 2599 O O . THR B 1 97 ? -3.191 11.406 17.609 1 90.06 97 THR B O 1
ATOM 2602 N N . ARG B 1 98 ? -1.886 9.664 17.828 1 84.19 98 ARG B N 1
ATOM 2603 C CA . ARG B 1 98 ? -2.154 9.633 19.266 1 84.19 98 ARG B CA 1
ATOM 2604 C C . ARG B 1 98 ? -1.109 10.43 20.031 1 84.19 98 ARG B C 1
ATOM 2606 O O . ARG B 1 98 ? 0.086 10.344 19.75 1 84.19 98 ARG B O 1
ATOM 2613 N N . ARG B 1 99 ? -1.669 11.062 20.953 1 81.44 99 ARG B N 1
ATOM 2614 C CA . ARG B 1 99 ? -0.813 11.836 21.844 1 81.44 99 ARG B CA 1
ATOM 2615 C C . ARG B 1 99 ? -0.198 10.938 22.922 1 81.44 99 ARG B C 1
ATOM 2617 O O . ARG B 1 99 ? -0.86 10.031 23.438 1 81.44 99 ARG B O 1
ATOM 2624 N N . SER B 1 100 ? 1.085 11.086 22.969 1 73.75 100 SER B N 1
ATOM 2625 C CA . SER B 1 100 ? 1.722 10.383 24.078 1 73.75 100 SER B CA 1
ATOM 2626 C C . SER B 1 100 ? 1.301 10.969 25.422 1 73.75 100 SER B C 1
ATOM 2628 O O . SER B 1 100 ? 0.852 12.109 25.484 1 73.75 100 SER B O 1
ATOM 2630 N N . ALA B 1 101 ? 1.461 10.094 26.438 1 73.12 101 ALA B N 1
ATOM 2631 C CA . ALA B 1 101 ? 1.181 10.562 27.797 1 73.12 101 ALA B CA 1
ATOM 2632 C C . ALA B 1 101 ? 2.055 11.766 28.141 1 73.12 101 ALA B C 1
ATOM 2634 O O . ALA B 1 101 ? 3.277 11.719 28 1 73.12 101 ALA B O 1
ATOM 2635 N N . GLY B 1 102 ? 1.438 12.773 28.422 1 73.5 102 GLY B N 1
ATOM 2636 C CA . GLY B 1 102 ? 2.176 13.953 28.844 1 73.5 102 GLY B CA 1
ATOM 2637 C C . GLY B 1 102 ? 2.336 14.984 27.75 1 73.5 102 GLY B C 1
ATOM 2638 O O . GLY B 1 102 ? 2.783 16.109 28 1 73.5 102 GLY B O 1
ATOM 2639 N N . SER B 1 103 ? 2.092 14.453 26.516 1 75.56 103 SER B N 1
ATOM 2640 C CA . SER B 1 103 ? 2.227 15.414 25.422 1 75.56 103 SER B CA 1
ATOM 2641 C C . SER B 1 103 ? 0.896 16.094 25.125 1 75.56 103 SER B C 1
ATOM 2643 O O . SER B 1 103 ? -0.156 15.453 25.156 1 75.56 103 SER B O 1
ATOM 2645 N N . ALA B 1 104 ? 1.042 17.328 24.922 1 77.56 104 ALA B N 1
ATOM 2646 C CA . ALA B 1 104 ? -0.15 18.094 24.562 1 77.56 104 ALA B CA 1
ATOM 2647 C C . ALA B 1 104 ? -0.458 17.953 23.078 1 77.56 104 ALA B C 1
ATOM 2649 O O . ALA B 1 104 ? -1.601 18.141 22.656 1 77.56 104 ALA B O 1
ATOM 2650 N N . GLU B 1 105 ? 0.596 17.5 22.344 1 85 105 GLU B N 1
ATOM 2651 C CA . GLU B 1 105 ? 0.419 17.484 20.891 1 85 105 GLU B CA 1
ATOM 2652 C C . GLU B 1 105 ? 0.717 16.094 20.328 1 85 105 GLU B C 1
ATOM 2654 O O . GLU B 1 105 ? 1.47 15.32 20.922 1 85 105 GLU B O 1
ATOM 2659 N N . SER B 1 106 ? 0.049 15.836 19.188 1 88.75 106 SER B N 1
ATOM 2660 C CA . SER B 1 106 ? 0.338 14.602 18.469 1 88.75 106 SER B CA 1
ATOM 2661 C C . SER B 1 106 ? 1.685 14.672 17.75 1 88.75 106 SER B C 1
ATOM 2663 O O . SER B 1 106 ? 2.193 15.766 17.484 1 88.75 106 SER B O 1
ATOM 2665 N N . PRO B 1 107 ? 2.26 13.516 17.484 1 90.94 107 PRO B N 1
ATOM 2666 C CA . PRO B 1 107 ? 3.496 13.5 16.703 1 90.94 107 PRO B CA 1
ATOM 2667 C C . PRO B 1 107 ? 3.373 14.266 15.383 1 90.94 107 PRO B C 1
ATOM 2669 O O . PRO B 1 107 ? 4.328 14.914 14.953 1 90.94 107 PRO B O 1
ATOM 2672 N N . ILE B 1 108 ? 2.234 14.234 14.781 1 92.88 108 ILE B N 1
ATOM 2673 C CA . ILE B 1 108 ? 2.01 14.961 13.531 1 92.88 108 ILE B CA 1
ATOM 2674 C C . ILE B 1 108 ? 2.102 16.469 13.789 1 92.88 108 ILE B C 1
ATOM 2676 O O . ILE B 1 108 ? 2.754 17.188 13.031 1 92.88 108 ILE B O 1
ATOM 2680 N N . ASN B 1 109 ? 1.508 16.875 14.812 1 91 109 ASN B N 1
ATOM 2681 C CA . ASN B 1 109 ? 1.585 18.297 15.148 1 91 109 ASN B CA 1
ATOM 2682 C C . ASN B 1 109 ? 3.014 18.719 15.477 1 91 109 ASN B C 1
ATOM 2684 O O . ASN B 1 109 ? 3.453 19.797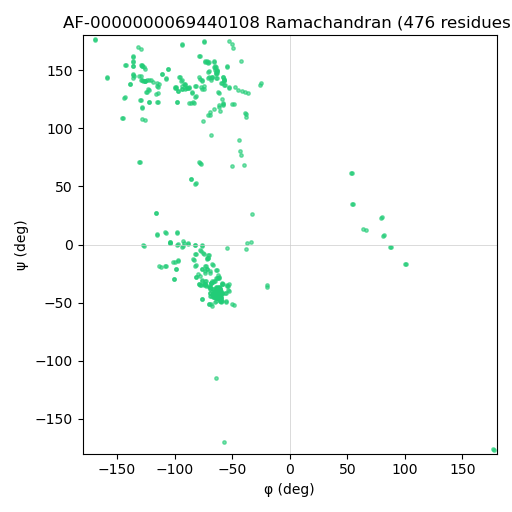 15.086 1 91 109 ASN B O 1
ATOM 2688 N N . ASP B 1 110 ? 3.68 17.906 16.141 1 89.94 110 ASP B N 1
ATOM 2689 C CA . ASP B 1 110 ? 5.07 18.188 16.469 1 89.94 110 ASP B CA 1
ATOM 2690 C C . ASP B 1 110 ? 5.918 18.344 15.211 1 89.94 110 ASP B C 1
ATOM 2692 O O . ASP B 1 110 ? 6.809 19.188 15.156 1 89.94 110 ASP B O 1
ATOM 2696 N N . ARG B 1 111 ? 5.582 17.516 14.281 1 89.75 111 ARG B N 1
ATOM 2697 C CA . ARG B 1 111 ? 6.363 17.484 13.047 1 89.75 111 ARG B CA 1
ATOM 2698 C C . ARG B 1 111 ? 5.977 18.641 12.125 1 89.75 111 ARG B C 1
ATOM 2700 O O . ARG B 1 111 ? 6.832 19.219 11.453 1 89.75 111 ARG B O 1
ATOM 2707 N N . LEU B 1 112 ? 4.691 19.031 12.148 1 92.19 112 LEU B N 1
ATOM 2708 C CA . LEU B 1 112 ? 4.184 19.906 11.086 1 92.19 112 LEU B CA 1
ATOM 2709 C C . LEU B 1 112 ? 3.82 21.281 11.641 1 92.19 112 LEU B C 1
ATOM 2711 O O . LEU B 1 112 ? 3.664 22.234 10.875 1 92.19 112 LEU B O 1
ATOM 2715 N N . GLY B 1 113 ? 3.639 21.406 12.875 1 87.69 113 GLY B N 1
ATOM 2716 C CA . GLY B 1 113 ? 3.035 22.609 13.445 1 87.69 113 GLY B CA 1
ATOM 2717 C C . GLY B 1 113 ? 3.672 23.891 12.953 1 87.69 113 GLY B C 1
ATOM 2718 O O . GLY B 1 113 ? 2.986 24.75 12.406 1 87.69 113 GLY B O 1
ATOM 2719 N N . GLU B 1 114 ? 4.957 23.938 13.055 1 88 114 GLU B N 1
ATOM 2720 C CA . GLU B 1 114 ? 5.672 25.141 12.641 1 88 114 GLU B CA 1
ATOM 2721 C C . GLU B 1 114 ? 5.688 25.281 11.117 1 88 114 GLU B C 1
ATOM 2723 O O . GLU B 1 114 ? 5.523 26.375 10.586 1 88 114 GLU B O 1
ATOM 2728 N N . LEU B 1 115 ? 5.781 24.234 10.484 1 90.25 115 LEU B N 1
ATOM 2729 C CA . LEU B 1 115 ? 5.836 24.234 9.023 1 90.25 115 LEU B CA 1
ATOM 2730 C C . LEU B 1 115 ? 4.496 24.656 8.43 1 90.25 115 LEU B C 1
ATOM 2732 O O . LEU B 1 115 ? 4.457 25.375 7.422 1 90.25 115 LEU B O 1
ATOM 2736 N N . ALA B 1 116 ? 3.473 24.25 9.062 1 91.19 116 ALA B N 1
ATOM 2737 C CA . ALA B 1 116 ? 2.129 24.516 8.555 1 91.19 116 ALA B CA 1
ATOM 2738 C C . ALA B 1 116 ? 1.705 25.953 8.852 1 91.19 116 ALA B C 1
ATOM 2740 O O . ALA B 1 116 ? 0.647 26.391 8.398 1 91.19 116 ALA B O 1
ATOM 2741 N N . ALA B 1 117 ? 2.512 26.672 9.555 1 88.31 117 ALA B N 1
ATOM 2742 C CA . ALA B 1 117 ? 2.176 28.047 9.891 1 88.31 117 ALA B CA 1
ATOM 2743 C C . ALA B 1 117 ? 2.312 28.969 8.68 1 88.31 117 ALA B C 1
ATOM 2745 O O . ALA B 1 117 ? 1.679 30.016 8.609 1 88.31 117 ALA B O 1
ATOM 2746 N N . THR B 1 118 ? 3.096 28.547 7.738 1 89.31 118 THR B N 1
ATOM 2747 C CA . THR B 1 118 ? 3.311 29.359 6.547 1 89.31 118 THR B CA 1
ATOM 2748 C C . THR B 1 118 ? 2.451 28.859 5.387 1 89.31 118 THR B C 1
ATOM 2750 O O . THR B 1 118 ? 2.443 27.656 5.09 1 89.31 118 THR B O 1
ATOM 2753 N N . ALA B 1 119 ? 1.867 29.828 4.766 1 90.69 119 ALA B N 1
ATOM 2754 C CA . ALA B 1 119 ? 0.943 29.484 3.688 1 90.69 119 ALA B CA 1
ATOM 2755 C C . ALA B 1 119 ? 1.656 28.734 2.57 1 90.69 119 ALA B C 1
ATOM 2757 O O . ALA B 1 119 ? 1.105 27.781 2.004 1 90.69 119 ALA B O 1
ATOM 2758 N N . ASP B 1 120 ? 2.807 29.062 2.287 1 86.88 120 ASP B N 1
ATOM 2759 C CA . ASP B 1 120 ? 3.553 28.422 1.211 1 86.88 120 ASP B CA 1
ATOM 2760 C C . ASP B 1 120 ? 3.857 26.969 1.548 1 86.88 120 ASP B C 1
ATOM 2762 O O . ASP B 1 120 ? 3.77 26.094 0.683 1 86.88 120 ASP B O 1
ATOM 2766 N N . ASN B 1 121 ? 4.238 26.719 2.73 1 90.19 121 ASN B N 1
ATOM 2767 C CA . ASN B 1 121 ? 4.48 25.359 3.174 1 90.19 121 ASN B CA 1
ATOM 2768 C C . ASN B 1 121 ? 3.207 24.516 3.129 1 90.19 121 ASN B C 1
ATOM 2770 O O . ASN B 1 121 ? 3.23 23.359 2.682 1 90.19 121 ASN B O 1
ATOM 2774 N N . ARG B 1 122 ? 2.156 25.156 3.533 1 92.25 122 ARG B N 1
ATOM 2775 C CA . ARG B 1 122 ? 0.875 24.469 3.484 1 92.25 122 ARG B CA 1
ATOM 2776 C C . ARG B 1 122 ? 0.509 24.094 2.051 1 92.25 122 ARG B C 1
ATOM 2778 O O . ARG B 1 122 ? 0.008 23 1.798 1 92.25 122 ARG B O 1
ATOM 2785 N N . ARG B 1 123 ? 0.697 25.016 1.265 1 90.19 123 ARG B N 1
ATOM 2786 C CA . ARG B 1 123 ? 0.395 24.781 -0.144 1 90.19 123 ARG B CA 1
ATOM 2787 C C . ARG B 1 123 ? 1.142 23.562 -0.669 1 90.19 123 ARG B C 1
ATOM 2789 O O . ARG B 1 123 ? 0.54 22.672 -1.275 1 90.19 123 ARG B O 1
ATOM 2796 N N . LEU B 1 124 ? 2.371 23.547 -0.395 1 86.69 124 LEU B N 1
ATOM 2797 C CA . LEU B 1 124 ? 3.207 22.453 -0.875 1 86.69 124 LEU B CA 1
ATOM 2798 C C . LEU B 1 124 ? 2.771 21.125 -0.26 1 86.69 124 LEU B C 1
ATOM 2800 O O . LEU B 1 124 ? 2.613 20.125 -0.971 1 86.69 124 LEU B O 1
ATOM 2804 N N . LEU B 1 125 ? 2.549 21.094 1.015 1 89.81 125 LEU B N 1
ATOM 2805 C CA . LEU B 1 125 ? 2.125 19.891 1.715 1 89.81 125 LEU B CA 1
ATOM 2806 C C . LEU B 1 125 ? 0.771 19.406 1.204 1 89.81 125 LEU B C 1
ATOM 2808 O O . LEU B 1 125 ? 0.59 18.219 0.929 1 89.81 125 LEU B O 1
ATOM 2812 N N . THR B 1 126 ? -0.102 20.344 1.055 1 90.88 126 THR B N 1
ATOM 2813 C CA . THR B 1 126 ? -1.442 20.016 0.579 1 90.88 126 THR B CA 1
ATOM 2814 C C . THR B 1 126 ? -1.39 19.406 -0.823 1 90.88 126 THR B C 1
ATOM 2816 O O . THR B 1 126 ? -2.004 18.375 -1.083 1 90.88 126 THR B O 1
ATOM 2819 N N . GLN B 1 127 ? -0.676 19.984 -1.633 1 87.88 127 GLN B N 1
ATOM 2820 C CA . GLN B 1 127 ? -0.565 19.516 -3.008 1 87.88 127 GLN B CA 1
ATOM 2821 C C . GLN B 1 127 ? 0.037 18.109 -3.059 1 87.88 127 GLN B C 1
ATOM 2823 O O . GLN B 1 127 ? -0.457 17.25 -3.781 1 87.88 127 GLN B O 1
ATOM 2828 N N . LEU B 1 128 ? 1.046 17.938 -2.289 1 86.81 128 LEU B N 1
ATOM 2829 C CA . LEU B 1 128 ? 1.706 16.641 -2.25 1 86.81 128 LEU B CA 1
ATOM 2830 C C . LEU B 1 128 ? 0.752 15.562 -1.745 1 86.81 128 LEU B C 1
ATOM 2832 O O . LEU B 1 128 ? 0.636 14.5 -2.354 1 86.81 128 LEU B O 1
ATOM 2836 N N . LEU B 1 129 ? 0.095 15.852 -0.741 1 90.06 129 LEU B N 1
ATOM 2837 C CA . LEU B 1 129 ? -0.75 14.852 -0.102 1 90.06 129 LEU B CA 1
ATOM 2838 C C . LEU B 1 129 ? -1.999 14.578 -0.934 1 90.06 129 LEU B C 1
ATOM 2840 O O . LEU B 1 129 ? -2.467 13.438 -1.008 1 90.06 129 LEU B O 1
ATOM 2844 N N . LEU B 1 130 ? -2.467 15.609 -1.574 1 90.75 130 LEU B N 1
ATOM 2845 C CA . LEU B 1 130 ? -3.641 15.445 -2.426 1 90.75 130 LEU B CA 1
ATOM 2846 C C . LEU B 1 130 ? -3.301 14.617 -3.664 1 90.75 130 LEU B C 1
ATOM 2848 O O . LEU B 1 130 ? -4.164 13.93 -4.211 1 90.75 130 LEU B O 1
ATOM 2852 N N . SER B 1 131 ? -2.082 14.617 -4.016 1 87.94 131 SER B N 1
ATOM 2853 C CA . SER B 1 131 ? -1.665 13.938 -5.238 1 87.94 131 SER B CA 1
ATOM 2854 C C . SER B 1 131 ? -1.225 12.508 -4.953 1 87.94 131 SER B C 1
ATOM 2856 O O . SER B 1 131 ? -0.914 11.75 -5.875 1 87.94 131 SER B O 1
ATOM 2858 N N . ALA B 1 132 ? -1.241 12.094 -3.754 1 90 132 ALA B N 1
ATOM 2859 C CA . ALA B 1 132 ? -0.642 10.812 -3.383 1 90 132 ALA B CA 1
ATOM 2860 C C . ALA B 1 132 ? -1.423 9.648 -3.982 1 90 132 ALA B C 1
ATOM 2862 O O . ALA B 1 132 ? -0.849 8.789 -4.66 1 90 132 ALA B O 1
ATOM 2863 N N . PRO B 1 133 ? -2.752 9.594 -3.77 1 92.81 133 PRO B N 1
ATOM 2864 C CA . PRO B 1 133 ? -3.479 8.469 -4.355 1 92.81 133 PRO B CA 1
ATOM 2865 C C . PRO B 1 133 ? -3.701 8.625 -5.855 1 92.81 133 PRO B C 1
ATOM 2867 O O . PRO B 1 133 ? -3.939 9.734 -6.336 1 92.81 133 PRO B O 1
ATOM 2870 N N . PRO B 1 134 ? -3.605 7.66 -6.629 1 96 134 PRO B N 1
ATOM 2871 C CA . PRO B 1 134 ? -3.383 6.297 -6.141 1 96 134 PRO B CA 1
ATOM 2872 C C . PRO B 1 134 ? -1.914 5.887 -6.191 1 96 134 PRO B C 1
ATOM 2874 O O . PRO B 1 134 ? -1.509 4.945 -5.508 1 96 134 PRO B O 1
ATOM 2877 N N . VAL B 1 135 ? -1.093 6.605 -6.871 1 96.56 135 VAL B N 1
ATOM 2878 C CA . VAL B 1 135 ? 0.231 6.137 -7.266 1 96.56 135 VAL B CA 1
ATOM 2879 C C . VAL B 1 135 ? 1.174 6.172 -6.066 1 96.56 135 VAL B C 1
ATOM 2881 O O . VAL B 1 135 ? 2.018 5.285 -5.906 1 96.56 135 VAL B O 1
ATOM 2884 N N . PHE B 1 136 ? 0.981 7.082 -5.156 1 96.31 136 PHE B N 1
ATOM 2885 C CA . PHE B 1 136 ? 1.91 7.285 -4.051 1 96.31 136 PHE B CA 1
ATOM 2886 C C . PHE B 1 136 ? 1.239 6.98 -2.719 1 96.31 136 PHE B C 1
ATOM 2888 O O . PHE B 1 136 ? 1.543 7.613 -1.706 1 96.31 136 PHE B O 1
ATOM 2895 N N . ALA B 1 137 ? 0.278 6.125 -2.787 1 96.19 137 ALA B N 1
ATOM 2896 C CA . ALA B 1 137 ? -0.45 5.688 -1.6 1 96.19 137 ALA B CA 1
ATOM 2897 C C . ALA B 1 137 ? -0.661 4.176 -1.614 1 96.19 137 ALA B C 1
ATOM 2899 O O . ALA B 1 137 ? -0.547 3.537 -2.664 1 96.19 137 ALA B O 1
ATOM 2900 N N . SER B 1 138 ? -0.883 3.654 -0.451 1 95.81 138 SER B N 1
ATOM 2901 C CA . SER B 1 138 ? -1.362 2.277 -0.376 1 95.81 138 SER B CA 1
ATOM 2902 C C . SER B 1 138 ? -2.885 2.219 -0.417 1 95.81 138 SER B C 1
ATOM 2904 O O . SER B 1 138 ? -3.561 3.027 0.224 1 95.81 138 SER B O 1
ATOM 2906 N N . PRO B 1 139 ? -3.395 1.3 -1.237 1 96.62 139 PRO B N 1
ATOM 2907 C CA . PRO B 1 139 ? -4.852 1.156 -1.229 1 96.62 139 PRO B CA 1
ATOM 2908 C C . PRO B 1 139 ? -5.395 0.694 0.122 1 96.62 139 PRO B C 1
ATOM 2910 O O . PRO B 1 139 ? -4.711 -0.03 0.849 1 96.62 139 PRO B O 1
ATOM 2913 N N . LEU B 1 140 ? -6.605 1.152 0.377 1 96.69 140 LEU B N 1
ATOM 2914 C CA . LEU B 1 140 ? -7.297 0.665 1.565 1 96.69 140 LEU B CA 1
ATOM 2915 C C . LEU B 1 140 ? -7.762 -0.774 1.372 1 96.69 140 LEU B C 1
ATOM 2917 O O . LEU B 1 140 ? -7.867 -1.532 2.338 1 96.69 140 LEU B O 1
ATOM 2921 N N . TYR B 1 141 ? -8.062 -1.068 0.149 1 96.5 141 TYR B N 1
ATOM 2922 C CA . TYR B 1 141 ? -8.547 -2.395 -0.205 1 96.5 141 TYR B CA 1
ATOM 2923 C C . TYR B 1 141 ? -8.336 -2.68 -1.687 1 96.5 141 TYR B C 1
ATOM 2925 O O . TYR B 1 141 ? -8.477 -1.782 -2.523 1 96.5 141 TYR B O 1
ATOM 2933 N N . ILE B 1 142 ? -8.016 -3.939 -1.969 1 96.06 142 ILE B N 1
ATOM 2934 C CA . ILE B 1 142 ? -7.926 -4.43 -3.34 1 96.06 142 ILE B CA 1
ATOM 2935 C C . ILE B 1 142 ? -8.844 -5.637 -3.516 1 96.06 142 ILE B C 1
ATOM 2937 O O . ILE B 1 142 ? -8.82 -6.566 -2.707 1 96.06 142 ILE B O 1
ATOM 2941 N N . GLY B 1 143 ? -9.641 -5.59 -4.574 1 95.06 143 GLY B N 1
ATOM 2942 C CA . GLY B 1 143 ? -10.531 -6.703 -4.855 1 95.06 143 GLY B CA 1
ATOM 2943 C C . GLY B 1 143 ? -10.562 -7.09 -6.32 1 95.06 143 GLY B C 1
ATOM 2944 O O . GLY B 1 143 ? -10.008 -6.387 -7.164 1 95.06 143 GLY B O 1
ATOM 2945 N N . VAL B 1 144 ? -11.039 -8.258 -6.582 1 92.88 144 VAL B N 1
ATOM 2946 C CA . VAL B 1 144 ? -11.297 -8.781 -7.918 1 92.88 144 VAL B CA 1
ATOM 2947 C C . VAL B 1 144 ? -12.758 -9.188 -8.047 1 92.88 144 VAL B C 1
ATOM 2949 O O . VAL B 1 144 ? -13.328 -9.789 -7.125 1 92.88 144 VAL B O 1
ATOM 2952 N N . ALA B 1 145 ? -13.359 -8.789 -9.141 1 93.31 145 ALA B N 1
ATOM 2953 C CA . ALA B 1 145 ? -14.773 -9.086 -9.32 1 93.31 145 ALA B CA 1
ATOM 2954 C C . ALA B 1 145 ? -15.039 -9.703 -10.695 1 93.31 145 ALA B C 1
ATOM 2956 O O . ALA B 1 145 ? -14.383 -9.344 -11.68 1 93.31 145 ALA B O 1
ATOM 2957 N N . THR B 1 146 ? -16 -10.633 -10.766 1 92.56 146 THR B N 1
ATOM 2958 C CA . THR B 1 146 ? -16.484 -11.141 -12.039 1 92.56 146 THR B CA 1
ATOM 2959 C C . THR B 1 146 ? -17.422 -10.133 -12.711 1 92.56 146 THR B C 1
ATOM 2961 O O . THR B 1 146 ? -17.672 -10.219 -13.914 1 92.56 146 THR B O 1
ATOM 2964 N N . ASN B 1 147 ? -17.922 -9.289 -11.891 1 94.75 147 ASN B N 1
ATOM 2965 C CA . ASN B 1 147 ? -18.734 -8.164 -12.328 1 94.75 147 ASN B CA 1
ATOM 2966 C C . ASN B 1 147 ? -18.516 -6.93 -11.461 1 94.75 147 ASN B C 1
ATOM 2968 O O . ASN B 1 147 ? -19 -6.859 -10.328 1 94.75 147 ASN B O 1
ATOM 2972 N N . LEU B 1 148 ? -17.859 -5.93 -12.016 1 96.25 148 LEU B N 1
ATOM 2973 C CA . LEU B 1 148 ? -17.438 -4.758 -11.258 1 96.25 148 LEU B CA 1
ATOM 2974 C C . LEU B 1 148 ? -18.641 -3.959 -10.781 1 96.25 148 LEU B C 1
ATOM 2976 O O . LEU B 1 148 ? -18.688 -3.529 -9.625 1 96.25 148 LEU B O 1
ATOM 2980 N N . ARG B 1 149 ? -19.578 -3.756 -11.641 1 97.38 149 ARG B N 1
ATOM 2981 C CA . ARG B 1 149 ? -20.75 -2.953 -11.289 1 97.38 149 ARG B CA 1
ATOM 2982 C C . ARG B 1 149 ? -21.484 -3.559 -10.102 1 97.38 149 ARG B C 1
ATOM 2984 O O . ARG B 1 149 ? -21.797 -2.861 -9.133 1 97.38 149 ARG B O 1
ATOM 2991 N N . GLU B 1 150 ? -21.734 -4.824 -10.172 1 97.12 150 GLU B N 1
ATOM 2992 C CA . GLU B 1 150 ? -22.469 -5.516 -9.102 1 97.12 150 GLU B CA 1
ATOM 2993 C C . GLU B 1 150 ? -21.672 -5.488 -7.797 1 97.12 150 GLU B C 1
ATOM 2995 O O . GLU B 1 150 ? -22.234 -5.211 -6.734 1 97.12 150 GLU B O 1
ATOM 3000 N N . ARG B 1 151 ? -20.453 -5.742 -7.879 1 95.94 151 ARG B N 1
ATOM 3001 C CA . ARG B 1 151 ? -19.609 -5.809 -6.684 1 95.94 151 ARG B CA 1
ATOM 3002 C C . ARG B 1 151 ? -19.531 -4.453 -5.996 1 95.94 151 ARG B C 1
ATOM 3004 O O . ARG B 1 151 ? -19.625 -4.363 -4.77 1 95.94 151 ARG B O 1
ATOM 3011 N N . LEU B 1 152 ? -19.344 -3.393 -6.77 1 97.06 152 LEU B N 1
ATOM 3012 C CA . LEU B 1 152 ? -19.234 -2.059 -6.191 1 97.06 152 LEU B CA 1
ATOM 3013 C C . LEU B 1 152 ? -20.578 -1.618 -5.598 1 97.06 152 LEU B C 1
ATOM 3015 O O . LEU B 1 152 ? -20.609 -0.915 -4.586 1 97.06 152 LEU B O 1
ATOM 3019 N N . ALA B 1 153 ? -21.609 -2.062 -6.219 1 96.81 153 ALA B N 1
ATOM 3020 C CA . ALA B 1 153 ? -22.922 -1.792 -5.656 1 96.81 153 ALA B CA 1
ATOM 3021 C C . ALA B 1 153 ? -23.094 -2.457 -4.293 1 96.81 153 ALA B C 1
ATOM 3023 O O . ALA B 1 153 ? -23.688 -1.881 -3.381 1 96.81 153 ALA B O 1
ATOM 3024 N N . GLU B 1 154 ? -22.578 -3.65 -4.156 1 96.12 154 GLU B N 1
ATOM 3025 C CA . GLU B 1 154 ? -22.609 -4.352 -2.875 1 96.12 154 GLU B CA 1
ATOM 3026 C C . GLU B 1 154 ? -21.828 -3.586 -1.81 1 96.12 154 GLU B C 1
ATOM 3028 O O . GLU B 1 154 ? -22.281 -3.453 -0.672 1 96.12 154 GLU B O 1
ATOM 3033 N N . HIS B 1 155 ? -20.641 -3.104 -2.162 1 95.69 155 HIS B N 1
ATOM 3034 C CA . HIS B 1 155 ? -19.844 -2.311 -1.234 1 95.69 155 HIS B CA 1
ATOM 3035 C C . HIS B 1 155 ? -20.594 -1.069 -0.776 1 95.69 155 HIS B C 1
ATOM 3037 O O . HIS B 1 155 ? -20.594 -0.743 0.413 1 95.69 155 HIS B O 1
ATOM 3043 N N . ARG B 1 156 ? -21.266 -0.442 -1.745 1 95.88 156 ARG B N 1
ATOM 3044 C CA . ARG B 1 156 ? -22.016 0.771 -1.427 1 95.88 156 ARG B CA 1
ATOM 3045 C C . ARG B 1 156 ? -23.172 0.468 -0.489 1 95.88 156 ARG B C 1
ATOM 3047 O O . ARG B 1 156 ? -23.391 1.18 0.494 1 95.88 156 ARG B O 1
ATOM 3054 N N . ALA B 1 157 ? -23.844 -0.548 -0.806 1 96.19 157 ALA B N 1
ATOM 3055 C CA . ALA B 1 157 ? -25 -0.924 0.01 1 96.19 157 ALA B CA 1
ATOM 3056 C C . ALA B 1 157 ? -24.578 -1.235 1.443 1 96.19 157 ALA B C 1
ATOM 3058 O O . ALA B 1 157 ? -25.219 -0.784 2.396 1 96.19 157 ALA B O 1
ATOM 3059 N N . SER B 1 158 ? -23.562 -1.99 1.578 1 96.19 158 SER B N 1
ATOM 3060 C CA . SER B 1 158 ? -23.078 -2.342 2.912 1 96.19 158 SER B CA 1
ATOM 3061 C C . SER B 1 158 ? -22.531 -1.121 3.646 1 96.19 158 SER B C 1
ATOM 3063 O O . SER B 1 158 ? -22.672 -1.014 4.867 1 96.19 158 SER B O 1
ATOM 3065 N N . PHE B 1 159 ? -21.969 -0.187 2.977 1 96.5 159 PHE B N 1
ATOM 3066 C CA . PHE B 1 159 ? -21.5 1.062 3.562 1 96.5 159 PHE B CA 1
ATOM 3067 C C . PHE B 1 159 ? -22.656 1.869 4.129 1 96.5 159 PHE B C 1
ATOM 3069 O O . PHE B 1 159 ? -22.609 2.326 5.273 1 96.5 159 PHE B O 1
ATOM 3076 N N . GLU B 1 160 ? -23.641 1.993 3.311 1 95.56 160 GLU B N 1
ATOM 3077 C CA . GLU B 1 160 ? -24.797 2.791 3.705 1 95.56 160 GLU B CA 1
ATOM 3078 C C . GLU B 1 160 ? -25.5 2.178 4.91 1 95.56 160 GLU B C 1
ATOM 3080 O O . GLU B 1 160 ? -25.906 2.895 5.824 1 95.56 160 GLU B O 1
ATOM 3085 N N . LYS B 1 161 ? -25.594 0.885 4.828 1 96.56 161 LYS B N 1
ATOM 3086 C CA . LYS B 1 161 ? -26.188 0.186 5.965 1 96.56 161 LYS B CA 1
ATOM 3087 C C . LYS B 1 161 ? -25.391 0.423 7.238 1 96.56 161 LYS B C 1
ATOM 3089 O O . LYS B 1 161 ? -25.953 0.715 8.297 1 96.56 161 LYS B O 1
ATOM 3094 N N . ALA B 1 162 ? -24.109 0.326 7.156 1 96.88 162 ALA B N 1
ATOM 3095 C CA . ALA B 1 162 ? -23.219 0.539 8.297 1 96.88 162 ALA B CA 1
ATOM 3096 C C . ALA B 1 162 ? -23.297 1.985 8.781 1 96.88 162 ALA B C 1
ATOM 3098 O O . ALA B 1 162 ? -23.297 2.244 9.992 1 96.88 162 ALA B O 1
ATOM 3099 N N . ASN B 1 163 ? -23.344 2.842 7.84 1 94.81 163 ASN B N 1
ATOM 3100 C CA . ASN B 1 163 ? -23.438 4.254 8.195 1 94.81 163 ASN B CA 1
ATOM 3101 C C . ASN B 1 163 ? -24.719 4.562 8.969 1 94.81 163 ASN B C 1
ATOM 3103 O O . ASN B 1 163 ? -24.703 5.367 9.898 1 94.81 163 ASN B O 1
ATOM 3107 N N . THR B 1 164 ? -25.719 3.971 8.516 1 96.19 164 THR B N 1
ATOM 3108 C CA . THR B 1 164 ? -26.984 4.129 9.219 1 96.19 164 THR B CA 1
ATOM 3109 C C . THR B 1 164 ? -26.875 3.607 10.648 1 96.19 164 THR B C 1
ATOM 3111 O O . THR B 1 164 ? -27.328 4.27 11.586 1 96.19 164 THR B O 1
ATOM 3114 N N . LEU B 1 165 ? -26.297 2.504 10.805 1 96 165 LEU B N 1
ATOM 3115 C CA . LEU B 1 165 ? -26.094 1.925 12.133 1 96 165 LEU B CA 1
ATOM 3116 C C . LEU B 1 165 ? -25.25 2.855 13 1 96 165 LEU B C 1
ATOM 3118 O O . LEU B 1 165 ? -25.578 3.07 14.172 1 96 165 LEU B O 1
ATOM 3122 N N . LEU B 1 166 ? -24.234 3.467 12.477 1 96.06 166 LEU B N 1
ATOM 3123 C CA . LEU B 1 166 ? -23.281 4.277 13.219 1 96.06 166 LEU B CA 1
ATOM 3124 C C . LEU B 1 166 ? -23.922 5.594 13.656 1 96.06 166 LEU B C 1
ATOM 3126 O O . LEU B 1 166 ? -23.453 6.23 14.609 1 96.06 166 LEU B O 1
ATOM 3130 N N . ARG B 1 167 ? -24.969 5.996 13.008 1 94.81 167 ARG B N 1
ATOM 3131 C CA . ARG B 1 167 ? -25.688 7.191 13.43 1 94.81 167 ARG B CA 1
ATOM 3132 C C . ARG B 1 167 ? -26.344 6.988 14.797 1 94.81 167 ARG B C 1
ATOM 3134 O O . ARG B 1 167 ? -26.375 7.902 15.617 1 94.81 167 ARG B O 1
ATOM 3141 N N . SER B 1 168 ? -26.703 5.82 15.047 1 96 168 SER B N 1
ATOM 3142 C CA . SER B 1 168 ? -27.375 5.516 16.312 1 96 168 SER B CA 1
ATOM 3143 C C . SER B 1 168 ? -26.391 4.898 17.312 1 96 168 SER B C 1
ATOM 3145 O O . SER B 1 168 ? -26.578 5.035 18.531 1 96 168 SER B O 1
ATOM 3147 N N . LYS B 1 169 ? -25.406 4.207 16.828 1 97.12 169 LYS B N 1
ATOM 3148 C CA . LYS B 1 169 ? -24.453 3.51 17.688 1 97.12 169 LYS B CA 1
ATOM 3149 C C . LYS B 1 169 ? -23.016 3.822 17.281 1 97.12 169 LYS B C 1
ATOM 3151 O O . LYS B 1 169 ? -22.281 2.93 16.844 1 97.12 169 LYS B O 1
ATOM 3156 N N . PRO B 1 170 ? -22.531 5.027 17.516 1 94.38 170 PRO B N 1
ATOM 3157 C CA . PRO B 1 170 ? -21.188 5.445 17.078 1 94.38 170 PRO B CA 1
ATOM 3158 C C . PRO B 1 170 ? -20.078 4.637 17.734 1 94.38 170 PRO B C 1
ATOM 3160 O O . PRO B 1 170 ? -18.984 4.523 17.188 1 94.38 170 PRO B O 1
ATOM 3163 N N . GLU B 1 171 ? -20.312 4.039 18.828 1 94.62 171 GLU B N 1
ATOM 3164 C CA . GLU B 1 171 ? -19.297 3.281 19.547 1 94.62 171 GLU B CA 1
ATOM 3165 C C . GLU B 1 171 ? -18.938 1.994 18.812 1 94.62 171 GLU B C 1
ATOM 3167 O O . GLU B 1 171 ? -17.938 1.357 19.125 1 94.62 171 GLU B O 1
ATOM 3172 N N . GLN B 1 172 ? -19.688 1.666 17.781 1 95.44 172 GLN B N 1
ATOM 3173 C CA . GLN B 1 172 ? -19.453 0.438 17.031 1 95.44 172 GLN B CA 1
ATOM 3174 C C . GLN B 1 172 ? -18.453 0.668 15.898 1 95.44 172 GLN B C 1
ATOM 3176 O O . GLN B 1 172 ? -18.094 -0.269 15.188 1 95.44 172 GLN B O 1
ATOM 3181 N N . ALA B 1 173 ? -17.969 1.843 15.773 1 94.25 173 ALA B N 1
ATOM 3182 C CA . ALA B 1 173 ? -17.125 2.205 14.641 1 94.25 173 ALA B CA 1
ATOM 3183 C C . ALA B 1 173 ? -15.867 1.329 14.586 1 94.25 173 ALA B C 1
ATOM 3185 O O . ALA B 1 173 ? -15.578 0.705 13.562 1 94.25 173 ALA B O 1
ATOM 3186 N N . ALA B 1 174 ? -15.203 1.2 15.656 1 90.19 174 ALA B N 1
ATOM 3187 C CA . ALA B 1 174 ? -13.977 0.415 15.688 1 90.19 174 ALA B CA 1
ATOM 3188 C C . ALA B 1 174 ? -14.25 -1.056 15.398 1 90.19 174 ALA B C 1
ATOM 3190 O O . ALA B 1 174 ? -13.508 -1.7 14.656 1 90.19 174 ALA B O 1
ATOM 3191 N N . ASN B 1 175 ? -15.281 -1.512 15.938 1 92.62 175 ASN B N 1
ATOM 3192 C CA . ASN B 1 175 ? -15.664 -2.896 15.68 1 92.62 175 ASN B CA 1
ATOM 3193 C C . ASN B 1 175 ? -15.953 -3.133 14.203 1 92.62 175 ASN B C 1
ATOM 3195 O O . ASN B 1 175 ? -15.539 -4.148 13.641 1 92.62 175 ASN B O 1
ATOM 3199 N N . LEU B 1 176 ? -16.625 -2.217 13.648 1 94 176 LEU B N 1
ATOM 3200 C CA . LEU B 1 176 ? -16.938 -2.346 12.227 1 94 176 LEU B CA 1
ATOM 3201 C C . LEU B 1 176 ? -15.672 -2.246 11.383 1 94 176 LEU B C 1
ATOM 3203 O O . LEU B 1 176 ? -15.477 -3.029 10.453 1 94 176 LEU B O 1
ATOM 3207 N N . GLN B 1 177 ? -14.828 -1.346 11.672 1 92.31 177 GLN B N 1
ATOM 3208 C CA . GLN B 1 177 ? -13.609 -1.121 10.898 1 92.31 177 GLN B CA 1
ATOM 3209 C C . GLN B 1 177 ? -12.727 -2.363 10.891 1 92.31 177 GLN B C 1
ATOM 3211 O O . GLN B 1 177 ? -12.195 -2.746 9.852 1 92.31 177 GLN B O 1
ATOM 3216 N N . PHE B 1 178 ? -12.633 -3.041 12 1 89.56 178 PHE B N 1
ATOM 3217 C CA . PHE B 1 178 ? -11.594 -4.059 12.125 1 89.56 178 PHE B CA 1
ATOM 3218 C C . PHE B 1 178 ? -12.195 -5.457 12.07 1 89.56 178 PHE B C 1
ATOM 3220 O O . PHE B 1 178 ? -11.516 -6.422 11.719 1 89.56 178 PHE B O 1
ATOM 3227 N N . LEU B 1 179 ? -13.492 -5.527 12.312 1 88.44 179 LEU B N 1
ATOM 3228 C CA . LEU B 1 179 ? -14.086 -6.855 12.398 1 88.44 179 LEU B CA 1
ATOM 3229 C C . LEU B 1 179 ? -15.281 -6.973 11.461 1 88.44 179 LEU B C 1
ATOM 3231 O O . LEU B 1 179 ? -15.922 -8.023 11.383 1 88.44 179 LEU B O 1
ATOM 3235 N N . GLY B 1 180 ? -15.57 -5.934 10.805 1 91.06 180 GLY B N 1
ATOM 3236 C CA . GLY B 1 180 ? -16.688 -5.992 9.891 1 91.06 180 GLY B CA 1
ATOM 3237 C C . GLY B 1 180 ? -16.547 -7.074 8.836 1 91.06 180 GLY B C 1
ATOM 3238 O O . GLY B 1 180 ? -15.461 -7.277 8.289 1 91.06 180 GLY B O 1
ATOM 3239 N N . ARG B 1 181 ? -17.641 -7.699 8.531 1 90.31 181 ARG B N 1
ATOM 3240 C CA . ARG B 1 181 ? -17.609 -8.805 7.574 1 90.31 181 ARG B CA 1
ATOM 3241 C C . ARG B 1 181 ? -17.516 -8.289 6.145 1 90.31 181 ARG B C 1
ATOM 3243 O O . ARG B 1 181 ? -16.875 -8.914 5.297 1 90.31 181 ARG B O 1
ATOM 3250 N N . ASP B 1 182 ? -18.156 -7.195 5.965 1 93.56 182 ASP B N 1
ATOM 3251 C CA . ASP B 1 182 ? -18.188 -6.613 4.629 1 93.56 182 ASP B CA 1
ATOM 3252 C C . ASP B 1 182 ? -17.281 -5.395 4.535 1 93.56 182 ASP B C 1
ATOM 3254 O O . ASP B 1 182 ? -17.125 -4.645 5.5 1 93.56 182 ASP B O 1
ATOM 3258 N N . LEU B 1 183 ? -16.766 -5.18 3.307 1 93.75 183 LEU B N 1
ATOM 3259 C CA . LEU B 1 183 ? -15.859 -4.051 3.123 1 93.75 183 LEU B CA 1
ATOM 3260 C C . LEU B 1 183 ? -16.578 -2.732 3.402 1 93.75 183 LEU B C 1
ATOM 3262 O O . LEU B 1 183 ? -16 -1.831 4.02 1 93.75 183 LEU B O 1
ATOM 3266 N N . GLY B 1 184 ? -17.797 -2.646 2.877 1 94.94 184 GLY B N 1
ATOM 3267 C CA . GLY B 1 184 ? -18.531 -1.414 3.121 1 94.94 184 GLY B CA 1
ATOM 3268 C C . GLY B 1 184 ? -18.609 -1.052 4.59 1 94.94 184 GLY B C 1
ATOM 3269 O O . GLY B 1 184 ? -18.484 0.117 4.957 1 94.94 184 GLY B O 1
ATOM 3270 N N . ALA B 1 185 ? -18.797 -2.041 5.387 1 95.44 185 ALA B N 1
ATOM 3271 C CA . ALA B 1 185 ? -18.875 -1.82 6.828 1 95.44 185 ALA B CA 1
ATOM 3272 C C . ALA B 1 185 ? -17.516 -1.356 7.379 1 95.44 185 ALA B C 1
ATOM 3274 O O . ALA B 1 185 ? -17.469 -0.458 8.219 1 95.44 185 ALA B O 1
ATOM 3275 N N . ARG B 1 186 ? -16.484 -1.92 6.945 1 95.25 186 ARG B N 1
ATOM 3276 C CA . ARG B 1 186 ? -15.156 -1.549 7.41 1 95.25 186 ARG B CA 1
ATOM 3277 C C . ARG B 1 186 ? -14.797 -0.132 6.973 1 95.25 186 ARG B C 1
ATOM 3279 O O . ARG B 1 186 ? -14.211 0.631 7.738 1 95.25 186 ARG B O 1
ATOM 3286 N N . LEU B 1 187 ? -15.211 0.191 5.746 1 94.75 187 LEU B N 1
ATOM 3287 C CA . LEU B 1 187 ? -14.984 1.548 5.258 1 94.75 187 LEU B CA 1
ATOM 3288 C C . LEU B 1 187 ? -15.758 2.561 6.102 1 94.75 187 LEU B C 1
ATOM 3290 O O . LEU B 1 187 ? -15.211 3.602 6.477 1 94.75 187 LEU B O 1
ATOM 3294 N N . ALA B 1 188 ? -16.953 2.227 6.391 1 95.44 188 ALA B N 1
ATOM 3295 C CA . ALA B 1 188 ? -17.766 3.104 7.227 1 95.44 188 ALA B CA 1
ATOM 3296 C C . ALA B 1 188 ? -17.188 3.217 8.633 1 95.44 188 ALA B C 1
ATOM 3298 O O . ALA B 1 188 ? -17.109 4.312 9.195 1 95.44 188 ALA B O 1
ATOM 3299 N N . GLY B 1 189 ? -16.766 2.107 9.125 1 95.06 189 GLY B N 1
ATOM 3300 C CA . GLY B 1 189 ? -16.172 2.082 10.453 1 95.06 189 GLY B CA 1
ATOM 3301 C C . GLY B 1 189 ? -14.906 2.924 10.555 1 95.06 189 GLY B C 1
ATOM 3302 O O . GLY B 1 189 ? -14.602 3.455 11.625 1 95.06 189 GLY B O 1
ATOM 3303 N N . ALA B 1 190 ? -14.219 3.066 9.484 1 93.19 190 ALA B N 1
ATOM 3304 C CA . ALA B 1 190 ? -12.992 3.861 9.453 1 93.19 190 ALA B CA 1
ATOM 3305 C C . ALA B 1 190 ? -13.312 5.355 9.477 1 93.19 190 ALA B C 1
ATOM 3307 O O . ALA B 1 190 ? -12.406 6.188 9.586 1 93.19 190 ALA B O 1
ATOM 3308 N N . GLY B 1 191 ? -14.578 5.672 9.375 1 91.19 191 GLY B N 1
ATOM 3309 C CA . GLY B 1 191 ? -15.008 7.055 9.5 1 91.19 191 GLY B CA 1
ATOM 3310 C C . GLY B 1 191 ? -14.789 7.867 8.234 1 91.19 191 GLY B C 1
ATOM 3311 O O . GLY B 1 191 ? -14.672 9.094 8.289 1 91.19 191 GLY B O 1
ATOM 3312 N N . ILE B 1 192 ? -14.703 7.25 7.145 1 90.88 192 ILE B N 1
ATOM 3313 C CA . ILE B 1 192 ? -14.477 7.93 5.871 1 90.88 192 ILE B CA 1
ATOM 3314 C C . ILE B 1 192 ? -15.805 8.383 5.281 1 90.88 192 ILE B C 1
ATOM 3316 O O . ILE B 1 192 ? -16.703 7.562 5.047 1 90.88 192 ILE B O 1
ATOM 3320 N N . PRO B 1 193 ? -15.938 9.648 5.051 1 90.44 193 PRO B N 1
ATOM 3321 C CA . PRO B 1 193 ? -17.141 10.031 4.305 1 90.44 193 PRO B CA 1
ATOM 3322 C C . PRO B 1 193 ? -17.172 9.445 2.896 1 90.44 193 PRO B C 1
ATOM 3324 O O . PRO B 1 193 ? -16.125 9.344 2.242 1 90.44 193 PRO B O 1
ATOM 3327 N N . LEU B 1 194 ? -18.344 9.109 2.52 1 90.19 194 LEU B N 1
ATOM 3328 C CA . LEU B 1 194 ? -18.516 8.477 1.219 1 90.19 194 LEU B CA 1
ATOM 3329 C C . LEU B 1 194 ? -17.906 9.328 0.109 1 90.19 194 LEU B C 1
ATOM 3331 O O . LEU B 1 194 ? -17.312 8.797 -0.827 1 90.19 194 LEU B O 1
ATOM 3335 N N . GLU B 1 195 ? -18.016 10.609 0.262 1 91.38 195 GLU B N 1
ATOM 3336 C CA . GLU B 1 195 ? -17.578 11.539 -0.772 1 91.38 195 GLU B CA 1
ATOM 3337 C C . GLU B 1 195 ? -16.047 11.57 -0.882 1 91.38 195 GLU B C 1
ATOM 3339 O O . GLU B 1 195 ? -15.508 12.086 -1.857 1 91.38 195 GLU B O 1
ATOM 3344 N N . ARG B 1 196 ? -15.367 10.984 0.067 1 92.75 196 ARG B N 1
ATOM 3345 C CA . ARG B 1 196 ? -13.906 10.984 0.069 1 92.75 196 ARG B CA 1
ATOM 3346 C C . ARG B 1 196 ? -13.359 9.633 -0.368 1 92.75 196 ARG B C 1
ATOM 3348 O O . ARG B 1 196 ? -12.141 9.438 -0.413 1 92.75 196 ARG B O 1
ATOM 3355 N N . LEU B 1 197 ? -14.297 8.781 -0.667 1 95 197 LEU B N 1
ATOM 3356 C CA . LEU B 1 197 ? -13.891 7.473 -1.172 1 95 197 LEU B CA 1
ATOM 3357 C C . LEU B 1 197 ? -13.789 7.484 -2.693 1 95 197 LEU B C 1
ATOM 3359 O O . LEU B 1 197 ? -14.633 8.078 -3.371 1 95 197 LEU B O 1
ATOM 3363 N N . GLU B 1 198 ? -12.734 6.941 -3.129 1 95.88 198 GLU B N 1
ATOM 3364 C CA . GLU B 1 198 ? -12.586 6.719 -4.562 1 95.88 198 GLU B CA 1
ATOM 3365 C C . GLU B 1 198 ? -12.266 5.254 -4.867 1 95.88 198 GLU B C 1
ATOM 3367 O O . GLU B 1 198 ? -11.531 4.609 -4.117 1 95.88 198 GLU B O 1
ATOM 3372 N N . CYS B 1 199 ? -12.852 4.797 -5.887 1 97.69 199 CYS B N 1
ATOM 3373 C CA . CYS B 1 199 ? -12.586 3.447 -6.371 1 97.69 199 CYS B CA 1
ATOM 3374 C C . CYS B 1 199 ? -11.922 3.479 -7.742 1 97.69 199 CYS B C 1
ATOM 3376 O O . CYS B 1 199 ? -12.422 4.129 -8.664 1 97.69 199 CYS B O 1
ATOM 3378 N N . TRP B 1 200 ? -10.812 2.904 -7.84 1 97.69 200 TRP B N 1
ATOM 3379 C CA . TRP B 1 200 ? -10.148 2.719 -9.125 1 97.69 200 TRP B CA 1
ATOM 3380 C C . TRP B 1 200 ? -10.43 1.327 -9.688 1 97.69 200 TRP B C 1
ATOM 3382 O O . TRP B 1 200 ? -10.336 0.332 -8.961 1 97.69 200 TRP B O 1
ATOM 3392 N N . ILE B 1 201 ? -10.797 1.274 -10.938 1 97 201 ILE B N 1
ATOM 3393 C CA . ILE B 1 201 ? -11.148 -0.01 -11.531 1 97 201 ILE B CA 1
ATOM 3394 C C . ILE B 1 201 ? -10.367 -0.218 -12.828 1 97 201 ILE B C 1
ATOM 3396 O O . ILE B 1 201 ? -9.945 0.749 -13.469 1 97 201 ILE B O 1
ATOM 3400 N N . MET B 1 202 ? -10.172 -1.421 -13.148 1 95.06 202 MET B N 1
ATOM 3401 C CA . MET B 1 202 ? -9.633 -1.849 -14.438 1 95.06 202 MET B CA 1
ATOM 3402 C C . MET B 1 202 ? -10.289 -3.145 -14.898 1 95.06 202 MET B C 1
ATOM 3404 O O . MET B 1 202 ? -10.305 -4.137 -14.164 1 95.06 202 MET B O 1
ATOM 3408 N N . THR B 1 203 ? -10.789 -3.115 -16.078 1 92 203 THR B N 1
ATOM 3409 C CA . THR B 1 203 ? -11.477 -4.289 -16.594 1 92 203 THR B CA 1
ATOM 3410 C C . THR B 1 203 ? -10.477 -5.332 -17.078 1 92 203 THR B C 1
ATOM 3412 O O . THR B 1 203 ? -9.398 -4.984 -17.578 1 92 203 THR B O 1
ATOM 3415 N N . ALA B 1 204 ? -10.828 -6.609 -16.859 1 83.69 204 ALA B N 1
ATOM 3416 C CA . ALA B 1 204 ? -10.016 -7.695 -17.406 1 83.69 204 ALA B CA 1
ATOM 3417 C C . ALA B 1 204 ? -10.172 -7.781 -18.922 1 83.69 204 ALA B C 1
ATOM 3419 O O . ALA B 1 204 ? -11.234 -7.449 -19.469 1 83.69 204 ALA B O 1
ATOM 3420 N N . PRO B 1 205 ? -9.008 -8.109 -19.547 1 71.56 205 PRO B N 1
ATOM 3421 C CA . PRO B 1 205 ? -9.156 -8.281 -21 1 71.56 205 PRO B CA 1
ATOM 3422 C C . PRO B 1 205 ? -10.18 -9.352 -21.359 1 71.56 205 PRO B C 1
ATOM 3424 O O . PRO B 1 205 ? -10.289 -10.367 -20.672 1 71.56 205 PRO B O 1
ATOM 3427 N N . GLN B 1 206 ? -11.18 -9.086 -22.078 1 65.38 206 GLN B N 1
ATOM 3428 C CA . GLN B 1 206 ? -12.203 -10.023 -22.516 1 65.38 206 GLN B CA 1
ATOM 3429 C C . GLN B 1 206 ? -11.594 -11.148 -23.359 1 65.38 206 GLN B C 1
ATOM 3431 O O . GLN B 1 206 ? -10.75 -10.898 -24.219 1 65.38 206 GLN B O 1
ATOM 3436 N N . PRO B 1 207 ? -11.664 -12.375 -22.844 1 57.53 207 PRO B N 1
ATOM 3437 C CA . PRO B 1 207 ? -11.219 -13.453 -23.719 1 57.53 207 PRO B CA 1
ATOM 3438 C C . PRO B 1 207 ? -11.766 -13.328 -25.141 1 57.53 207 PRO B C 1
ATOM 3440 O O . PRO B 1 207 ? -12.82 -12.719 -25.344 1 57.53 207 PRO B O 1
ATOM 3443 N N . PRO B 1 208 ? -10.875 -13.492 -26.203 1 51.62 208 PRO B N 1
ATOM 3444 C CA . PRO B 1 208 ? -11.477 -13.578 -27.547 1 51.62 208 PRO B CA 1
ATOM 3445 C C . PRO B 1 208 ? -12.781 -14.375 -27.547 1 51.62 208 PRO B C 1
ATOM 3447 O O . PRO B 1 208 ? -12.969 -15.273 -26.734 1 51.62 208 PRO B O 1
ATOM 3450 N N . PRO B 1 209 ? -13.812 -13.773 -28.172 1 45.47 209 PRO B N 1
ATOM 3451 C CA . PRO B 1 209 ? -15.125 -14.414 -28.266 1 45.47 209 PRO B CA 1
ATOM 3452 C C . PRO B 1 209 ? -15.023 -15.93 -28.469 1 45.47 209 PRO B C 1
ATOM 3454 O O . PRO B 1 209 ? -15.984 -16.562 -28.906 1 45.47 209 PRO B O 1
ATOM 3457 N N . ALA B 1 210 ? -13.898 -16.531 -28.516 1 45.53 210 ALA B N 1
ATOM 3458 C CA . ALA B 1 210 ? -14.156 -17.922 -28.875 1 45.53 210 ALA B CA 1
ATOM 3459 C C . ALA B 1 210 ? -15.258 -18.531 -28 1 45.53 210 ALA B C 1
ATOM 3461 O O . ALA B 1 210 ? -15.586 -17.984 -26.953 1 45.53 210 ALA B O 1
ATOM 3462 N N . ASP B 1 211 ? -15.758 -19.844 -28.438 1 43.09 211 ASP B N 1
ATOM 3463 C CA . ASP B 1 211 ? -16.812 -20.656 -27.828 1 43.09 211 ASP B CA 1
ATOM 3464 C C . ASP B 1 211 ? -16.781 -20.547 -26.312 1 43.09 211 ASP B C 1
ATOM 3466 O O . ASP B 1 211 ? -15.711 -20.453 -25.703 1 43.09 211 ASP B O 1
ATOM 3470 N N . SER B 1 212 ? -17.953 -20.266 -25.625 1 42.56 212 SER B N 1
ATOM 3471 C CA . SER B 1 212 ? -18.578 -20.016 -24.328 1 42.56 212 SER B CA 1
ATOM 3472 C C . SER B 1 212 ? -17.906 -20.812 -23.219 1 42.56 212 SER B C 1
ATOM 3474 O O . SER B 1 212 ? -18.562 -21.219 -22.25 1 42.56 212 SER B O 1
ATOM 3476 N N . GLY B 1 213 ? -16.953 -21.531 -23.328 1 40.06 213 GLY B N 1
ATOM 3477 C CA . GLY B 1 213 ? -17.016 -22.5 -22.25 1 40.06 213 GLY B CA 1
ATOM 3478 C C . GLY B 1 213 ? -17.062 -21.875 -20.875 1 40.06 213 GLY B C 1
ATOM 3479 O O . GLY B 1 213 ? -16.953 -20.641 -20.75 1 40.06 213 GLY B O 1
ATOM 3480 N N . PRO B 1 214 ? -16.922 -22.609 -19.609 1 48.19 214 PRO B N 1
ATOM 3481 C CA . PRO B 1 214 ? -17.547 -22.547 -18.281 1 48.19 214 PRO B CA 1
ATOM 3482 C C . PRO B 1 214 ? -17.047 -21.359 -17.453 1 48.19 214 PRO B C 1
ATOM 3484 O O . PRO B 1 214 ? -15.852 -21.109 -17.375 1 48.19 214 PRO B O 1
ATOM 3487 N N . THR B 1 215 ? -17.891 -20.172 -17.219 1 55.59 215 THR B N 1
ATOM 3488 C CA . THR B 1 215 ? -18.062 -19.094 -16.25 1 55.59 215 THR B CA 1
ATOM 3489 C C . THR B 1 215 ? -17.438 -19.469 -14.914 1 55.59 215 THR B C 1
ATOM 3491 O O . THR B 1 215 ? -16.875 -18.609 -14.219 1 55.59 215 THR B O 1
ATOM 3494 N N . THR B 1 216 ? -17.531 -20.719 -14.555 1 55.12 216 THR B N 1
ATOM 3495 C CA . THR B 1 216 ? -17.062 -21.188 -13.258 1 55.12 216 THR B CA 1
ATOM 3496 C C . THR B 1 216 ? -15.555 -20.969 -13.117 1 55.12 216 THR B C 1
ATOM 3498 O O . THR B 1 216 ? -15.086 -20.531 -12.062 1 55.12 216 THR B O 1
ATOM 3501 N N . ASN B 1 217 ? -14.867 -20.938 -14.227 1 72.06 217 ASN B N 1
ATOM 3502 C CA . ASN B 1 217 ? -13.414 -20.812 -14.195 1 72.06 217 ASN B CA 1
ATOM 3503 C C . ASN B 1 217 ? -12.977 -19.375 -13.961 1 72.06 217 ASN B C 1
ATOM 3505 O O . ASN B 1 217 ? -12.039 -19.125 -13.203 1 72.06 217 ASN B O 1
ATOM 3509 N N . GLN B 1 218 ? -13.906 -18.5 -14.375 1 78.75 218 GLN B N 1
ATOM 3510 C CA . GLN B 1 218 ? -13.578 -17.094 -14.195 1 78.75 218 GLN B CA 1
ATOM 3511 C C . GLN B 1 218 ? -13.695 -16.672 -12.734 1 78.75 218 GLN B C 1
ATOM 3513 O O . GLN B 1 218 ? -12.867 -15.906 -12.234 1 78.75 218 GLN B O 1
ATOM 3518 N N . ARG B 1 219 ? -14.664 -17.297 -12.102 1 86.25 219 ARG B N 1
ATOM 3519 C CA . ARG B 1 219 ? -14.867 -16.984 -10.688 1 86.25 219 ARG B CA 1
ATOM 3520 C C . ARG B 1 219 ? -13.711 -17.516 -9.836 1 86.25 219 ARG B C 1
ATOM 3522 O O . ARG B 1 219 ? -13.227 -16.812 -8.945 1 86.25 219 ARG B O 1
ATOM 3529 N N . SER B 1 220 ? -13.32 -18.688 -10.109 1 88.62 220 SER B N 1
ATOM 3530 C CA . SER B 1 220 ? -12.219 -19.281 -9.367 1 88.62 220 SER B CA 1
ATOM 3531 C C . SER B 1 220 ? -10.922 -18.516 -9.586 1 88.62 220 SER B C 1
ATOM 3533 O O . SER B 1 220 ? -10.156 -18.297 -8.641 1 88.62 220 SER B O 1
ATOM 3535 N N . VAL B 1 221 ? -10.75 -18.062 -10.766 1 87.69 221 VAL B N 1
ATOM 3536 C CA . VAL B 1 221 ? -9.547 -17.297 -11.078 1 87.69 221 VAL B CA 1
ATOM 3537 C C . VAL B 1 221 ? -9.594 -15.953 -10.367 1 87.69 221 VAL B C 1
ATOM 3539 O O . VAL B 1 221 ? -8.594 -15.516 -9.797 1 87.69 221 VAL B O 1
ATOM 3542 N N . ALA B 1 222 ? -10.742 -15.352 -10.375 1 87.75 222 ALA B N 1
ATOM 3543 C CA . ALA B 1 222 ? -10.898 -14.062 -9.703 1 87.75 222 ALA B CA 1
ATOM 3544 C C . ALA B 1 222 ? -10.641 -14.188 -8.203 1 87.75 222 ALA B C 1
ATOM 3546 O O . ALA B 1 222 ? -9.945 -13.352 -7.617 1 87.75 222 ALA B O 1
ATOM 3547 N N . GLN B 1 223 ? -11.148 -15.219 -7.652 1 90.38 223 GLN B N 1
ATOM 3548 C CA . GLN B 1 223 ? -10.961 -15.445 -6.223 1 90.38 223 GLN B CA 1
ATOM 3549 C C . GLN B 1 223 ? -9.492 -15.703 -5.898 1 90.38 223 GLN B C 1
ATOM 3551 O O . GLN B 1 223 ? -8.977 -15.203 -4.895 1 90.38 223 GLN B O 1
ATOM 3556 N N . ALA B 1 224 ? -8.906 -16.438 -6.699 1 91.12 224 ALA B N 1
ATOM 3557 C CA . ALA B 1 224 ? -7.488 -16.734 -6.488 1 91.12 224 ALA B CA 1
ATOM 3558 C C . ALA B 1 224 ? -6.637 -15.469 -6.645 1 91.12 224 ALA B C 1
ATOM 3560 O O . ALA B 1 224 ? -5.727 -15.227 -5.852 1 91.12 224 ALA B O 1
ATOM 3561 N N . ALA B 1 225 ? -6.973 -14.766 -7.656 1 90.62 225 ALA B N 1
ATOM 3562 C CA . ALA B 1 225 ? -6.246 -13.523 -7.883 1 90.62 225 ALA B CA 1
ATOM 3563 C C . ALA B 1 225 ? -6.41 -12.562 -6.707 1 90.62 225 ALA B C 1
ATOM 3565 O O . ALA B 1 225 ? -5.441 -11.945 -6.262 1 90.62 225 ALA B O 1
ATOM 3566 N N . GLU B 1 226 ? -7.582 -12.445 -6.246 1 91.81 226 GLU B N 1
ATOM 3567 C CA . GLU B 1 226 ? -7.852 -11.594 -5.09 1 91.81 226 GLU B CA 1
ATOM 3568 C C . GLU B 1 226 ? -7.055 -12.055 -3.871 1 91.81 226 GLU B C 1
ATOM 3570 O O . GLU B 1 226 ? -6.453 -11.242 -3.172 1 91.81 226 GLU B O 1
ATOM 3575 N N . TRP B 1 227 ? -7.082 -13.336 -3.656 1 93.06 227 TRP B N 1
ATOM 3576 C CA . TRP B 1 227 ? -6.328 -13.93 -2.553 1 93.06 227 TRP B CA 1
ATOM 3577 C C . TRP B 1 227 ? -4.852 -13.57 -2.648 1 93.06 227 TRP B C 1
ATOM 3579 O O . TRP B 1 227 ? -4.234 -13.18 -1.656 1 93.06 227 TRP B O 1
ATOM 3589 N N . ILE B 1 228 ? -4.352 -13.609 -3.77 1 92.56 228 ILE B N 1
ATOM 3590 C CA . ILE B 1 228 ? -2.936 -13.352 -4.012 1 92.56 228 ILE B CA 1
ATOM 3591 C C . ILE B 1 228 ? -2.629 -11.875 -3.777 1 92.56 228 ILE B C 1
ATOM 3593 O O . ILE B 1 228 ? -1.725 -11.539 -3.012 1 92.56 228 ILE B O 1
ATOM 3597 N N . VAL B 1 229 ? -3.379 -11 -4.375 1 92.88 229 VAL B N 1
ATOM 3598 C CA . VAL B 1 229 ? -3.057 -9.578 -4.32 1 92.88 229 VAL B CA 1
ATOM 3599 C C . VAL B 1 229 ? -3.26 -9.055 -2.898 1 92.88 229 VAL B C 1
ATOM 3601 O O . VAL B 1 229 ? -2.502 -8.195 -2.432 1 92.88 229 VAL B O 1
ATOM 3604 N N . GLN B 1 230 ? -4.199 -9.594 -2.215 1 92.94 230 GLN B N 1
ATOM 3605 C CA . GLN B 1 230 ? -4.441 -9.148 -0.848 1 92.94 230 GLN B CA 1
ATOM 3606 C C . GLN B 1 230 ? -3.307 -9.57 0.079 1 92.94 230 GLN B C 1
ATOM 3608 O O . GLN B 1 230 ? -2.941 -8.836 0.998 1 92.94 230 GLN B O 1
ATOM 3613 N N . ARG B 1 231 ? -2.805 -10.703 -0.18 1 93.25 231 ARG B N 1
ATOM 3614 C CA . ARG B 1 231 ? -1.753 -11.203 0.698 1 93.25 231 ARG B CA 1
ATOM 3615 C C . ARG B 1 231 ? -0.401 -10.602 0.331 1 93.25 231 ARG B C 1
ATOM 3617 O O . ARG B 1 231 ? 0.474 -10.453 1.187 1 93.25 231 ARG B O 1
ATOM 3624 N N . ILE B 1 232 ? -0.252 -10.258 -0.88 1 93.81 232 ILE B N 1
ATOM 3625 C CA . ILE B 1 232 ? 0.991 -9.625 -1.304 1 93.81 232 ILE B CA 1
ATOM 3626 C C . ILE B 1 232 ? 1.009 -8.172 -0.85 1 93.81 232 ILE B C 1
ATOM 3628 O O . ILE B 1 232 ? 1.974 -7.719 -0.229 1 93.81 232 ILE B O 1
ATOM 3632 N N . PHE B 1 233 ? -0.078 -7.438 -1.069 1 94.06 233 PHE B N 1
ATOM 3633 C CA . PHE B 1 233 ? -0.058 -5.992 -0.883 1 94.06 233 PHE B CA 1
ATOM 3634 C C . PHE B 1 233 ? -0.642 -5.613 0.472 1 94.06 233 PHE B C 1
ATOM 3636 O O . PHE B 1 233 ? -0.449 -4.492 0.946 1 94.06 233 PHE B O 1
ATOM 3643 N N . GLN B 1 234 ? -1.376 -6.379 1.073 1 91.62 234 GLN B N 1
ATOM 3644 C CA . GLN B 1 234 ? -1.867 -6.293 2.445 1 91.62 234 GLN B CA 1
ATOM 3645 C C . GLN B 1 234 ? -2.539 -4.949 2.707 1 91.62 234 GLN B C 1
ATOM 3647 O O . GLN B 1 234 ? -2.164 -4.23 3.637 1 91.62 234 GLN B O 1
ATOM 3652 N N . PRO B 1 235 ? -3.6 -4.688 1.959 1 93.88 235 PRO B N 1
ATOM 3653 C CA . PRO B 1 235 ? -4.34 -3.465 2.285 1 93.88 235 PRO B CA 1
ATOM 3654 C C . PRO B 1 235 ? -4.961 -3.508 3.68 1 93.88 235 PRO B C 1
ATOM 3656 O O . PRO B 1 235 ? -5.379 -4.57 4.141 1 93.88 235 PRO B O 1
ATOM 3659 N N . ILE B 1 236 ? -5.09 -2.398 4.348 1 91.81 236 ILE B N 1
ATOM 3660 C CA . ILE B 1 236 ? -5.34 -2.344 5.785 1 91.81 236 ILE B CA 1
ATOM 3661 C C . ILE B 1 236 ? -6.777 -2.768 6.074 1 91.81 236 ILE B C 1
ATOM 3663 O O . ILE B 1 236 ? -7.098 -3.164 7.199 1 91.81 236 ILE B O 1
ATOM 3667 N N . LEU B 1 237 ? -7.621 -2.738 5.082 1 93 237 LEU B N 1
ATOM 3668 C CA . LEU B 1 237 ? -9.016 -3.105 5.328 1 93 237 LEU B CA 1
ATOM 3669 C C . LEU B 1 237 ? -9.336 -4.461 4.715 1 93 237 LEU B C 1
ATOM 3671 O O . LEU B 1 237 ? -10.508 -4.805 4.531 1 93 237 LEU B O 1
ATOM 3675 N N . GLY B 1 238 ? -8.258 -5.113 4.281 1 86.38 238 GLY B N 1
ATOM 3676 C CA . GLY B 1 238 ? -8.445 -6.492 3.857 1 86.38 238 GLY B CA 1
ATOM 3677 C C . GLY B 1 238 ? -8.875 -7.41 4.984 1 86.38 238 GLY B C 1
ATOM 3678 O O . GLY B 1 238 ? -8.656 -7.105 6.16 1 86.38 238 GLY B O 1
ATOM 3679 N N . ARG B 1 239 ? -9.719 -8.438 4.602 1 71.38 239 ARG B N 1
ATOM 3680 C CA . ARG B 1 239 ? -10.203 -9.352 5.633 1 71.38 239 ARG B CA 1
ATOM 3681 C C . ARG B 1 239 ? -9.164 -10.422 5.945 1 71.38 239 ARG B C 1
ATOM 3683 O O . ARG B 1 239 ? -8.406 -10.828 5.066 1 71.38 239 ARG B O 1
ATOM 3690 N N . GLN B 1 240 ? -8.961 -10.695 7.168 1 57.34 240 GLN B N 1
ATOM 3691 C CA . GLN B 1 240 ? -8.18 -11.82 7.664 1 57.34 240 GLN B CA 1
ATOM 3692 C C . GLN B 1 240 ? -8.797 -13.156 7.25 1 57.34 240 GLN B C 1
ATOM 3694 O O . GLN B 1 240 ? -10.008 -13.242 7.035 1 57.34 240 GLN B O 1
#

Nearest PDB structures (foldseek):
  8yqy-assembly1_B  TM=2.517E-01  e=6.751E+00  African swine fever virus
  8yqt-assembly1_B  TM=2.234E-01  e=8.500E+00  African swine fever virus

Organism: Mycobacteroides abscessus (strain ATCC 19977 / DSM 44196 / CCUG 20993 / CIP 104536 / JCM 13569 / NCTC 13031 / TMC 1543 / L948) (NCBI:txid561007)

Radius of gyration: 23.89 Å; Cα contacts (8 Å, |Δi|>4): 855; chains: 2; bounding box: 58×75×84 Å

Foldseek 3Di:
DPPPPPPPPFDPKDKAALVRLLVAFFAWWKKFKDFAQPDDLCLLDFDDDPNAGCSLVVLLVSVLLRQLLQFFDWDWDWAADPPRPIDTDIDGDDGQNDDDVPDPHGVSCVVCVVQSRDSVSSNVVNVVRRPCPPPNDATLAMAIDRTSNVVSVVLSVLLVVLLVVCVVVVVCLCVQLHPNPGLSSNSNSSVGDSRRMMMMIIGDDDPDPDDDPDPVVVVVVRVVVRVVCCVVRVRRRDDD/DPPPDDDPPFDPKDKAALVRLLVAFFAWWKKFKDFAQPDDLCLLDFDDDPNAGCSLVVLLVSVLLRQLLQFFDWDWDWAADPPRPIDTDIDGDDGQNDDDVPDPHGVSCVVCVVQSRDSVSSNVVNVVRRPCPPPNDATLAMAIDRTSSVLSVVLSVLLVVLLVVCVVVVVCLCVQLHPNPGLSSNSNSSVGDSRRMMMMIIGDDDPPPDDDPDPVVVVVVRVVVRVVCCVVRVRRSDDD

Sequence (480 aa):
MPPPTGNDPGSPPTRLGALELDLAPDLPGIYAWYAQLALSEDDWHPRMRNGFDVAGFDLVNAIEDYARIHEPAAVELKGAATYGLNWFGSIRRQSITRRSAGSAESPINDRLGELAATADNRRLLTQLLLSAPPVFASPLYIGVATNLRERLAEHRASFEKANTLLRSKPEQAANLQFLGRDLGARLAGAGIPLERLECWIMTAPQPPPADSGPTTNQRSVAQAAEWIVQRIFQPILGRQMPPPTGNDPGSPPTRLGALELDLAPDLPGIYAWYAQLALSEDDWHPRMRNGFDVAGFDLVNAIEDYARIHEPAAVELKGAATYGLNWFGSIRRQSITRRSAGSAESPINDRLGELAATADNRRLLTQLLLSAPPVFASPLYIGVATNLRERLAEHRASFEKANTLLRSKPEQAANLQFLGRDLGARLAGAGIPLERLECWIMTAPQPPPADSGPTTNQRSVAQAAEWIVQRIFQPILGRQ

Solvent-accessible surface area (backbone atoms only — not comparable to full-atom values): 26278 Å² total; per-residue (Å²): 130,83,74,86,71,74,75,69,69,52,59,71,73,41,82,26,46,56,89,39,43,82,70,42,54,89,38,32,24,42,36,22,33,41,76,54,58,81,64,59,95,67,52,29,48,82,39,78,53,96,88,37,66,46,28,31,57,50,50,50,50,33,51,38,53,50,37,58,53,49,53,65,70,66,45,79,45,77,39,88,39,73,96,70,59,54,44,75,52,71,49,67,79,85,57,60,61,48,55,51,91,90,45,93,52,25,55,51,43,71,67,36,50,75,52,28,66,37,49,68,49,25,39,53,50,48,52,54,58,62,58,20,64,50,63,61,30,46,39,42,28,63,48,46,31,74,32,36,22,62,50,48,47,50,36,50,52,39,19,51,54,37,44,58,49,38,74,77,41,58,86,46,25,63,52,24,32,72,64,38,91,44,61,16,23,20,48,35,25,47,66,54,55,60,84,37,33,33,36,37,34,30,50,52,66,74,73,75,84,61,88,78,69,73,69,66,56,54,49,55,47,30,51,45,48,27,55,49,52,36,68,39,46,54,28,63,56,53,82,132,128,84,75,87,79,84,83,70,71,52,60,72,74,42,81,27,46,58,88,39,43,83,70,41,54,88,38,31,25,40,36,22,34,40,76,53,58,81,66,59,95,66,52,30,47,82,38,78,53,97,87,36,65,46,27,31,58,50,50,49,50,32,51,38,52,49,37,58,53,51,53,66,72,65,46,80,44,78,40,88,38,76,95,71,59,54,44,76,52,70,46,67,79,86,56,59,62,48,55,50,91,90,44,93,51,26,54,51,44,71,66,36,49,76,53,28,68,37,49,68,47,25,40,52,51,49,52,53,58,62,59,20,63,51,61,61,29,46,38,41,27,63,47,46,31,74,31,37,24,62,51,47,48,49,35,49,52,39,21,52,54,37,44,56,49,37,74,78,40,58,85,46,26,63,54,23,33,71,64,38,89,44,62,15,21,19,47,35,24,48,66,55,56,60,84,36,32,34,37,36,35,29,50,52,66,72,72,72,81,60,85,76,72,76,68,66,56,53,48,55,48,32,52,45,47,28,54,48,52,37,69,37,46,52,26,62,56,52,83,131